Protein AF-0000000074479789 (afdb_homodimer)

Structure (mmCIF, N/CA/C/O backbone):
data_AF-0000000074479789-model_v1
#
loop_
_entity.id
_entity.type
_entity.pdbx_description
1 polymer 'Uncharacterized protein'
#
loop_
_atom_site.group_PDB
_atom_site.id
_atom_site.type_symbol
_atom_site.label_atom_id
_atom_site.label_alt_id
_atom_site.label_comp_id
_atom_site.label_asym_id
_atom_site.label_entity_id
_atom_site.label_seq_id
_atom_site.pdbx_PDB_ins_code
_atom_site.Cartn_x
_atom_site.Cartn_y
_atom_site.Cartn_z
_atom_site.occupancy
_atom_site.B_iso_or_equiv
_atom_site.auth_seq_id
_atom_site.auth_comp_id
_atom_site.auth_asym_id
_atom_site.auth_atom_id
_atom_site.pdbx_PDB_model_num
ATOM 1 N N . MET A 1 1 ? -31.016 9.312 -56.5 1 30.73 1 MET A N 1
ATOM 2 C CA . MET A 1 1 ? -31.203 8.328 -55.438 1 30.73 1 MET A CA 1
ATOM 3 C C . MET A 1 1 ? -30.172 8.516 -54.344 1 30.73 1 MET A C 1
ATOM 5 O O . MET A 1 1 ? -28.984 8.227 -54.531 1 30.73 1 MET A O 1
ATOM 9 N N . ARG A 1 2 ? -30.328 9.555 -53.469 1 39.19 2 ARG A N 1
ATOM 10 C CA . ARG A 1 2 ? -29.5 9.945 -52.312 1 39.19 2 ARG A CA 1
ATOM 11 C C . ARG A 1 2 ? -29.469 8.844 -51.25 1 39.19 2 ARG A C 1
ATOM 13 O O . ARG A 1 2 ? -30.516 8.445 -50.75 1 39.19 2 ARG A O 1
ATOM 20 N N . LEU A 1 3 ? -28.484 7.977 -51.344 1 41.47 3 LEU A N 1
ATOM 21 C CA . LEU A 1 3 ? -28.281 6.898 -50.375 1 41.47 3 LEU A CA 1
ATOM 22 C C . LEU A 1 3 ? -28.141 7.457 -48.969 1 41.47 3 LEU A C 1
ATOM 24 O O . LEU A 1 3 ? -27.328 8.352 -48.719 1 41.47 3 LEU A O 1
ATOM 28 N N . PRO A 1 4 ? -29.188 7.309 -48.062 1 45.62 4 PRO A N 1
ATOM 29 C CA . PRO A 1 4 ? -29.047 7.715 -46.688 1 45.62 4 PRO A CA 1
ATOM 30 C C . PRO A 1 4 ? -27.859 7.035 -46 1 45.62 4 PRO A C 1
ATOM 32 O O . PRO A 1 4 ? -27.594 5.855 -46.219 1 45.62 4 PRO A O 1
ATOM 35 N N . LEU A 1 5 ? -26.781 7.781 -45.719 1 44.66 5 LEU A N 1
ATOM 36 C CA . LEU A 1 5 ? -25.703 7.348 -44.844 1 44.66 5 LEU A CA 1
ATOM 37 C C . LEU A 1 5 ? -26.219 6.926 -43.469 1 44.66 5 LEU A C 1
ATOM 39 O O . LEU A 1 5 ? -26.734 7.758 -42.719 1 44.66 5 LEU A O 1
ATOM 43 N N . LEU A 1 6 ? -26.688 5.676 -43.344 1 40.84 6 LEU A N 1
ATOM 44 C CA . LEU A 1 6 ? -26.953 5.129 -42.031 1 40.84 6 LEU A CA 1
ATOM 45 C C . LEU A 1 6 ? -25.75 5.285 -41.094 1 40.84 6 LEU A C 1
ATOM 47 O O . LEU A 1 6 ? -24.688 4.719 -41.375 1 40.84 6 LEU A O 1
ATOM 51 N N . LEU A 1 7 ? -25.656 6.359 -40.344 1 39.75 7 LEU A N 1
ATOM 52 C CA . LEU A 1 7 ? -24.703 6.477 -39.25 1 39.75 7 LEU A CA 1
ATOM 53 C C . LEU A 1 7 ? -24.891 5.332 -38.25 1 39.75 7 LEU A C 1
ATOM 55 O O . LEU A 1 7 ? -25.922 5.234 -37.594 1 39.75 7 LEU A O 1
ATOM 59 N N . LEU A 1 8 ? -24.312 4.199 -38.5 1 35.88 8 LEU A N 1
ATOM 60 C CA . LEU A 1 8 ? -24.219 3.203 -37.438 1 35.88 8 LEU A CA 1
ATOM 61 C C . LEU A 1 8 ? -23.641 3.822 -36.156 1 35.88 8 LEU A C 1
ATOM 63 O O . LEU A 1 8 ? -22.469 4.195 -36.094 1 35.88 8 LEU A O 1
ATOM 67 N N . ALA A 1 9 ? -24.438 4.43 -35.375 1 38.09 9 ALA A N 1
ATOM 68 C CA . ALA A 1 9 ? -24.016 4.75 -34 1 38.09 9 ALA A CA 1
ATOM 69 C C . ALA A 1 9 ? -23.328 3.561 -33.344 1 38.09 9 ALA A C 1
ATOM 71 O O . ALA A 1 9 ? -23.906 2.482 -33.219 1 38.09 9 ALA A O 1
ATOM 72 N N . GLY A 1 10 ? -22.047 3.443 -33.438 1 37.66 10 GLY A N 1
ATOM 73 C CA . GLY A 1 10 ? -21.297 2.451 -32.688 1 37.66 10 GLY A CA 1
ATOM 74 C C . GLY A 1 10 ? -21.797 2.281 -31.266 1 37.66 10 GLY A C 1
ATOM 75 O O . GLY A 1 10 ? -21.984 3.264 -30.547 1 37.66 10 GLY A O 1
ATOM 76 N N . LEU A 1 11 ? -22.5 1.261 -30.938 1 41.25 11 LEU A N 1
ATOM 77 C CA . LEU A 1 11 ? -22.828 0.854 -29.578 1 41.25 11 LEU A CA 1
ATOM 78 C C . LEU A 1 11 ? -21.594 0.96 -28.672 1 41.25 11 LEU A C 1
ATOM 80 O O . LEU A 1 11 ? -20.625 0.222 -28.844 1 41.25 11 LEU A O 1
ATOM 84 N N . VAL A 1 12 ? -21.266 2.098 -28.219 1 43.66 12 VAL A N 1
ATOM 85 C CA . VAL A 1 12 ? -20.312 2.145 -27.125 1 43.66 12 VAL A CA 1
ATOM 86 C C . VAL A 1 12 ? -20.703 1.156 -26.047 1 43.66 12 VAL A C 1
ATOM 88 O O . VAL A 1 12 ? -21.812 1.247 -25.484 1 43.66 12 VAL A O 1
ATOM 91 N N . PRO A 1 13 ? -20.156 -0.052 -25.984 1 49.16 13 PRO A N 1
ATOM 92 C CA . PRO A 1 13 ? -20.516 -0.917 -24.859 1 49.16 13 PRO A CA 1
ATOM 93 C C . PRO A 1 13 ? -20.578 -0.165 -23.531 1 49.16 13 PRO A C 1
ATOM 95 O O . PRO A 1 13 ? -19.703 0.645 -23.234 1 49.16 13 PRO A O 1
ATOM 98 N N . LEU A 1 14 ? -21.688 0.279 -23.109 1 50.56 14 LEU A N 1
ATOM 99 C CA . LEU A 1 14 ? -21.906 0.799 -21.766 1 50.56 14 LEU A CA 1
ATOM 100 C C . LEU A 1 14 ? -21.141 -0.008 -20.719 1 50.56 14 LEU A C 1
ATOM 102 O O . LEU A 1 14 ? -21.359 -1.214 -20.578 1 50.56 14 LEU A O 1
ATOM 106 N N . SER A 1 15 ? -19.859 0.316 -20.594 1 59.94 15 SER A N 1
ATOM 107 C CA . SER A 1 15 ? -19.156 -0.306 -19.469 1 59.94 15 SER A CA 1
ATOM 108 C C . SER A 1 15 ? -20 -0.285 -18.203 1 59.94 15 SER A C 1
ATOM 110 O O . SER A 1 15 ? -20.391 0.783 -17.734 1 59.94 15 SER A O 1
ATOM 112 N N . LEU A 1 16 ? -20.734 -1.349 -17.922 1 81.81 16 LEU A N 1
ATOM 113 C CA . LEU A 1 16 ? -21.547 -1.557 -16.734 1 81.81 16 LEU A CA 1
ATOM 114 C C . LEU A 1 16 ? -20.688 -1.572 -15.469 1 81.81 16 LEU A C 1
ATOM 116 O O . LEU A 1 16 ? -19.688 -2.277 -15.406 1 81.81 16 LEU A O 1
ATOM 120 N N . CYS A 1 17 ? -20.75 -0.565 -14.664 1 88.88 17 CYS A N 1
ATOM 121 C CA . CYS A 1 17 ? -20.109 -0.482 -13.352 1 88.88 17 CYS A CA 1
ATOM 122 C C . CYS A 1 17 ? -20.922 -1.237 -12.305 1 88.88 17 CYS A C 1
ATOM 124 O O . CYS A 1 17 ? -22.156 -1.269 -12.375 1 88.88 17 CYS A O 1
ATOM 126 N N . GLU A 1 18 ? -20.234 -1.938 -11.523 1 93.62 18 GLU A N 1
ATOM 127 C CA . GLU A 1 18 ? -20.828 -2.666 -10.414 1 93.62 18 GLU A CA 1
ATOM 128 C C . GLU A 1 18 ? -20.203 -2.268 -9.078 1 93.62 18 GLU A C 1
ATOM 130 O O . GLU A 1 18 ? -19 -2.023 -9.008 1 93.62 18 GLU A O 1
ATOM 135 N N . VAL A 1 19 ? -21 -2.291 -8.078 1 94.94 19 VAL A N 1
ATOM 136 C CA . VAL A 1 19 ? -20.516 -1.941 -6.75 1 94.94 19 VAL A CA 1
ATOM 137 C C . VAL A 1 19 ? -19.5 -2.984 -6.281 1 94.94 19 VAL A C 1
ATOM 139 O O . VAL A 1 19 ? -19.625 -4.168 -6.602 1 94.94 19 VAL A O 1
ATOM 142 N N . PHE A 1 20 ? -18.531 -2.588 -5.5 1 96.62 20 PHE A N 1
ATOM 143 C CA . PHE A 1 20 ? -17.531 -3.467 -4.898 1 96.62 20 PHE A CA 1
ATOM 144 C C . PHE A 1 20 ? -17.344 -3.139 -3.424 1 96.62 20 PHE A C 1
ATOM 146 O O . PHE A 1 20 ? -17.281 -1.968 -3.045 1 96.62 20 PHE A O 1
ATOM 153 N N . PRO A 1 21 ? -17.188 -4.113 -2.57 1 97 21 PRO A N 1
ATOM 154 C CA . PRO A 1 21 ? -17.266 -5.547 -2.857 1 97 21 PRO A CA 1
ATOM 155 C C . PRO A 1 21 ? -18.703 -6.055 -2.936 1 97 21 PRO A C 1
ATOM 157 O O . PRO A 1 21 ? -19.641 -5.324 -2.605 1 97 21 PRO A O 1
ATOM 160 N N . LEU A 1 22 ? -18.812 -7.262 -3.424 1 95.69 22 LEU A N 1
ATOM 161 C C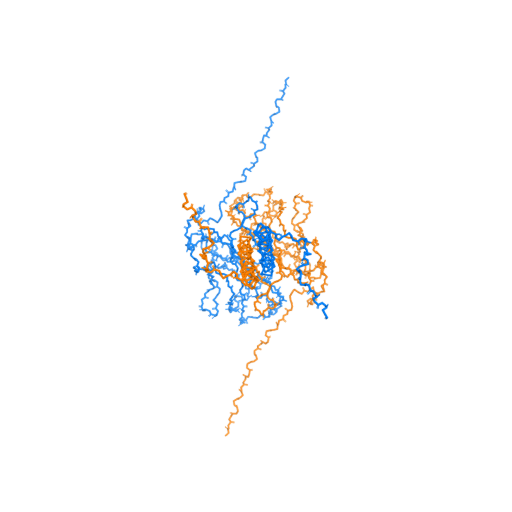A . LEU A 1 22 ? -20.078 -7.992 -3.377 1 95.69 22 LEU A CA 1
ATOM 162 C C . LEU A 1 22 ? -20.031 -9.078 -2.312 1 95.69 22 LEU A C 1
ATOM 164 O O . LEU A 1 22 ? -18.953 -9.555 -1.939 1 95.69 22 LEU A O 1
ATOM 168 N N . ASN A 1 23 ? -21.234 -9.414 -1.814 1 93.38 23 ASN A N 1
ATOM 169 C CA . ASN A 1 23 ? -21.297 -10.516 -0.858 1 93.38 23 ASN A CA 1
ATOM 170 C C . ASN A 1 23 ? -21.328 -11.875 -1.562 1 93.38 23 ASN A C 1
ATOM 172 O O . ASN A 1 23 ? -21.172 -11.945 -2.783 1 93.38 23 ASN A O 1
ATOM 176 N N . LYS A 1 24 ? -21.531 -12.961 -0.805 1 87.25 24 LYS A N 1
ATOM 177 C CA . LYS A 1 24 ? -21.484 -14.312 -1.349 1 87.25 24 LYS A CA 1
ATOM 178 C C . LYS A 1 24 ? -22.609 -14.547 -2.359 1 87.25 24 LYS A C 1
ATOM 180 O O . LYS A 1 24 ? -22.469 -15.383 -3.25 1 87.25 24 LYS A O 1
ATOM 185 N N . GLN A 1 25 ? -23.688 -13.797 -2.242 1 89.5 25 GLN A N 1
ATOM 186 C CA . GLN A 1 25 ? -24.812 -13.906 -3.162 1 89.5 25 GLN A CA 1
ATOM 187 C C . GLN A 1 25 ? -24.641 -12.969 -4.352 1 89.5 25 GLN A C 1
ATOM 189 O O . GLN A 1 25 ? -25.578 -12.773 -5.133 1 89.5 25 GLN A O 1
ATOM 194 N N . LEU A 1 26 ? -23.469 -12.344 -4.422 1 89.06 26 LEU A N 1
ATOM 195 C CA . LEU A 1 26 ? -23.156 -11.422 -5.508 1 89.06 26 LEU A CA 1
ATOM 196 C C . LEU A 1 26 ? -24.078 -10.211 -5.484 1 89.06 26 LEU A C 1
ATOM 198 O O . LEU A 1 26 ? -24.516 -9.742 -6.539 1 89.06 26 LEU A O 1
ATOM 202 N N . LYS A 1 27 ? -24.469 -9.805 -4.316 1 93.56 27 LYS A N 1
ATOM 203 C CA . LYS A 1 27 ? -25.266 -8.609 -4.066 1 93.56 27 LYS A CA 1
ATOM 204 C C . LYS A 1 27 ? -24.484 -7.598 -3.223 1 93.56 27 LYS A C 1
ATOM 206 O O . LYS A 1 27 ? -23.516 -7.957 -2.557 1 93.56 27 LYS A O 1
ATOM 211 N N . PRO A 1 28 ? -24.875 -6.332 -3.402 1 94.69 28 PRO A N 1
ATOM 212 C CA . PRO A 1 28 ? -24.266 -5.371 -2.486 1 94.69 28 PRO A CA 1
ATOM 213 C C . PRO A 1 28 ? -24.406 -5.77 -1.021 1 94.69 28 PRO A C 1
ATOM 215 O O . PRO A 1 28 ? -25.469 -6.277 -0.621 1 94.69 28 PRO A O 1
ATOM 218 N N . PRO A 1 29 ? -23.375 -5.543 -0.259 1 95.44 29 PRO A N 1
ATOM 219 C CA . PRO A 1 29 ? -23.422 -5.977 1.14 1 95.44 29 PRO A CA 1
ATOM 220 C C . PRO A 1 29 ? -24.359 -5.117 1.994 1 95.44 29 PRO A C 1
ATOM 222 O O . PRO A 1 29 ? -24.609 -3.955 1.661 1 95.44 29 PRO A O 1
ATOM 225 N N . THR A 1 30 ? -24.844 -5.781 3.051 1 94.56 30 THR A N 1
ATOM 226 C CA . THR A 1 30 ? -25.547 -5.035 4.098 1 94.56 30 THR A CA 1
ATOM 227 C C . THR A 1 30 ? -24.547 -4.449 5.09 1 94.56 30 THR A C 1
ATOM 229 O O . THR A 1 30 ? -23.797 -5.188 5.738 1 94.56 30 THR A O 1
ATOM 232 N N . ILE A 1 31 ? -24.641 -3.154 5.289 1 95.25 31 ILE A N 1
ATOM 233 C CA . ILE A 1 31 ? -23.594 -2.482 6.062 1 95.25 31 ILE A CA 1
ATOM 234 C C . ILE A 1 31 ? -23.922 -2.559 7.551 1 95.25 31 ILE A C 1
ATOM 236 O O . ILE A 1 31 ? -25 -2.135 7.977 1 95.25 31 ILE A O 1
ATOM 240 N N . ALA A 1 32 ? -23.094 -3.137 8.281 1 96.62 32 ALA A N 1
ATOM 241 C CA . ALA A 1 32 ? -22.984 -3.041 9.734 1 96.62 32 ALA A CA 1
ATOM 242 C C . ALA A 1 32 ? -21.75 -2.256 10.148 1 96.62 32 ALA A C 1
ATOM 244 O O . ALA A 1 32 ? -20.656 -2.816 10.25 1 96.62 32 ALA A O 1
ATOM 245 N N . PRO A 1 33 ? -21.891 -1.031 10.438 1 97.38 33 PRO A N 1
ATOM 246 C CA . PRO A 1 33 ? -20.734 -0.15 10.594 1 97.38 33 PRO A CA 1
ATOM 247 C C . PRO A 1 33 ? -19.812 -0.582 11.734 1 97.38 33 PRO A C 1
ATOM 249 O O . PRO A 1 33 ? -20.297 -1.051 12.773 1 97.38 33 PRO A O 1
ATOM 252 N N . TYR A 1 34 ? -18.5 -0.458 11.539 1 97.94 34 TYR A N 1
ATOM 253 C CA . TYR A 1 34 ? -17.531 -0.599 12.617 1 97.94 34 TYR A CA 1
ATOM 254 C C . TYR A 1 34 ? -17.625 0.57 13.594 1 97.94 34 TYR A C 1
ATOM 256 O O . TYR A 1 34 ? -17.891 1.703 13.188 1 97.94 34 TYR A O 1
ATOM 264 N N . SER A 1 35 ? -17.406 0.264 14.836 1 97 35 SER A N 1
ATOM 265 C CA . SER A 1 35 ? -17.047 1.302 15.797 1 97 35 SER A CA 1
ATOM 266 C C . SER A 1 35 ? -15.531 1.416 15.953 1 97 35 SER A C 1
ATOM 268 O O . SER A 1 35 ? -14.812 0.42 15.836 1 97 35 SER A O 1
ATOM 270 N N . ILE A 1 36 ? -15.141 2.629 16.219 1 96.5 36 ILE A N 1
ATOM 271 C CA . ILE A 1 36 ? -13.711 2.828 16.438 1 96.5 36 ILE A CA 1
ATOM 272 C C . ILE A 1 36 ? -13.219 1.877 17.516 1 96.5 36 ILE A C 1
ATOM 274 O O . ILE A 1 36 ? -13.828 1.782 18.594 1 96.5 36 ILE A O 1
ATOM 278 N N . GLY A 1 37 ? -12.141 1.097 17.188 1 97.12 37 GLY A N 1
ATOM 279 C CA . GLY A 1 37 ? -11.562 0.181 18.156 1 97.12 37 GLY A CA 1
ATOM 280 C C . GLY A 1 37 ? -12.023 -1.251 17.984 1 97.12 37 GLY A C 1
ATOM 281 O O . GLY A 1 37 ? -11.461 -2.174 18.578 1 97.12 37 GLY A O 1
ATOM 282 N N . ASP A 1 38 ? -13.094 -1.448 17.172 1 97.94 38 ASP A N 1
ATOM 283 C CA . ASP A 1 38 ? -13.562 -2.805 16.922 1 97.94 38 ASP A CA 1
ATOM 284 C C . ASP A 1 38 ? -12.445 -3.674 16.344 1 97.94 38 ASP A C 1
ATOM 286 O O . ASP A 1 38 ? -11.602 -3.191 15.594 1 97.94 38 ASP A O 1
ATOM 290 N N . ASP A 1 39 ? -12.531 -4.934 16.688 1 96.94 39 ASP A N 1
ATOM 291 C CA . ASP A 1 39 ? -11.57 -5.887 16.141 1 96.94 39 ASP A CA 1
ATOM 292 C C . ASP A 1 39 ? -11.82 -6.141 14.664 1 96.94 39 ASP A C 1
ATOM 294 O O . ASP A 1 39 ? -12.969 -6.305 14.242 1 96.94 39 ASP A O 1
ATOM 298 N N . VAL A 1 40 ? -10.805 -6.113 13.914 1 97.94 40 VAL A N 1
ATOM 299 C CA . VAL A 1 40 ? -10.82 -6.488 12.5 1 97.94 40 VAL A CA 1
ATOM 300 C C . VAL A 1 40 ? -9.992 -7.754 12.297 1 97.94 40 VAL A C 1
ATOM 302 O O . VAL A 1 40 ? -8.773 -7.688 12.148 1 97.94 40 VAL A O 1
ATOM 305 N N . ALA A 1 41 ? -10.633 -8.891 12.266 1 97.19 41 ALA A N 1
ATOM 306 C CA . ALA A 1 41 ? -9.953 -10.172 12.141 1 97.19 41 ALA A CA 1
ATOM 307 C C . ALA A 1 41 ? -9.375 -10.359 10.734 1 97.19 41 ALA A C 1
ATOM 309 O O . ALA A 1 41 ? -10.008 -9.992 9.742 1 97.19 41 ALA A O 1
ATOM 310 N N . VAL A 1 42 ? -8.227 -10.969 10.672 1 98.31 42 VAL A N 1
ATOM 311 C CA . VAL A 1 42 ? -7.543 -11.188 9.398 1 98.31 42 VAL A CA 1
ATOM 312 C C . VAL A 1 42 ? -7.535 -12.68 9.062 1 98.31 42 VAL A C 1
ATOM 314 O O . VAL A 1 42 ? -7.145 -13.5 9.898 1 98.31 42 VAL A O 1
ATOM 317 N N . GLU A 1 43 ? -7.98 -12.992 7.91 1 97.88 43 GLU A N 1
ATOM 318 C CA . GLU A 1 43 ? -7.887 -14.359 7.398 1 97.88 43 GLU A CA 1
ATOM 319 C C . GLU A 1 43 ? -7.129 -14.398 6.074 1 97.88 43 GLU A C 1
ATOM 321 O O . GLU A 1 43 ? -7.23 -13.477 5.266 1 97.88 43 GLU A O 1
ATOM 326 N N . CYS A 1 44 ? -6.434 -15.516 5.871 1 98.38 44 CYS A N 1
ATOM 327 C CA . CYS A 1 44 ? -5.562 -15.555 4.703 1 98.38 44 CYS A CA 1
ATOM 328 C C . CYS A 1 44 ? -5.84 -16.797 3.859 1 98.38 44 CYS A C 1
ATOM 330 O O . CYS A 1 44 ? -6.266 -17.828 4.383 1 98.38 44 CYS A O 1
ATOM 332 N N . ILE A 1 45 ? -5.57 -16.656 2.598 1 98.44 45 ILE A N 1
ATOM 333 C CA . ILE A 1 45 ? -5.727 -17.766 1.666 1 98.44 45 ILE A CA 1
ATOM 334 C C . ILE A 1 45 ? -4.766 -18.891 2.039 1 98.44 45 ILE A C 1
ATOM 336 O O . ILE A 1 45 ? -3.572 -18.656 2.252 1 98.44 45 ILE A O 1
ATOM 340 N N . GLN A 1 46 ? -5.328 -20.125 2.1 1 98.38 46 GLN A N 1
ATOM 341 C CA . GLN A 1 46 ? -4.488 -21.297 2.283 1 98.38 46 GLN A CA 1
ATOM 342 C C . GLN A 1 46 ? -3.963 -21.812 0.946 1 98.38 46 GLN A C 1
ATOM 344 O O . GLN A 1 46 ? -4.727 -21.953 -0.014 1 98.38 46 GLN A O 1
ATOM 349 N N . ARG A 1 47 ? -2.676 -22.062 0.973 1 98.19 47 ARG A N 1
ATOM 350 C CA . ARG A 1 47 ? -2.033 -22.453 -0.28 1 98.19 47 ARG A CA 1
ATOM 351 C C . ARG A 1 47 ? -1.282 -23.766 -0.127 1 98.19 47 ARG A C 1
ATOM 353 O O . ARG A 1 47 ? -0.853 -24.125 0.974 1 98.19 47 ARG A O 1
ATOM 360 N N . GLN A 1 48 ? -1.129 -24.438 -1.282 1 97.19 48 GLN A N 1
ATOM 361 C CA . GLN A 1 48 ? -0.199 -25.562 -1.351 1 97.19 48 GLN A CA 1
ATOM 362 C C . GLN A 1 48 ? 1.247 -25.078 -1.242 1 97.19 48 GLN A C 1
ATOM 364 O O . GLN A 1 48 ? 1.659 -24.156 -1.957 1 97.19 48 GLN A O 1
ATOM 369 N N . ILE A 1 49 ? 2.055 -25.703 -0.433 1 96.06 49 ILE A N 1
ATOM 370 C CA . ILE A 1 49 ? 3.373 -25.172 -0.099 1 96.06 49 ILE A CA 1
ATOM 371 C C . ILE A 1 49 ? 4.34 -25.438 -1.252 1 96.06 49 ILE A C 1
ATOM 373 O O . ILE A 1 49 ? 5.344 -24.734 -1.4 1 96.06 49 ILE A O 1
ATOM 377 N N . ASP A 1 50 ? 4.086 -26.406 -2.102 1 93.88 50 ASP A N 1
ATOM 378 C CA . ASP A 1 50 ? 5.008 -26.781 -3.172 1 93.88 50 ASP A CA 1
ATOM 379 C C . ASP A 1 50 ? 4.766 -25.922 -4.418 1 93.88 50 ASP A C 1
ATOM 381 O O . ASP A 1 50 ? 5.711 -25.547 -5.109 1 93.88 50 ASP A O 1
ATOM 385 N N . THR A 1 51 ? 3.463 -25.531 -4.621 1 93.56 51 THR A N 1
ATOM 386 C CA . THR A 1 51 ? 3.148 -24.859 -5.883 1 93.56 51 THR A CA 1
ATOM 387 C C . THR A 1 51 ? 2.68 -23.438 -5.641 1 93.56 51 THR A C 1
ATOM 389 O O . THR A 1 51 ? 2.701 -22.609 -6.551 1 93.56 51 THR A O 1
ATOM 392 N N . GLY A 1 52 ? 2.197 -23.203 -4.461 1 96.25 52 GLY A N 1
ATOM 393 C CA . GLY A 1 52 ? 1.619 -21.891 -4.18 1 96.25 52 GLY A CA 1
ATOM 394 C C . GLY A 1 52 ? 0.165 -21.781 -4.598 1 96.25 52 GLY A C 1
ATOM 395 O O . GLY A 1 52 ? -0.459 -20.734 -4.422 1 96.25 52 GLY A O 1
ATOM 396 N N . GLU A 1 53 ? -0.449 -22.875 -5.121 1 96.44 53 GLU A N 1
ATOM 397 C CA . GLU A 1 53 ? -1.84 -22.859 -5.566 1 96.44 53 GLU A CA 1
ATOM 398 C C . GLU A 1 53 ? -2.797 -22.781 -4.383 1 96.44 53 GLU A C 1
ATOM 400 O O . GLU A 1 53 ? -2.484 -23.25 -3.287 1 96.44 53 GLU A O 1
ATOM 405 N N . HIS A 1 54 ? -3.918 -22.219 -4.676 1 97.44 54 HIS A N 1
ATOM 406 C CA . HIS A 1 54 ? -4.953 -22.156 -3.648 1 97.44 54 HIS A CA 1
ATOM 407 C C . HIS A 1 54 ? -5.383 -23.547 -3.215 1 97.44 54 HIS A C 1
ATOM 409 O O . HIS A 1 54 ? -5.43 -24.469 -4.035 1 97.44 54 HIS A O 1
ATOM 415 N N . LYS A 1 55 ? -5.664 -23.688 -1.972 1 98 55 LYS A N 1
ATOM 416 C CA . LYS A 1 55 ? -6.473 -24.812 -1.536 1 98 55 LYS A CA 1
ATOM 417 C C . LYS A 1 55 ? -7.961 -24.531 -1.718 1 98 55 LYS A C 1
ATOM 419 O O . LYS A 1 55 ? -8.422 -23.422 -1.459 1 98 55 LYS A O 1
ATOM 424 N N . PHE A 1 56 ? -8.656 -25.547 -2.164 1 97.06 56 PHE A N 1
ATOM 425 C CA . PHE A 1 56 ? -10.086 -25.391 -2.438 1 97.06 56 PHE A CA 1
ATOM 426 C C . PHE A 1 56 ? -10.906 -26.359 -1.607 1 97.06 56 PHE A C 1
ATOM 428 O O . PHE A 1 56 ? -10.453 -27.484 -1.332 1 97.06 56 PHE A O 1
ATOM 435 N N . ASP A 1 57 ? -12.078 -25.891 -1.251 1 96.31 57 ASP A N 1
ATOM 436 C CA . ASP A 1 57 ? -13 -26.812 -0.59 1 96.31 57 ASP A CA 1
ATOM 437 C C . ASP A 1 57 ? -13.773 -27.656 -1.612 1 96.31 57 ASP A C 1
ATOM 439 O O . ASP A 1 57 ? -13.492 -27.578 -2.812 1 96.31 57 ASP A O 1
ATOM 443 N N . ALA A 1 58 ? -14.734 -28.438 -1.106 1 96.25 58 ALA A N 1
ATOM 444 C CA . ALA A 1 58 ? -15.469 -29.375 -1.952 1 96.25 58 ALA A CA 1
ATOM 445 C C . ALA A 1 58 ? -16.312 -28.625 -2.982 1 96.25 58 ALA A C 1
ATOM 447 O O . ALA A 1 58 ? -16.578 -29.141 -4.07 1 96.25 58 ALA A O 1
ATOM 448 N N . ASP A 1 59 ? -16.719 -27.406 -2.645 1 93.31 59 ASP A N 1
ATOM 449 C CA . ASP A 1 59 ? -17.578 -26.625 -3.533 1 93.31 59 ASP A CA 1
ATOM 450 C C . ASP A 1 59 ? -16.734 -25.781 -4.488 1 93.31 59 ASP A C 1
ATOM 452 O O . ASP A 1 59 ? -17.281 -24.984 -5.258 1 93.31 59 ASP A O 1
ATOM 456 N N . GLY A 1 60 ? -15.398 -25.844 -4.398 1 91.94 60 GLY A N 1
ATOM 457 C CA . GLY A 1 60 ? -14.523 -25.109 -5.301 1 91.94 60 GLY A CA 1
ATOM 458 C C . GLY A 1 60 ? -14.188 -23.719 -4.805 1 91.94 60 GLY A C 1
ATOM 459 O O . GLY A 1 60 ? -13.688 -22.891 -5.562 1 91.94 60 GLY A O 1
ATOM 460 N N . ASN A 1 61 ? -14.523 -23.469 -3.564 1 92.75 61 ASN A N 1
ATOM 461 C CA . ASN A 1 61 ? -14.195 -22.172 -3 1 92.75 61 ASN A CA 1
ATOM 462 C C . ASN A 1 61 ? -12.797 -22.156 -2.385 1 92.75 61 ASN A C 1
ATOM 464 O O . ASN A 1 61 ? -12.359 -23.156 -1.814 1 92.75 61 ASN A O 1
ATOM 468 N N . ILE A 1 62 ? -12.227 -21 -2.512 1 95.94 62 ILE A N 1
ATOM 469 C CA . ILE A 1 62 ? -10.922 -20.828 -1.885 1 95.94 62 ILE A CA 1
ATOM 470 C C . ILE A 1 62 ? -11.055 -20.953 -0.369 1 95.94 62 ILE A C 1
ATOM 472 O O . ILE A 1 62 ? -11.992 -20.422 0.231 1 95.94 62 ILE A O 1
ATOM 476 N N . ILE A 1 63 ? -10.125 -21.734 0.23 1 98.06 63 ILE A N 1
ATOM 477 C CA . ILE A 1 63 ? -10.125 -21.922 1.678 1 98.06 63 ILE A CA 1
ATOM 478 C C . ILE A 1 63 ? -9.305 -20.812 2.336 1 98.06 63 ILE A C 1
ATOM 480 O O . ILE A 1 63 ? -8.172 -20.547 1.938 1 98.06 63 ILE A O 1
ATOM 484 N N . TYR A 1 64 ? -9.922 -20.156 3.295 1 97.06 64 TYR A N 1
ATOM 485 C CA . TYR A 1 64 ? -9.242 -19.156 4.113 1 97.06 64 TYR A CA 1
ATOM 486 C C . TYR A 1 64 ? -8.992 -19.688 5.52 1 97.06 64 TYR A C 1
ATOM 488 O O . TYR A 1 64 ? -9.797 -20.438 6.062 1 97.06 64 TYR A O 1
ATOM 496 N N . GLY A 1 65 ? -7.902 -19.328 6.074 1 97.19 65 GLY A N 1
ATOM 497 C CA . GLY A 1 65 ? -7.57 -19.594 7.465 1 97.19 65 GLY A CA 1
ATOM 498 C C . GLY A 1 65 ? -7.133 -18.344 8.219 1 97.19 65 GLY A C 1
ATOM 499 O O . GLY A 1 65 ? -6.844 -17.312 7.605 1 97.19 65 GLY A O 1
ATOM 500 N N . GLN A 1 66 ? -7.059 -18.547 9.523 1 96.75 66 GLN A N 1
ATOM 501 C CA . GLN A 1 66 ? -6.625 -17.406 10.336 1 96.75 66 GLN A CA 1
ATOM 502 C C . GLN A 1 66 ? -5.164 -17.062 10.062 1 96.75 66 GLN A C 1
ATOM 504 O O . GLN A 1 66 ? -4.359 -17.938 9.742 1 96.75 66 GLN A O 1
ATOM 509 N N . PHE A 1 67 ? -4.871 -15.797 10.172 1 97.81 67 PHE A N 1
ATOM 510 C CA . PHE A 1 67 ? -3.473 -15.391 10.164 1 97.81 67 PHE A CA 1
ATOM 511 C C . PHE A 1 67 ? -2.684 -16.156 11.219 1 97.81 67 PHE A C 1
ATOM 513 O O . PHE A 1 67 ? -3.219 -16.5 12.273 1 97.81 67 PHE A O 1
ATOM 520 N N . PRO A 1 68 ? -1.429 -16.422 11.008 1 96.44 68 PRO A N 1
ATOM 521 C CA . PRO A 1 68 ? -0.631 -17.109 12.031 1 96.44 68 PRO A CA 1
ATOM 522 C C . PRO A 1 68 ? -0.692 -16.422 13.391 1 96.44 68 PRO A C 1
ATOM 524 O O . PRO A 1 68 ? -0.819 -15.188 13.461 1 96.44 68 PRO A O 1
ATOM 527 N N . VAL A 1 69 ? -0.53 -17.219 14.414 1 97.75 69 VAL A N 1
ATOM 528 C CA . VAL A 1 69 ? -0.667 -16.719 15.781 1 97.75 69 VAL A CA 1
ATOM 529 C C . VAL A 1 69 ? 0.522 -15.828 16.125 1 97.75 69 VAL A C 1
ATOM 531 O O . VAL A 1 69 ? 1.674 -16.188 15.883 1 97.75 69 VAL A O 1
ATOM 534 N N . CYS A 1 70 ? 0.204 -14.695 16.656 1 98.25 70 CYS A N 1
ATOM 535 C CA . CYS A 1 70 ? 1.231 -13.789 17.172 1 98.25 70 CYS A CA 1
ATOM 536 C C . CYS A 1 70 ? 1.682 -14.195 18.562 1 98.25 70 CYS A C 1
ATOM 538 O O . CYS A 1 70 ? 0.86 -14.328 19.469 1 98.25 70 CYS A O 1
ATOM 540 N N . ALA A 1 71 ? 2.902 -14.281 18.734 1 98.44 71 ALA A N 1
ATOM 541 C CA . ALA A 1 71 ? 3.441 -14.711 20.031 1 98.44 71 ALA A CA 1
ATOM 542 C C . ALA A 1 71 ? 3.113 -13.695 21.125 1 98.44 71 ALA A C 1
ATOM 544 O O . ALA A 1 71 ? 2.895 -14.062 22.281 1 98.44 71 ALA A O 1
ATOM 545 N N . GLU A 1 72 ? 3.096 -12.43 20.797 1 98.06 72 GLU A N 1
ATOM 546 C CA . GLU A 1 72 ? 2.881 -11.359 21.766 1 98.06 72 GLU A CA 1
ATOM 547 C C . GLU A 1 72 ? 1.512 -11.477 22.422 1 98.06 72 GLU A C 1
ATOM 549 O O . GLU A 1 72 ? 1.36 -11.164 23.609 1 98.06 72 GLU A O 1
ATOM 554 N N . THR A 1 73 ? 0.484 -11.93 21.641 1 97.19 73 THR A N 1
ATOM 555 C CA . THR A 1 73 ? -0.885 -11.922 22.141 1 97.19 73 THR A CA 1
ATOM 556 C C . THR A 1 73 ? -1.398 -13.344 22.328 1 97.19 73 THR A C 1
ATOM 558 O O . THR A 1 73 ? -2.402 -13.562 23.016 1 97.19 73 THR A O 1
ATOM 561 N N . GLY A 1 74 ? -0.756 -14.305 21.656 1 97.94 74 GLY A N 1
ATOM 562 C CA . GLY A 1 74 ? -1.232 -15.68 21.672 1 97.94 74 GLY A CA 1
ATOM 563 C C . GLY A 1 74 ? -2.459 -15.898 20.812 1 97.94 74 GLY A C 1
ATOM 564 O O . GLY A 1 74 ? -3.143 -16.906 20.938 1 97.94 74 GLY A O 1
ATOM 565 N N . LYS A 1 75 ? -2.83 -14.977 20.031 1 98.12 75 LYS A N 1
ATOM 566 C CA . LYS A 1 75 ? -3.979 -15.023 19.125 1 98.12 75 LYS A CA 1
ATOM 567 C C . LYS A 1 75 ? -3.574 -14.648 17.703 1 98.12 75 LYS A C 1
ATOM 569 O O . LYS A 1 75 ? -2.529 -14.031 17.484 1 98.12 75 LYS A O 1
ATOM 574 N N . PRO A 1 76 ? -4.391 -15.109 16.75 1 97.94 76 PRO A N 1
ATOM 575 C CA . PRO A 1 76 ? -4.117 -14.648 15.383 1 97.94 76 PRO A CA 1
ATOM 576 C C . PRO A 1 76 ? -4.168 -13.125 15.258 1 97.94 76 PRO A C 1
ATOM 578 O O . PRO A 1 76 ? -4.828 -12.461 16.062 1 97.94 76 PRO A O 1
ATOM 581 N N . LEU A 1 77 ? -3.496 -12.617 14.273 1 97.88 77 LEU A N 1
ATOM 582 C CA . LEU A 1 77 ? -3.428 -11.18 14.047 1 97.88 77 LEU A CA 1
ATOM 583 C C . LEU A 1 77 ? -4.824 -10.578 13.914 1 97.88 77 LEU A C 1
ATOM 585 O O . LEU A 1 77 ? -5.668 -11.117 13.195 1 97.88 77 LEU A O 1
ATOM 589 N N . SER A 1 78 ? -5.047 -9.555 14.578 1 97.25 78 SER A N 1
ATOM 590 C CA . SER A 1 78 ? -6.238 -8.719 14.461 1 97.25 78 SER A CA 1
ATOM 591 C C . SER A 1 78 ? -5.887 -7.238 14.555 1 97.25 78 SER A C 1
ATOM 593 O O . SER A 1 78 ? -5.035 -6.848 15.359 1 97.25 78 SER A O 1
ATOM 595 N N . LEU A 1 79 ? -6.488 -6.48 13.711 1 97.94 79 LEU A N 1
ATOM 596 C CA . LEU A 1 79 ? -6.312 -5.031 13.766 1 97.94 79 LEU A CA 1
ATOM 597 C C . LEU A 1 79 ? -7.465 -4.371 14.516 1 97.94 79 LEU A C 1
ATOM 599 O O . LEU A 1 79 ? -8.445 -5.035 14.867 1 97.94 79 LEU A O 1
ATOM 603 N N . ARG A 1 80 ? -7.316 -3.115 14.859 1 97.81 80 ARG A N 1
ATOM 604 C CA . ARG A 1 80 ? -8.367 -2.314 15.477 1 97.81 80 ARG A CA 1
ATOM 605 C C . ARG A 1 80 ? -8.859 -1.225 14.531 1 97.81 80 ARG A C 1
ATOM 607 O O . ARG A 1 80 ? -8.07 -0.393 14.078 1 97.81 80 ARG A O 1
ATOM 614 N N . TYR A 1 81 ? -10.164 -1.265 14.312 1 97.94 81 TYR A N 1
ATOM 615 C CA . TYR A 1 81 ? -10.75 -0.335 13.344 1 97.94 81 TYR A CA 1
ATOM 616 C C . TYR A 1 81 ? -10.5 1.109 13.766 1 97.94 81 TYR A C 1
ATOM 618 O O . TYR A 1 81 ? -10.852 1.507 14.883 1 97.94 81 TYR A O 1
ATOM 626 N N . GLY A 1 82 ? -9.844 1.826 12.859 1 95.31 82 GLY A N 1
ATOM 627 C CA . GLY A 1 82 ? -9.703 3.264 13.031 1 95.31 82 GLY A CA 1
ATOM 628 C C . GLY A 1 82 ? -8.578 3.643 13.969 1 95.31 82 GLY A C 1
ATOM 629 O O . GLY A 1 82 ? -8.383 4.824 14.273 1 95.31 82 GLY A O 1
ATOM 630 N N . ILE A 1 83 ? -7.891 2.742 14.469 1 95.25 83 ILE A N 1
ATOM 631 C CA . ILE A 1 83 ? -6.809 3.037 15.398 1 95.25 83 ILE A CA 1
ATOM 632 C C . ILE A 1 83 ? -5.465 2.762 14.727 1 95.25 83 ILE A C 1
ATOM 634 O O . ILE A 1 83 ? -5.078 1.604 14.547 1 95.25 83 ILE A O 1
ATOM 638 N N . SER A 1 84 ? -4.785 3.863 14.367 1 92.75 84 SER A N 1
ATOM 639 C CA . SER A 1 84 ? -3.43 3.744 13.836 1 92.75 84 SER A CA 1
ATOM 640 C C . SER A 1 84 ? -2.43 3.455 14.953 1 92.75 84 SER A C 1
ATOM 642 O O . SER A 1 84 ? -2.422 4.137 15.977 1 92.75 84 SER A O 1
ATOM 644 N N . ASP A 1 85 ? -1.63 2.43 14.766 1 92.31 85 ASP A N 1
ATOM 645 C CA . ASP A 1 85 ? -0.724 2.043 15.844 1 92.31 85 ASP A CA 1
ATOM 646 C C . ASP A 1 85 ? 0.44 1.211 15.312 1 92.31 85 ASP A C 1
ATOM 648 O O . ASP A 1 85 ? 0.404 0.745 14.172 1 92.31 85 ASP A O 1
ATOM 652 N N . ASP A 1 86 ? 1.486 1.151 16.141 1 94.31 86 ASP A N 1
ATOM 653 C CA . ASP A 1 86 ? 2.654 0.315 15.875 1 94.31 86 ASP A CA 1
ATOM 654 C C . ASP A 1 86 ? 2.701 -0.875 16.828 1 94.31 86 ASP A C 1
ATOM 656 O O . ASP A 1 86 ? 2.584 -0.705 18.047 1 94.31 86 ASP A O 1
ATOM 660 N N . PHE A 1 87 ? 2.871 -2.041 16.266 1 96.25 87 PHE A N 1
ATOM 661 C CA . PHE A 1 87 ? 2.994 -3.217 17.125 1 96.25 87 PHE A CA 1
ATOM 662 C C . PHE A 1 87 ? 3.746 -4.332 16.406 1 96.25 87 PHE A C 1
ATOM 664 O O . PHE A 1 87 ? 4.008 -4.238 15.203 1 96.25 87 PHE A O 1
ATOM 671 N N . ASN A 1 88 ? 4.148 -5.316 17.156 1 97.62 88 ASN A N 1
ATOM 672 C CA . ASN A 1 88 ? 4.844 -6.473 16.609 1 97.62 88 ASN A CA 1
ATOM 673 C C . ASN A 1 88 ? 3.963 -7.719 16.625 1 97.62 88 ASN A C 1
ATOM 675 O O . ASN A 1 88 ? 3.154 -7.902 17.531 1 97.62 88 ASN A O 1
ATOM 679 N N . CYS A 1 89 ? 4.094 -8.492 15.648 1 98.44 89 CYS A N 1
ATOM 680 C CA . CYS A 1 89 ? 3.551 -9.844 15.602 1 98.44 89 CYS A CA 1
ATOM 681 C C . CYS A 1 89 ? 4.633 -10.852 15.242 1 98.44 89 CYS A C 1
ATOM 683 O O . CYS A 1 89 ? 5.055 -10.938 14.094 1 98.44 89 CYS A O 1
ATOM 685 N N . THR A 1 90 ? 5.035 -11.625 16.203 1 98.62 90 THR A N 1
ATOM 686 C CA . THR A 1 90 ? 6.059 -12.648 15.992 1 98.62 90 THR A CA 1
ATOM 687 C C . THR A 1 90 ? 5.426 -13.984 15.617 1 98.62 90 THR A C 1
ATOM 689 O O . THR A 1 90 ? 4.586 -14.508 16.344 1 98.62 90 THR A O 1
ATOM 692 N N . VAL A 1 91 ? 5.852 -14.492 14.531 1 98.12 91 VAL A N 1
ATOM 693 C CA . VAL A 1 91 ? 5.281 -15.734 14.023 1 98.12 91 VAL A CA 1
ATOM 694 C C . VAL A 1 91 ? 6.367 -16.812 13.953 1 98.12 91 VAL A C 1
ATOM 696 O O . VAL A 1 91 ? 7.5 -16.531 13.555 1 9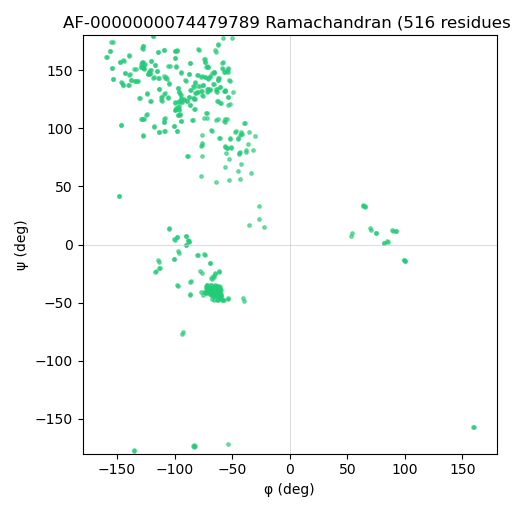8.12 91 VAL A O 1
ATOM 699 N N . ALA A 1 92 ? 5.961 -18.031 14.266 1 97.5 92 ALA A N 1
ATOM 700 C CA . ALA A 1 92 ? 6.898 -19.156 14.148 1 97.5 92 ALA A CA 1
ATOM 701 C C . ALA A 1 92 ? 7.023 -19.609 12.703 1 97.5 92 ALA A C 1
ATOM 703 O O . ALA A 1 92 ? 6.016 -19.844 12.023 1 97.5 92 ALA A O 1
ATOM 704 N N . LEU A 1 93 ? 8.234 -19.766 12.25 1 97.25 93 LEU A N 1
ATOM 705 C CA . LEU A 1 93 ? 8.469 -20.281 10.906 1 97.25 93 LEU A CA 1
ATOM 706 C C . LEU A 1 93 ? 8.547 -21.797 10.906 1 97.25 93 LEU A C 1
ATOM 708 O O . LEU A 1 93 ? 9.625 -22.375 10.727 1 97.25 93 LEU A O 1
ATOM 712 N N . THR A 1 94 ? 7.414 -22.359 11.008 1 97.19 94 THR A N 1
ATOM 713 C CA . THR A 1 94 ? 7.34 -23.812 10.805 1 97.19 94 THR A CA 1
ATOM 714 C C . THR A 1 94 ? 7.77 -24.172 9.391 1 97.19 94 THR A C 1
ATOM 716 O O . THR A 1 94 ? 8.008 -23.297 8.555 1 97.19 94 THR A O 1
ATOM 719 N N . ASP A 1 95 ? 7.895 -25.453 9.156 1 96.94 95 ASP A N 1
ATOM 720 C CA . ASP A 1 95 ? 8.227 -25.922 7.812 1 96.94 95 ASP A CA 1
ATOM 721 C C . ASP A 1 95 ? 7.254 -25.359 6.777 1 96.94 95 ASP A C 1
ATOM 723 O O . ASP A 1 95 ? 7.672 -24.844 5.742 1 96.94 95 ASP A O 1
ATOM 727 N N . GLU A 1 96 ? 6.004 -25.438 7.07 1 96.56 96 GLU A N 1
ATOM 728 C CA . GLU A 1 96 ? 4.965 -24.938 6.168 1 96.56 96 GLU A CA 1
ATOM 729 C C . GLU A 1 96 ? 5.094 -23.438 5.941 1 96.56 96 GLU A C 1
ATOM 731 O O . GLU A 1 96 ? 5.086 -22.969 4.801 1 96.56 96 GLU A O 1
ATOM 736 N N . GLN A 1 97 ? 5.242 -22.734 7.023 1 96.75 97 GLN A N 1
ATOM 737 C CA . GLN A 1 97 ? 5.332 -21.281 6.918 1 96.75 97 GLN A CA 1
ATOM 738 C C . GLN A 1 97 ? 6.59 -20.875 6.164 1 96.75 97 GLN A C 1
ATOM 740 O O . GLN A 1 97 ? 6.562 -19.906 5.383 1 96.75 97 GLN A O 1
ATOM 745 N N . PHE A 1 98 ? 7.625 -21.562 6.418 1 97.5 98 PHE A N 1
ATOM 746 C CA . PHE A 1 98 ? 8.883 -21.281 5.734 1 97.5 98 PHE A CA 1
ATOM 747 C C . PHE A 1 98 ? 8.719 -21.406 4.223 1 97.5 98 PHE A C 1
ATOM 749 O O . PHE A 1 98 ? 9.109 -20.516 3.473 1 97.5 98 PHE A O 1
ATOM 756 N N . HIS A 1 99 ? 8.117 -22.453 3.805 1 97.25 99 HIS A N 1
ATOM 757 C CA . HIS A 1 99 ? 7.926 -22.672 2.375 1 97.25 99 HIS A CA 1
ATOM 758 C C . HIS A 1 99 ? 6.949 -21.656 1.785 1 97.25 99 HIS A C 1
ATOM 760 O O . HIS A 1 99 ? 7.109 -21.234 0.642 1 97.25 99 HIS A O 1
ATOM 766 N N . LEU A 1 100 ? 5.988 -21.281 2.525 1 97.75 100 LEU A N 1
ATOM 767 C CA . LEU A 1 100 ? 5.07 -20.25 2.059 1 97.75 100 LEU A CA 1
ATOM 768 C C . LEU A 1 100 ? 5.801 -18.922 1.877 1 97.75 100 LEU A C 1
ATOM 770 O O . LEU A 1 100 ? 5.613 -18.234 0.867 1 97.75 100 LEU A O 1
ATOM 774 N N . PHE A 1 101 ? 6.656 -18.609 2.812 1 98.12 101 PHE A N 1
ATOM 775 C CA . PHE A 1 101 ? 7.387 -17.344 2.705 1 98.12 101 PHE A CA 1
ATOM 776 C C . PHE A 1 101 ? 8.367 -17.391 1.538 1 98.12 101 PHE A C 1
ATOM 778 O O . PHE A 1 101 ? 8.656 -16.359 0.931 1 98.12 101 PHE A O 1
ATOM 785 N N . GLN A 1 102 ? 8.844 -18.594 1.22 1 97.88 102 GLN A N 1
ATOM 786 C CA . GLN A 1 102 ? 9.656 -18.703 0.011 1 97.88 102 GLN A CA 1
ATOM 787 C C . GLN A 1 102 ? 8.867 -18.281 -1.223 1 97.88 102 GLN A C 1
ATOM 789 O O . GLN A 1 102 ? 9.383 -17.547 -2.074 1 97.88 102 GLN A O 1
ATOM 794 N N . LEU A 1 103 ? 7.633 -18.719 -1.266 1 97.81 103 LEU A N 1
ATOM 795 C CA . LEU A 1 103 ? 6.77 -18.391 -2.393 1 97.81 103 LEU A CA 1
ATOM 796 C C . LEU A 1 103 ? 6.473 -16.891 -2.426 1 97.81 103 LEU A C 1
ATOM 798 O O . LEU A 1 103 ? 6.441 -16.281 -3.498 1 97.81 103 LEU A O 1
ATOM 802 N N . TYR A 1 104 ? 6.25 -16.266 -1.257 1 98.31 104 TYR A N 1
ATOM 803 C CA . TYR A 1 104 ? 5.902 -14.852 -1.173 1 98.31 104 TYR A CA 1
ATOM 804 C C . TYR A 1 104 ? 7.086 -13.977 -1.56 1 98.31 104 TYR A C 1
ATOM 806 O O . TYR A 1 104 ? 6.934 -13.023 -2.326 1 98.31 104 TYR A O 1
ATOM 814 N N . ILE A 1 105 ? 8.289 -14.352 -1.062 1 97.88 105 ILE A N 1
ATOM 815 C CA . ILE A 1 105 ? 9.484 -13.555 -1.29 1 97.88 105 ILE A CA 1
ATOM 816 C C . ILE A 1 105 ? 9.914 -13.68 -2.748 1 97.88 105 ILE A C 1
ATOM 818 O O . ILE A 1 105 ? 10.359 -12.695 -3.357 1 97.88 105 ILE A O 1
ATOM 822 N N . HIS A 1 106 ? 9.727 -14.836 -3.316 1 96.75 106 HIS A N 1
ATOM 823 C CA . HIS A 1 106 ? 10.078 -15.07 -4.711 1 96.75 106 HIS A CA 1
ATOM 824 C C . HIS A 1 106 ? 9.016 -14.523 -5.652 1 96.75 106 HIS A C 1
ATOM 826 O O . HIS A 1 106 ? 9.211 -14.508 -6.871 1 96.75 106 HIS A O 1
ATOM 832 N N . GLU A 1 107 ? 7.863 -14.086 -5.133 1 97.56 107 GLU A N 1
ATOM 833 C CA . GLU A 1 107 ? 6.738 -13.516 -5.867 1 97.56 107 GLU A CA 1
ATOM 834 C C . GLU A 1 107 ? 6.094 -14.547 -6.789 1 97.56 107 GLU A C 1
ATOM 836 O O . GLU A 1 107 ? 5.672 -14.219 -7.898 1 97.56 107 GLU A O 1
ATOM 841 N N . ASP A 1 108 ? 6.109 -15.82 -6.328 1 97.62 108 ASP A N 1
ATOM 842 C CA . ASP A 1 108 ? 5.344 -16.859 -7 1 97.62 108 ASP A CA 1
ATOM 843 C C . ASP A 1 108 ? 3.852 -16.719 -6.715 1 97.62 108 ASP A C 1
ATOM 845 O O . ASP A 1 108 ? 3.021 -16.953 -7.598 1 97.62 108 ASP A O 1
ATOM 849 N N . SER A 1 109 ? 3.559 -16.422 -5.516 1 98.19 109 SER A N 1
ATOM 850 C CA . SER A 1 109 ? 2.201 -16.188 -5.023 1 98.19 109 SER A CA 1
ATOM 851 C C . SER A 1 109 ? 2.146 -15.008 -4.07 1 98.19 109 SER A C 1
ATOM 853 O O . SER A 1 109 ? 3.123 -14.719 -3.375 1 98.19 109 SER A O 1
ATOM 855 N N . PRO A 1 110 ? 1.024 -14.328 -4.129 1 98.5 110 PRO A N 1
ATOM 856 C CA . PRO A 1 110 ? 0.879 -13.258 -3.141 1 98.5 110 PRO A CA 1
ATOM 857 C C . PRO A 1 110 ? 0.436 -13.773 -1.774 1 98.5 110 PRO A C 1
ATOM 859 O O . PRO A 1 110 ? -0.261 -14.789 -1.689 1 98.5 110 PRO A O 1
ATOM 862 N N . PHE A 1 111 ? 0.919 -13.125 -0.698 1 98.69 111 PHE A N 1
ATOM 863 C CA . PHE A 1 111 ? 0.361 -13.359 0.629 1 98.69 111 PHE A CA 1
ATOM 864 C C . PHE A 1 111 ? -0.971 -12.633 0.791 1 98.69 111 PHE A C 1
ATOM 866 O O . PHE A 1 111 ? -1.028 -11.547 1.373 1 98.69 111 PHE A O 1
ATOM 873 N N . SER A 1 112 ? -2.016 -13.328 0.331 1 98.56 112 SER A N 1
ATOM 874 C CA . SER A 1 112 ? -3.338 -12.719 0.225 1 98.56 112 SER A CA 1
ATOM 875 C C . SER A 1 112 ? -4.195 -13.047 1.44 1 98.56 112 SER A C 1
ATOM 877 O O . SER A 1 112 ? -4.449 -14.219 1.727 1 98.56 112 SER A O 1
ATOM 879 N N . CYS A 1 113 ? -4.559 -12.016 2.094 1 98.62 113 CYS A N 1
ATOM 880 C CA . CYS A 1 113 ? -5.516 -12.109 3.188 1 98.62 113 CYS A CA 1
ATOM 881 C C . CYS A 1 113 ? -6.762 -11.281 2.898 1 98.62 113 CYS A C 1
ATOM 883 O O . CYS A 1 113 ? -6.926 -10.766 1.788 1 98.62 113 CYS A O 1
ATOM 885 N N . ARG A 1 114 ? -7.715 -11.289 3.799 1 98.06 114 ARG A N 1
ATOM 886 C CA . ARG A 1 114 ? -8.906 -10.453 3.707 1 98.06 114 ARG A CA 1
ATOM 887 C C . ARG A 1 114 ? -9.398 -10.039 5.09 1 98.06 114 ARG A C 1
ATOM 889 O O . ARG A 1 114 ? -9.016 -10.641 6.098 1 98.06 114 ARG A O 1
ATOM 896 N N . VAL A 1 115 ? -10.102 -9 5.117 1 98.44 115 VAL A N 1
ATOM 897 C CA . VAL A 1 115 ? -10.773 -8.523 6.32 1 98.44 115 VAL A CA 1
ATOM 898 C C . VAL A 1 115 ? -12.25 -8.25 6.02 1 98.44 115 VAL A C 1
ATOM 900 O O . VAL A 1 115 ? -12.617 -7.988 4.871 1 98.44 115 VAL A O 1
ATOM 903 N N . PRO A 1 116 ? -13.07 -8.359 7.039 1 97.94 116 PRO A N 1
ATOM 904 C CA . PRO A 1 116 ? -14.477 -8.047 6.797 1 97.94 116 PRO A CA 1
ATOM 905 C C . PRO A 1 116 ? -14.688 -6.605 6.34 1 97.94 116 PRO A C 1
ATOM 907 O O . PRO A 1 116 ? -14.078 -5.684 6.895 1 97.94 116 PRO A O 1
ATOM 910 N N . TYR A 1 117 ? -15.523 -6.473 5.336 1 97.75 117 TYR A N 1
ATOM 911 C CA . TYR A 1 117 ? -15.875 -5.164 4.793 1 97.75 117 TYR A CA 1
ATOM 912 C C . TYR A 1 117 ? -16.562 -4.305 5.844 1 97.75 117 TYR A C 1
ATOM 914 O O . TYR A 1 117 ? -16.344 -3.092 5.906 1 97.75 117 TYR A O 1
ATOM 922 N N . SER A 1 118 ? -17.344 -4.906 6.57 1 96.88 118 SER A N 1
ATOM 923 C CA . SER A 1 118 ? -18.047 -4.297 7.699 1 96.88 118 SER A CA 1
ATOM 924 C C . SER A 1 118 ? -18 -5.203 8.922 1 96.88 118 SER A C 1
ATOM 926 O O . SER A 1 118 ? -17.312 -6.223 8.93 1 96.88 118 SER A O 1
ATOM 928 N N . SER A 1 119 ? -18.656 -4.781 10.008 1 93.69 119 SER A N 1
ATOM 929 C CA . SER A 1 119 ? -18.5 -5.477 11.273 1 93.69 119 SER A CA 1
ATOM 930 C C . SER A 1 119 ? -19.141 -6.859 11.234 1 93.69 119 SER A C 1
ATOM 932 O O . SER A 1 119 ? -18.828 -7.715 12.07 1 93.69 119 SER A O 1
ATOM 934 N N . ASN A 1 120 ? -19.969 -7.117 10.289 1 90.44 120 ASN A N 1
ATOM 935 C CA . ASN A 1 120 ? -20.484 -8.469 10.062 1 90.44 120 ASN A CA 1
ATOM 936 C C . ASN A 1 120 ? -19.516 -9.297 9.211 1 90.44 120 ASN A C 1
ATOM 938 O O . ASN A 1 120 ? -19.484 -9.141 7.988 1 90.44 120 ASN A O 1
ATOM 942 N N . PRO A 1 121 ? -18.844 -10.227 9.773 1 86.19 121 PRO A N 1
ATOM 943 C CA . PRO A 1 121 ? -17.797 -10.945 9.047 1 86.19 121 PRO A CA 1
ATOM 944 C C . PRO A 1 121 ? -18.359 -11.938 8.031 1 86.19 121 PRO A C 1
ATOM 946 O O . PRO A 1 121 ? -17.625 -12.438 7.176 1 86.19 121 PRO A O 1
ATOM 949 N N . GLN A 1 122 ? -19.625 -12.203 7.988 1 87.94 122 GLN A N 1
ATOM 950 C CA . GLN A 1 122 ? -20.188 -13.258 7.148 1 87.94 122 GLN A CA 1
ATOM 951 C C . GLN A 1 122 ? -20.719 -12.68 5.84 1 87.94 122 GLN A C 1
ATOM 953 O O . GLN A 1 122 ? -21.094 -13.43 4.938 1 87.94 122 GLN A O 1
ATOM 958 N N . ASP A 1 123 ? -20.703 -11.422 5.73 1 92.69 123 ASP A N 1
ATOM 959 C CA . ASP A 1 123 ? -21.344 -10.82 4.555 1 92.69 123 ASP A CA 1
ATOM 960 C C . ASP A 1 123 ? -20.312 -10.594 3.441 1 92.69 123 ASP A C 1
ATOM 962 O O . ASP A 1 123 ? -20.141 -11.453 2.576 1 92.69 123 ASP A O 1
ATOM 966 N N . ALA A 1 124 ? -19.5 -9.594 3.527 1 96.19 124 ALA A N 1
ATOM 967 C CA . ALA A 1 124 ? -18.516 -9.32 2.484 1 96.19 124 ALA A CA 1
ATOM 968 C C . ALA A 1 124 ? -17.141 -9.047 3.088 1 96.19 124 ALA A C 1
ATOM 970 O O . ALA A 1 124 ? -17.031 -8.602 4.234 1 96.19 124 ALA A O 1
ATOM 971 N N . ALA A 1 125 ? -16.172 -9.367 2.332 1 97 125 ALA A N 1
ATOM 972 C CA . ALA A 1 125 ? -14.797 -9.109 2.73 1 97 125 ALA A CA 1
ATOM 973 C C . ALA A 1 125 ? -14.039 -8.375 1.628 1 97 125 ALA A C 1
ATOM 975 O O . ALA A 1 125 ? -14.445 -8.398 0.463 1 97 125 ALA A O 1
ATOM 976 N N . ILE A 1 126 ? -13.016 -7.664 1.999 1 97.69 126 ILE A N 1
ATOM 977 C CA . ILE A 1 126 ? -12.133 -7.027 1.03 1 97.69 126 ILE A CA 1
ATOM 978 C C . ILE A 1 126 ? -10.734 -7.641 1.126 1 97.69 126 ILE A C 1
ATOM 980 O O . ILE A 1 126 ? -10.312 -8.062 2.203 1 97.69 126 ILE A O 1
ATOM 984 N N . PRO A 1 127 ? -10.031 -7.664 0.017 1 97.94 127 PRO A N 1
ATOM 985 C CA . PRO A 1 127 ? -8.68 -8.219 0.051 1 97.94 127 PRO A CA 1
ATOM 986 C C . PRO A 1 127 ? -7.719 -7.375 0.889 1 97.94 127 PRO A C 1
ATOM 988 O O . PRO A 1 127 ? -7.836 -6.148 0.921 1 97.94 127 PRO A O 1
ATOM 991 N N . PHE A 1 128 ? -6.918 -8.039 1.651 1 98.81 128 PHE A N 1
ATOM 992 C CA . PHE A 1 128 ? -5.805 -7.492 2.418 1 98.81 128 PHE A CA 1
ATOM 993 C C . PHE A 1 128 ? -4.52 -8.258 2.125 1 98.81 128 PHE A C 1
ATOM 995 O O . PHE A 1 128 ? -4.254 -9.297 2.736 1 98.81 128 PHE A O 1
ATOM 1002 N N . THR A 1 129 ? -3.697 -7.754 1.145 1 98.88 129 THR A N 1
ATOM 1003 C CA . THR A 1 129 ? -2.475 -8.43 0.73 1 98.88 129 THR A CA 1
ATOM 1004 C C . THR A 1 129 ? -1.262 -7.848 1.449 1 98.88 129 THR A C 1
ATOM 1006 O O . THR A 1 129 ? -1.111 -6.625 1.534 1 98.88 129 THR A O 1
ATOM 1009 N N . LEU A 1 130 ? -0.451 -8.719 1.987 1 98.81 130 LEU A N 1
ATOM 1010 C CA . LEU A 1 130 ? 0.814 -8.32 2.598 1 98.81 130 LEU A CA 1
ATOM 1011 C C . LEU A 1 130 ? 1.976 -8.555 1.638 1 98.81 130 LEU A C 1
ATOM 1013 O O . LEU A 1 130 ? 2.281 -9.695 1.291 1 98.81 130 LEU A O 1
ATOM 1017 N N . ASN A 1 131 ? 2.602 -7.438 1.251 1 98.81 131 ASN A N 1
ATOM 1018 C CA . ASN A 1 131 ? 3.678 -7.508 0.269 1 98.81 131 ASN A CA 1
ATOM 1019 C C . ASN A 1 131 ? 5.047 -7.516 0.94 1 98.81 131 ASN A C 1
ATOM 1021 O O . ASN A 1 131 ? 5.594 -6.453 1.256 1 98.81 131 ASN A O 1
ATOM 1025 N N . PHE A 1 132 ? 5.559 -8.703 1.071 1 98.62 132 PHE A N 1
ATOM 1026 C CA . PHE A 1 132 ? 6.891 -8.891 1.634 1 98.62 132 PHE A CA 1
ATOM 1027 C C . PHE A 1 132 ? 7.957 -8.789 0.548 1 98.62 132 PHE A C 1
ATOM 1029 O O . PHE A 1 132 ? 7.672 -9.016 -0.63 1 98.62 132 PHE A O 1
ATOM 1036 N N . ARG A 1 133 ? 9.086 -8.469 0.97 1 98 133 ARG A N 1
ATOM 1037 C CA . ARG A 1 133 ? 10.219 -8.461 0.054 1 98 133 ARG A CA 1
ATOM 1038 C C . ARG A 1 133 ? 11.469 -9.016 0.726 1 98 133 ARG A C 1
ATOM 1040 O O . ARG A 1 133 ? 11.5 -9.18 1.947 1 98 133 ARG A O 1
ATOM 1047 N N . GLY A 1 134 ? 12.469 -9.398 -0.08 1 97.25 134 GLY A N 1
ATOM 1048 C CA . GLY A 1 134 ? 13.703 -10 0.398 1 97.25 134 GLY A CA 1
ATOM 1049 C C . GLY A 1 134 ? 14.445 -10.773 -0.673 1 97.25 134 GLY A C 1
ATOM 1050 O O . GLY A 1 134 ? 14.344 -10.461 -1.86 1 97.25 134 GLY A O 1
ATOM 1051 N N . HIS A 1 135 ? 15.281 -11.711 -0.145 1 94.62 135 HIS A N 1
ATOM 1052 C CA . HIS A 1 135 ? 16.062 -12.562 -1.039 1 94.62 135 HIS A CA 1
ATOM 1053 C C . HIS A 1 135 ? 15.953 -14.031 -0.634 1 94.62 135 HIS A C 1
ATOM 1055 O O . HIS A 1 135 ? 15.969 -14.352 0.556 1 94.62 135 HIS A O 1
ATOM 1061 N N . LEU A 1 136 ? 15.867 -14.766 -1.698 1 93.56 136 LEU A N 1
ATOM 1062 C CA . LEU A 1 136 ? 15.906 -16.203 -1.48 1 93.56 136 LEU A CA 1
ATOM 1063 C C . LEU A 1 136 ? 17.328 -16.734 -1.63 1 93.56 136 LEU A C 1
ATOM 1065 O O . LEU A 1 136 ? 17.969 -16.531 -2.662 1 93.56 136 LEU A O 1
ATOM 1069 N N . GLU A 1 137 ? 17.75 -17.344 -0.581 1 90.5 137 GLU A N 1
ATOM 1070 C CA . GLU A 1 137 ? 19.031 -18.047 -0.64 1 90.5 137 GLU A CA 1
ATOM 1071 C C . GLU A 1 137 ? 18.828 -19.547 -0.603 1 90.5 137 GLU A C 1
ATOM 1073 O O . GLU A 1 137 ? 17.734 -20.031 -0.321 1 90.5 137 GLU A O 1
ATOM 1078 N N . THR A 1 138 ? 19.797 -20.266 -0.882 1 88.19 138 THR A N 1
ATOM 1079 C CA . THR A 1 138 ? 19.703 -21.719 -0.963 1 88.19 138 THR A CA 1
ATOM 1080 C C . THR A 1 138 ? 19.344 -22.312 0.394 1 88.19 138 THR A C 1
ATOM 1082 O O . THR A 1 138 ? 18.547 -23.25 0.473 1 88.19 138 THR A O 1
ATOM 1085 N N . SER A 1 139 ? 19.844 -21.734 1.437 1 91.31 139 SER A N 1
ATOM 1086 C CA . SER A 1 139 ? 19.703 -22.375 2.742 1 91.31 139 SER A CA 1
ATOM 1087 C C . SER A 1 139 ? 18.828 -21.547 3.668 1 91.31 139 SER A C 1
ATOM 1089 O O . SER A 1 139 ? 18.422 -22.016 4.734 1 91.31 139 SER A O 1
ATOM 1091 N N . HIS A 1 140 ? 18.578 -20.344 3.311 1 95.94 140 HIS A N 1
ATOM 1092 C CA . HIS A 1 140 ? 17.812 -19.484 4.199 1 95.94 140 HIS A CA 1
ATOM 1093 C C . HIS A 1 140 ? 17.109 -18.375 3.418 1 95.94 140 HIS A C 1
ATOM 1095 O O . HIS A 1 140 ? 17.266 -18.281 2.199 1 95.94 140 HIS A O 1
ATOM 1101 N N . LEU A 1 141 ? 16.297 -17.625 4.109 1 97.31 141 LEU A N 1
ATOM 1102 C CA . LEU A 1 141 ? 15.609 -16.453 3.576 1 97.31 141 LEU A CA 1
ATOM 1103 C C . LEU A 1 141 ? 16.109 -15.18 4.23 1 97.31 141 LEU A C 1
ATOM 1105 O O . LEU A 1 141 ? 16.359 -15.148 5.441 1 97.31 141 LEU A O 1
ATOM 1109 N N . ASP A 1 142 ? 16.359 -14.227 3.436 1 97.38 142 ASP A N 1
ATOM 1110 C CA . ASP A 1 142 ? 16.5 -12.859 3.939 1 97.38 142 ASP A CA 1
ATOM 1111 C C . ASP A 1 142 ? 15.211 -12.07 3.752 1 97.38 142 ASP A C 1
ATOM 1113 O O . ASP A 1 142 ? 14.789 -11.82 2.621 1 97.38 142 ASP A O 1
ATOM 1117 N N . ILE A 1 143 ? 14.648 -11.664 4.902 1 98.31 143 ILE A N 1
ATOM 1118 C CA . ILE A 1 143 ? 13.305 -11.094 4.812 1 98.31 143 ILE A CA 1
ATOM 1119 C C . ILE A 1 143 ? 13.305 -9.688 5.418 1 98.31 143 ILE A C 1
ATOM 1121 O O . ILE A 1 143 ? 13.867 -9.469 6.492 1 98.31 143 ILE A O 1
ATOM 1125 N N . ASP A 1 144 ? 12.75 -8.703 4.637 1 98.31 144 ASP A N 1
ATOM 1126 C CA . ASP A 1 144 ? 12.336 -7.438 5.227 1 98.31 144 ASP A CA 1
ATOM 1127 C C . ASP A 1 144 ? 11.078 -7.605 6.078 1 98.31 144 ASP A C 1
ATOM 1129 O O . ASP A 1 144 ? 9.984 -7.809 5.551 1 98.31 144 ASP A O 1
ATOM 1133 N N . THR A 1 145 ? 11.164 -7.43 7.402 1 97.5 145 THR A N 1
ATOM 1134 C CA . THR A 1 145 ? 10.07 -7.773 8.305 1 97.5 145 THR A CA 1
ATOM 1135 C C . THR A 1 145 ? 9.281 -6.527 8.695 1 97.5 145 THR A C 1
ATOM 1137 O O . THR A 1 145 ? 8.414 -6.582 9.57 1 97.5 145 THR A O 1
ATOM 1140 N N . THR A 1 146 ? 9.633 -5.379 8.117 1 97.81 146 THR A N 1
ATOM 1141 C CA . THR A 1 146 ? 8.82 -4.184 8.328 1 97.81 146 THR A CA 1
ATOM 1142 C C . THR A 1 146 ? 7.551 -4.238 7.488 1 97.81 146 THR A C 1
ATOM 1144 O O . THR A 1 146 ? 7.562 -4.75 6.367 1 97.81 146 THR A O 1
ATOM 1147 N N . MET A 1 147 ? 6.477 -3.703 8.07 1 98.25 147 MET A N 1
ATOM 1148 C CA . MET A 1 147 ? 5.211 -3.811 7.355 1 98.25 147 MET A CA 1
ATOM 1149 C C . MET A 1 147 ? 4.336 -2.588 7.609 1 98.25 147 MET A C 1
ATOM 1151 O O . MET A 1 147 ? 3.705 -2.48 8.664 1 98.25 147 MET A O 1
ATOM 1155 N N . ASN A 1 148 ? 4.293 -1.688 6.617 1 97.5 148 ASN A N 1
ATOM 1156 C CA . ASN A 1 148 ? 3.266 -0.652 6.633 1 97.5 148 ASN A CA 1
ATOM 1157 C C . ASN A 1 148 ? 1.899 -1.21 6.246 1 97.5 148 ASN A C 1
ATOM 1159 O O . ASN A 1 148 ? 1.796 -2.025 5.328 1 97.5 148 ASN A O 1
ATOM 1163 N N . VAL A 1 149 ? 0.927 -0.772 6.973 1 98.06 149 VAL A N 1
ATOM 1164 C CA . VAL A 1 149 ? -0.445 -1.092 6.59 1 98.06 149 VAL A CA 1
ATOM 1165 C C . VAL A 1 149 ? -1.23 0.197 6.359 1 98.06 149 VAL A C 1
ATOM 1167 O O . VAL A 1 149 ? -1.276 1.068 7.23 1 98.06 149 VAL A O 1
ATOM 1170 N N . MET A 1 150 ? -1.779 0.3 5.172 1 96.88 150 MET A N 1
ATOM 1171 C CA . MET A 1 150 ? -2.689 1.394 4.84 1 96.88 150 MET A CA 1
ATOM 1172 C C . MET A 1 150 ? -4.133 0.904 4.793 1 96.88 150 MET A C 1
ATOM 1174 O O . MET A 1 150 ? -4.441 -0.066 4.098 1 96.88 150 MET A O 1
ATOM 1178 N N . ALA A 1 151 ? -4.961 1.577 5.531 1 97.06 151 ALA A N 1
ATOM 1179 C CA . ALA A 1 151 ? -6.379 1.232 5.559 1 97.06 151 ALA A CA 1
ATOM 1180 C C . ALA A 1 151 ? -7.25 2.467 5.348 1 97.06 151 ALA A C 1
ATOM 1182 O O . ALA A 1 151 ? -7.086 3.477 6.039 1 97.06 151 ALA A O 1
ATOM 1183 N N . HIS A 1 152 ? -8.117 2.363 4.379 1 96.31 152 HIS A N 1
ATOM 1184 C CA . HIS A 1 152 ? -9.031 3.467 4.102 1 96.31 152 HIS A CA 1
ATOM 1185 C C . HIS A 1 152 ? -10.375 3.25 4.773 1 96.31 152 HIS A C 1
ATOM 1187 O O . HIS A 1 152 ? -11.07 2.27 4.484 1 96.31 152 HIS A O 1
ATOM 1193 N N . LYS A 1 153 ? -10.719 4.195 5.559 1 93.62 153 LYS A N 1
ATOM 1194 C CA . LYS A 1 153 ? -12.039 4.18 6.176 1 93.62 153 LYS A CA 1
ATOM 1195 C C . LYS A 1 153 ? -13.062 4.906 5.305 1 93.62 153 LYS A C 1
ATOM 1197 O O . LYS A 1 153 ? -12.75 5.934 4.699 1 93.62 153 LYS A O 1
ATOM 1202 N N . HIS A 1 154 ? -14.188 4.363 5.273 1 94.19 154 HIS A N 1
ATOM 1203 C CA . HIS A 1 154 ? -15.328 5.039 4.66 1 94.19 154 HIS A CA 1
ATOM 1204 C C . HIS A 1 154 ? -16.203 5.707 5.711 1 94.19 154 HIS A C 1
ATOM 1206 O O . HIS A 1 154 ? -16.281 5.234 6.848 1 94.19 154 HIS A O 1
ATOM 1212 N N . LYS A 1 155 ? -16.891 6.738 5.344 1 91.81 155 LYS A N 1
ATOM 1213 C CA . LYS A 1 155 ? -17.734 7.508 6.262 1 91.81 155 LYS A CA 1
ATOM 1214 C C . LYS A 1 155 ? -18.844 6.645 6.848 1 91.81 155 LYS A C 1
ATOM 1216 O O . LYS A 1 155 ? -19.312 6.906 7.957 1 91.81 155 LYS A O 1
ATOM 1221 N N . ASP A 1 156 ? -19.172 5.633 6.203 1 94.31 156 ASP A N 1
ATOM 1222 C CA . ASP A 1 156 ? -20.281 4.805 6.652 1 94.31 156 ASP A CA 1
ATOM 1223 C C . ASP A 1 156 ? -19.812 3.729 7.625 1 94.31 156 ASP A C 1
ATOM 1225 O O . ASP A 1 156 ? -20.594 2.852 8.016 1 94.31 156 ASP A O 1
ATOM 1229 N N . GLY A 1 157 ? -18.578 3.74 7.957 1 96.38 157 GLY A N 1
ATOM 1230 C CA . GLY A 1 157 ? -18.047 2.828 8.961 1 96.38 157 GLY A CA 1
ATOM 1231 C C . GLY A 1 157 ? -17.5 1.546 8.367 1 96.38 157 GLY A C 1
ATOM 1232 O O . GLY A 1 157 ? -17.219 0.59 9.094 1 96.38 157 GLY A O 1
ATOM 1233 N N . THR A 1 158 ? -17.328 1.461 7.062 1 97.25 158 THR A N 1
ATOM 1234 C CA . THR A 1 158 ? -16.766 0.288 6.406 1 97.25 158 THR A CA 1
ATOM 1235 C C . THR A 1 158 ? -15.289 0.508 6.082 1 97.25 158 THR A C 1
ATOM 1237 O O . THR A 1 158 ? -14.773 1.611 6.258 1 97.25 158 THR A O 1
ATOM 1240 N N . ILE A 1 159 ? -14.648 -0.58 5.754 1 97.81 159 ILE A N 1
ATOM 1241 C CA . ILE A 1 159 ? -13.273 -0.534 5.258 1 97.81 159 ILE A CA 1
ATOM 1242 C C . ILE A 1 159 ? -13.273 -0.649 3.734 1 97.81 159 ILE A C 1
ATOM 1244 O O . ILE A 1 159 ? -13.727 -1.653 3.18 1 97.81 159 ILE A O 1
ATOM 1248 N N . MET A 1 160 ? -12.719 0.333 3.092 1 97 160 MET A N 1
ATOM 1249 C CA . MET A 1 160 ? -12.766 0.329 1.632 1 97 160 MET A CA 1
ATOM 1250 C C . MET A 1 160 ? -11.602 -0.461 1.05 1 97 160 MET A C 1
ATOM 1252 O O . MET A 1 160 ? -11.758 -1.162 0.049 1 97 160 MET A O 1
ATOM 1256 N N . THR A 1 161 ? -10.477 -0.254 1.613 1 97.94 161 THR A N 1
ATOM 1257 C CA . THR A 1 161 ? -9.297 -0.962 1.132 1 97.94 161 THR A CA 1
ATOM 1258 C C . THR A 1 161 ? -8.25 -1.089 2.238 1 97.94 161 THR A C 1
ATOM 1260 O O . THR A 1 161 ? -8.273 -0.329 3.209 1 97.94 161 THR A O 1
ATOM 1263 N N . MET A 1 162 ? -7.508 -2.104 2.105 1 98.44 162 MET A N 1
ATOM 1264 C CA . MET A 1 162 ? -6.387 -2.346 3.012 1 98.44 162 MET A CA 1
ATOM 1265 C C . MET A 1 162 ? -5.223 -2.994 2.273 1 98.44 162 MET A C 1
ATOM 1267 O O . MET A 1 162 ? -5.422 -3.893 1.454 1 98.44 162 MET A O 1
ATOM 1271 N N . ILE A 1 163 ? -3.959 -2.549 2.539 1 98.81 163 ILE A N 1
ATOM 1272 C CA . ILE A 1 163 ? -2.771 -3.096 1.892 1 98.81 163 ILE A CA 1
ATOM 1273 C C . ILE A 1 163 ? -1.594 -3.062 2.863 1 98.81 163 ILE A C 1
ATOM 1275 O O . ILE A 1 163 ? -1.479 -2.145 3.678 1 98.81 163 ILE A O 1
ATOM 1279 N N . GLY A 1 164 ? -0.825 -4.07 2.855 1 98.81 164 GLY A N 1
ATOM 1280 C CA . GLY A 1 164 ? 0.434 -4.098 3.582 1 98.81 164 GLY A CA 1
ATOM 1281 C C . GLY A 1 164 ? 1.646 -4.172 2.672 1 98.81 164 GLY A C 1
ATOM 1282 O O . GLY A 1 164 ? 1.622 -4.871 1.656 1 98.81 164 GLY A O 1
ATOM 1283 N N . TYR A 1 165 ? 2.723 -3.496 3.051 1 98.75 165 TYR A N 1
ATOM 1284 C CA . TYR A 1 165 ? 3.936 -3.568 2.244 1 98.75 165 TYR A CA 1
ATOM 1285 C C . TYR A 1 165 ? 5.172 -3.316 3.1 1 98.75 165 TYR A C 1
ATOM 1287 O O . TYR A 1 165 ? 5.145 -2.496 4.02 1 98.75 165 TYR A O 1
ATOM 1295 N N . ALA A 1 166 ? 6.172 -4.031 2.781 1 98.56 166 ALA A N 1
ATOM 1296 C CA . ALA A 1 166 ? 7.449 -3.891 3.48 1 98.56 166 ALA A CA 1
ATOM 1297 C C . ALA A 1 166 ? 8.156 -2.598 3.08 1 98.56 166 ALA A C 1
ATOM 1299 O O . ALA A 1 166 ? 8.062 -2.164 1.928 1 98.56 166 ALA A O 1
ATOM 1300 N N . SER A 1 167 ? 8.836 -1.989 4.051 1 97.5 167 SER A N 1
ATOM 1301 C CA . SER A 1 167 ? 9.484 -0.708 3.789 1 97.5 167 SER A CA 1
ATOM 1302 C C . SER A 1 167 ? 10.75 -0.55 4.625 1 97.5 167 SER A C 1
ATOM 1304 O O . SER A 1 167 ? 11.016 0.526 5.164 1 97.5 167 SER A O 1
ATOM 1306 N N . GLY A 1 168 ? 11.477 -1.572 4.723 1 96.81 168 GLY A N 1
ATOM 1307 C CA . GLY A 1 168 ? 12.711 -1.533 5.484 1 96.81 168 GLY A CA 1
ATOM 1308 C C . GLY A 1 168 ? 13.945 -1.371 4.609 1 96.81 168 GLY A C 1
ATOM 1309 O O . GLY A 1 168 ? 13.906 -1.669 3.416 1 96.81 168 GLY A O 1
ATOM 1310 N N . SER A 1 169 ? 15.039 -0.927 5.25 1 96.44 169 SER A N 1
ATOM 1311 C CA . SER A 1 169 ? 16.312 -0.808 4.543 1 96.44 169 SER A CA 1
ATOM 1312 C C . SER A 1 169 ? 17.203 -2.018 4.801 1 96.44 169 SER A C 1
ATOM 1314 O O . SER A 1 169 ? 18.359 -2.039 4.387 1 96.44 169 SER A O 1
ATOM 1316 N N . GLN A 1 170 ? 16.641 -2.986 5.477 1 96.81 170 GLN A N 1
ATOM 1317 C CA . GLN A 1 170 ? 17.422 -4.168 5.82 1 96.81 170 GLN A CA 1
ATOM 1318 C C . GLN A 1 170 ? 16.562 -5.43 5.781 1 96.81 170 GLN A C 1
ATOM 1320 O O . GLN A 1 170 ? 15.328 -5.352 5.844 1 96.81 170 GLN A O 1
ATOM 1325 N N . THR A 1 171 ? 17.234 -6.52 5.637 1 97.56 171 THR A N 1
ATOM 1326 C CA . THR A 1 171 ? 16.625 -7.832 5.777 1 97.56 171 THR A CA 1
ATOM 1327 C C . THR A 1 171 ? 17.297 -8.633 6.879 1 97.56 171 THR A C 1
ATOM 1329 O O . THR A 1 171 ? 18.422 -8.328 7.273 1 97.56 171 THR A O 1
ATOM 1332 N N . LYS A 1 172 ? 16.625 -9.555 7.367 1 97.12 172 LYS A N 1
ATOM 1333 C CA . LYS A 1 172 ? 17.156 -10.477 8.375 1 97.12 172 LYS A CA 1
ATOM 1334 C C . LYS A 1 172 ? 17.078 -11.922 7.887 1 97.12 172 LYS A C 1
ATOM 1336 O O . LYS A 1 172 ? 16.156 -12.289 7.164 1 97.12 172 LYS A O 1
ATOM 1341 N N . ARG A 1 173 ? 18.016 -12.68 8.367 1 97.31 173 ARG A N 1
ATOM 1342 C CA . ARG A 1 173 ? 18.141 -14.07 7.945 1 97.31 173 ARG A CA 1
ATOM 1343 C C . ARG A 1 173 ? 17.203 -14.969 8.75 1 97.31 173 ARG A C 1
ATOM 1345 O O . ARG A 1 173 ? 17.156 -14.891 9.977 1 97.31 173 ARG A O 1
ATOM 1352 N N . TYR A 1 174 ? 16.547 -15.883 7.996 1 97.75 174 TYR A N 1
ATOM 1353 C CA . TYR A 1 174 ? 15.633 -16.812 8.656 1 97.75 174 TYR A CA 1
ATOM 1354 C C . TYR A 1 174 ? 15.781 -18.219 8.094 1 97.75 174 TYR A C 1
ATOM 1356 O O . TYR A 1 174 ? 15.961 -18.406 6.891 1 97.75 174 TYR A O 1
ATOM 1364 N N . ILE A 1 175 ? 15.703 -19.203 8.953 1 97.62 175 ILE A N 1
ATOM 1365 C CA . ILE A 1 175 ? 15.617 -20.609 8.602 1 97.62 175 ILE A CA 1
ATOM 1366 C C . ILE A 1 175 ? 14.422 -21.25 9.305 1 97.62 175 ILE A C 1
ATOM 1368 O O . ILE A 1 175 ? 13.773 -20.609 10.1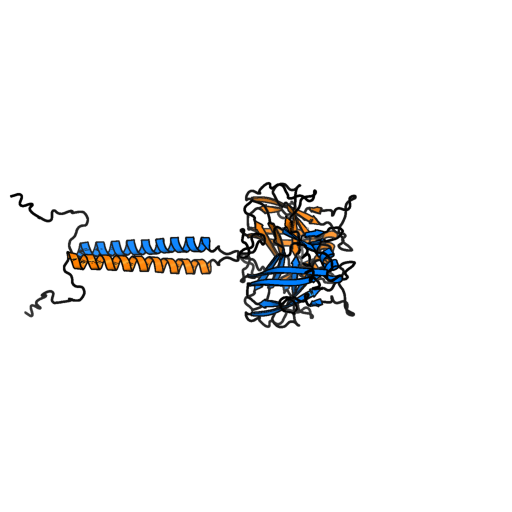41 1 97.62 175 ILE A O 1
ATOM 1372 N N . ILE A 1 176 ? 14.156 -22.5 8.883 1 97.44 176 ILE A N 1
ATOM 1373 C CA . ILE A 1 176 ? 13.062 -23.219 9.516 1 97.44 176 ILE A CA 1
ATOM 1374 C C . ILE A 1 176 ? 13.281 -23.281 11.023 1 97.44 176 ILE A C 1
ATOM 1376 O O . ILE A 1 176 ? 14.391 -23.594 11.484 1 97.44 176 ILE A O 1
ATOM 1380 N N . GLY A 1 177 ? 12.242 -22.969 11.805 1 97.31 177 GLY A N 1
ATOM 1381 C CA . GLY A 1 177 ? 12.32 -23.016 13.25 1 97.31 177 GLY A CA 1
ATOM 1382 C C . GLY A 1 177 ? 12.531 -21.656 13.883 1 97.31 177 GLY A C 1
ATOM 1383 O O . GLY A 1 177 ? 12.305 -21.484 15.086 1 97.31 177 GLY A O 1
ATOM 1384 N N . ASP A 1 178 ? 12.898 -20.656 13.078 1 97.69 178 ASP A N 1
ATOM 1385 C CA . ASP A 1 178 ? 13.117 -19.312 13.594 1 97.69 178 ASP A CA 1
ATOM 1386 C C . ASP A 1 178 ? 11.797 -18.625 13.922 1 97.69 178 ASP A C 1
ATOM 1388 O O . ASP A 1 178 ? 10.734 -19.062 13.484 1 97.69 178 ASP A O 1
ATOM 1392 N N . GLN A 1 179 ? 11.93 -17.594 14.789 1 97.94 179 GLN A N 1
ATOM 1393 C CA . GLN A 1 179 ? 10.828 -16.688 15.078 1 97.94 179 GLN A CA 1
ATOM 1394 C C . GLN A 1 179 ? 10.914 -15.414 14.227 1 97.94 179 GLN A C 1
ATOM 1396 O O . GLN A 1 179 ? 11.875 -14.648 14.352 1 97.94 179 GLN A O 1
ATOM 1401 N N . LEU A 1 180 ? 9.945 -15.25 13.391 1 97.81 180 LEU A N 1
ATOM 1402 C CA . LEU A 1 180 ? 9.891 -14.094 12.5 1 97.81 180 LEU A CA 1
ATOM 1403 C C . LEU A 1 180 ? 9.039 -12.984 13.102 1 97.81 180 LEU A C 1
ATOM 1405 O O . LEU A 1 180 ? 7.816 -13.125 13.211 1 97.81 180 LEU A O 1
ATOM 1409 N N . THR A 1 181 ? 9.641 -11.891 13.469 1 97.94 181 THR A N 1
ATOM 1410 C CA . THR A 1 181 ? 8.906 -10.773 14.047 1 97.94 181 THR A CA 1
ATOM 1411 C C . THR A 1 181 ? 8.539 -9.75 12.977 1 97.94 181 THR A C 1
ATOM 1413 O O . THR A 1 181 ? 9.383 -8.977 12.531 1 97.94 181 THR A O 1
ATOM 1416 N N . ILE A 1 182 ? 7.34 -9.727 12.641 1 98.19 182 ILE A N 1
ATOM 1417 C CA . ILE A 1 182 ? 6.832 -8.711 11.719 1 98.19 182 ILE A CA 1
ATOM 1418 C C . ILE A 1 182 ? 6.527 -7.426 12.484 1 98.19 182 ILE A C 1
ATOM 1420 O O . ILE A 1 182 ? 5.773 -7.445 13.461 1 98.19 182 ILE A O 1
ATOM 1424 N N . GLN A 1 183 ? 7.098 -6.336 12.062 1 97.5 183 GLN A N 1
ATOM 1425 C CA . GLN A 1 183 ? 6.855 -5.031 12.672 1 97.5 183 GLN A CA 1
ATOM 1426 C C . GLN A 1 183 ? 5.801 -4.25 11.891 1 97.5 183 GLN A C 1
ATOM 1428 O O . GLN A 1 183 ? 6.082 -3.725 10.812 1 97.5 183 GLN A O 1
ATOM 1433 N N . PHE A 1 184 ? 4.668 -4.086 12.531 1 97.56 184 PHE A N 1
ATOM 1434 C CA . PHE A 1 184 ? 3.562 -3.436 11.836 1 97.56 184 PHE A CA 1
ATOM 1435 C C . PHE A 1 184 ? 3.5 -1.955 12.188 1 97.56 184 PHE A C 1
ATOM 1437 O O . PHE A 1 184 ? 3.707 -1.578 13.344 1 97.56 184 PHE A O 1
ATOM 1444 N N . SER A 1 185 ? 3.334 -1.11 11.227 1 96.38 185 SER A N 1
ATOM 1445 C CA . SER A 1 185 ? 2.891 0.275 11.359 1 96.38 185 SER A CA 1
ATOM 1446 C C . SER A 1 185 ? 1.571 0.501 10.625 1 96.38 185 SER A C 1
ATOM 1448 O O . SER A 1 185 ? 1.553 0.675 9.406 1 96.38 185 SER A O 1
ATOM 1450 N N . VAL A 1 186 ? 0.495 0.535 11.391 1 96.69 186 VAL A N 1
ATOM 1451 C CA . VAL A 1 186 ? -0.843 0.592 10.812 1 96.69 186 VAL A CA 1
ATOM 1452 C C . VAL A 1 186 ? -1.307 2.045 10.727 1 96.69 186 VAL A C 1
ATOM 1454 O O . VAL A 1 186 ? -1.257 2.779 11.711 1 96.69 186 VAL A O 1
ATOM 1457 N N . ASN A 1 187 ? -1.75 2.42 9.531 1 93.88 187 ASN A N 1
ATOM 1458 C CA . ASN A 1 187 ? -2.213 3.779 9.266 1 93.88 187 ASN A CA 1
ATOM 1459 C C . ASN A 1 187 ? -3.639 3.789 8.727 1 93.88 187 ASN A C 1
ATOM 1461 O O . ASN A 1 187 ? -3.889 3.32 7.617 1 93.88 187 ASN A O 1
ATOM 1465 N N . TRP A 1 188 ? -4.551 4.312 9.547 1 93.38 188 TRP A N 1
ATOM 1466 C CA . TRP A 1 188 ? -5.914 4.531 9.078 1 93.38 188 TRP A CA 1
ATOM 1467 C C . TRP A 1 188 ? -6.062 5.914 8.453 1 93.38 188 TRP A C 1
ATOM 1469 O O . TRP A 1 188 ? -5.715 6.922 9.078 1 93.38 188 TRP A O 1
ATOM 1479 N N . VAL A 1 189 ? -6.523 5.875 7.191 1 89.31 189 VAL A N 1
ATOM 1480 C CA . VAL A 1 189 ? -6.637 7.117 6.43 1 89.31 189 VAL A CA 1
ATOM 1481 C C . VAL A 1 189 ? -8.102 7.535 6.34 1 89.31 189 VAL A C 1
ATOM 1483 O O . VAL A 1 189 ? -8.984 6.695 6.148 1 89.31 189 VAL A O 1
ATOM 1486 N N . GLU A 1 190 ? -8.25 8.828 6.508 1 83.88 190 GLU A N 1
ATOM 1487 C CA . GLU A 1 190 ? -9.602 9.367 6.363 1 83.88 190 GLU A CA 1
ATOM 1488 C C . GLU A 1 190 ? -10.031 9.391 4.898 1 83.88 190 GLU A C 1
ATOM 1490 O O . GLU A 1 190 ? -9.195 9.438 4 1 83.88 190 GLU A O 1
ATOM 1495 N N . GLU A 1 191 ? -11.305 9.391 4.793 1 84.81 191 GLU A N 1
ATOM 1496 C CA . GLU A 1 191 ? -11.859 9.344 3.443 1 84.81 191 GLU A CA 1
ATOM 1497 C C . GLU A 1 191 ? -11.461 10.578 2.643 1 84.81 191 GLU A C 1
ATOM 1499 O O . GLU A 1 191 ? -11.656 11.711 3.098 1 84.81 191 GLU A O 1
ATOM 1504 N N . SER A 1 192 ? -10.859 10.336 1.568 1 84.5 192 SER A N 1
ATOM 1505 C CA . SER A 1 192 ? -10.516 11.336 0.562 1 84.5 192 SER A CA 1
ATOM 1506 C C . SER A 1 192 ? -10.664 10.773 -0.849 1 84.5 192 SER A C 1
ATOM 1508 O O . SER A 1 192 ? -10.492 9.578 -1.065 1 84.5 192 SER A O 1
ATOM 1510 N N . HIS A 1 193 ? -11.039 11.719 -1.691 1 88.19 193 HIS A N 1
ATOM 1511 C CA . HIS A 1 193 ? -11.297 11.266 -3.053 1 88.19 193 HIS A CA 1
ATOM 1512 C C . HIS A 1 193 ? -10.492 12.078 -4.066 1 88.19 193 HIS A C 1
ATOM 1514 O O . HIS A 1 193 ? -10.062 13.195 -3.771 1 88.19 193 HIS A O 1
ATOM 1520 N N . ARG A 1 194 ? -10.266 11.344 -5.113 1 79.25 194 ARG A N 1
ATOM 1521 C CA . ARG A 1 194 ? -9.734 12.086 -6.254 1 79.25 194 ARG A CA 1
ATOM 1522 C C . ARG A 1 194 ? -10.688 13.203 -6.672 1 79.25 194 ARG A C 1
ATOM 1524 O O . ARG A 1 194 ? -11.898 13.094 -6.488 1 79.25 194 ARG A O 1
ATOM 1531 N N . HIS A 1 195 ? -10.133 14.227 -7.23 1 76.06 195 HIS A N 1
ATOM 1532 C CA . HIS A 1 195 ? -10.961 15.367 -7.605 1 76.06 195 HIS A CA 1
ATOM 1533 C C . HIS A 1 195 ? -12.141 14.93 -8.477 1 76.06 195 HIS A C 1
ATOM 1535 O O . HIS A 1 195 ? -11.945 14.281 -9.508 1 76.06 195 HIS A O 1
ATOM 1541 N N . ASN A 1 196 ? -13.289 15.18 -8.023 1 74 196 ASN A N 1
ATOM 1542 C CA . ASN A 1 196 ? -14.562 14.992 -8.711 1 74 196 ASN A CA 1
ATOM 1543 C C . ASN A 1 196 ? -14.898 13.516 -8.883 1 74 196 ASN A C 1
ATOM 1545 O O . ASN A 1 196 ? -15.594 13.141 -9.828 1 74 196 ASN A O 1
ATOM 1549 N N . ASP A 1 197 ? -14.297 12.641 -8.258 1 88.62 197 ASP A N 1
ATOM 1550 C CA . ASP A 1 197 ? -14.609 11.211 -8.328 1 88.62 197 ASP A CA 1
ATOM 1551 C C . ASP A 1 197 ? -14.773 10.617 -6.934 1 88.62 197 ASP A C 1
ATOM 1553 O O . ASP A 1 197 ? -13.789 10.328 -6.25 1 88.62 197 ASP A O 1
ATOM 1557 N N . ASP A 1 198 ? -15.977 10.32 -6.586 1 90.25 198 ASP A N 1
ATOM 1558 C CA . ASP A 1 198 ? -16.266 9.82 -5.242 1 90.25 198 ASP A CA 1
ATOM 1559 C C . ASP A 1 198 ? -16.109 8.305 -5.172 1 90.25 198 ASP A C 1
ATOM 1561 O O . ASP A 1 198 ? -16.281 7.707 -4.105 1 90.25 198 ASP A O 1
ATOM 1565 N N . THR A 1 199 ? -15.711 7.727 -6.254 1 93.56 199 THR A N 1
ATOM 1566 C CA . THR A 1 199 ? -15.594 6.273 -6.277 1 93.56 199 THR A CA 1
ATOM 1567 C C . THR A 1 199 ? -14.141 5.844 -6.09 1 93.56 199 THR A C 1
ATOM 1569 O O . THR A 1 199 ? -13.859 4.66 -5.895 1 93.56 199 THR A O 1
ATOM 1572 N N . PHE A 1 200 ? -13.266 6.785 -6.203 1 96.62 200 PHE A N 1
ATOM 1573 C CA . PHE A 1 200 ? -11.836 6.516 -6.039 1 96.62 200 PHE A CA 1
ATOM 1574 C C . PHE A 1 200 ? -11.32 7.098 -4.73 1 96.62 200 PHE A C 1
ATOM 1576 O O . PHE A 1 200 ? -11.18 8.32 -4.602 1 96.62 200 PHE A O 1
ATOM 1583 N N . PHE A 1 201 ? -11.008 6.195 -3.76 1 95.06 201 PHE A N 1
ATOM 1584 C CA . PHE A 1 201 ? -10.477 6.59 -2.461 1 95.06 201 PHE A CA 1
ATOM 1585 C C . PHE A 1 201 ? -8.969 6.801 -2.537 1 95.06 201 PHE A C 1
ATOM 1587 O O . PHE A 1 201 ? -8.219 5.863 -2.805 1 95.06 201 PHE A O 1
ATOM 1594 N N . THR A 1 202 ? -8.547 8.008 -2.295 1 93.44 202 THR A N 1
ATOM 1595 C CA . THR A 1 202 ? -7.137 8.352 -2.424 1 93.44 202 THR A CA 1
ATOM 1596 C C . THR A 1 202 ? -6.539 8.711 -1.065 1 93.44 202 THR A C 1
ATOM 1598 O O . THR A 1 202 ? -7.266 8.82 -0.073 1 93.44 202 THR A O 1
ATOM 1601 N N . VAL A 1 203 ? -5.207 8.734 -1.06 1 89.06 203 VAL A N 1
ATOM 1602 C CA . VAL A 1 203 ? -4.488 9.109 0.154 1 89.06 203 VAL A CA 1
ATOM 1603 C C . VAL A 1 203 ? -4.168 10.602 0.12 1 89.06 203 VAL A C 1
ATOM 1605 O O . VAL A 1 203 ? -3.688 11.117 -0.892 1 89.06 203 VAL A O 1
ATOM 1608 N N . ARG A 1 204 ? -4.566 11.258 1.12 1 77.5 204 ARG A N 1
ATOM 1609 C CA . ARG A 1 204 ? -4.117 12.633 1.279 1 77.5 204 ARG A CA 1
ATOM 1610 C C . ARG A 1 204 ? -2.982 12.727 2.291 1 77.5 204 ARG A C 1
ATOM 1612 O O . ARG A 1 204 ? -3.176 12.453 3.479 1 77.5 204 ARG A O 1
ATOM 1619 N N . ILE A 1 205 ? -1.826 12.852 1.719 1 73.75 205 ILE A N 1
ATOM 1620 C CA . ILE A 1 205 ? -0.678 13 2.609 1 73.75 205 ILE A CA 1
ATOM 1621 C C . ILE A 1 205 ? -0.64 14.414 3.18 1 73.75 205 ILE A C 1
ATOM 1623 O O . ILE A 1 205 ? -0.696 15.391 2.432 1 73.75 205 ILE A O 1
ATOM 1627 N N . GLY A 1 206 ? -1.191 14.609 4.336 1 68.62 206 GLY A N 1
ATOM 1628 C CA . GLY A 1 206 ? -1.302 15.898 4.996 1 68.62 206 GLY A CA 1
ATOM 1629 C C . GLY A 1 206 ? 0.041 16.562 5.23 1 68.62 206 GLY A C 1
ATOM 1630 O O . GLY A 1 206 ? 1.053 16.156 4.66 1 68.62 206 GLY A O 1
ATOM 1631 N N . PHE A 1 207 ? -0.141 17.766 5.793 1 69.69 207 PHE A N 1
ATOM 1632 C CA . PHE A 1 207 ? 1.016 18.578 6.121 1 69.69 207 PHE A CA 1
ATOM 1633 C C . PHE A 1 207 ? 1.708 18.078 7.379 1 69.69 207 PHE A C 1
ATOM 1635 O O . PHE A 1 207 ? 1.049 17.609 8.312 1 69.69 207 PHE A O 1
ATOM 1642 N N . GLY A 1 208 ? 2.982 17.953 7.281 1 68.31 208 GLY A N 1
ATOM 1643 C CA . GLY A 1 208 ? 3.764 17.516 8.43 1 68.31 208 GLY A CA 1
ATOM 1644 C C . GLY A 1 208 ? 3.723 18.5 9.586 1 68.31 208 GLY A C 1
ATOM 1645 O O . GLY A 1 208 ? 3.242 19.625 9.438 1 68.31 208 GLY A O 1
ATOM 1646 N N . VAL A 1 209 ? 4.152 18.062 10.742 1 70.38 209 VAL A N 1
ATOM 1647 C CA . VAL A 1 209 ? 4.148 18.828 11.984 1 70.38 209 VAL A CA 1
ATOM 1648 C C . VAL A 1 209 ? 5.008 20.078 11.82 1 70.38 209 VAL A C 1
ATOM 1650 O O . VAL A 1 209 ? 4.664 21.156 12.32 1 70.38 209 VAL A O 1
ATOM 1653 N N . LYS A 1 210 ? 6.066 19.938 11.141 1 75 210 LYS A N 1
ATOM 1654 C CA . LYS A 1 210 ? 6.938 21.078 10.93 1 75 210 LYS A CA 1
ATOM 1655 C C . LYS A 1 210 ? 6.207 22.203 10.188 1 75 210 LYS A C 1
ATOM 1657 O O . LYS A 1 210 ? 6.312 23.375 10.555 1 75 210 LYS A O 1
ATOM 1662 N N . PHE A 1 211 ? 5.543 21.797 9.25 1 80.31 211 PHE A N 1
ATOM 1663 C CA . PHE A 1 211 ? 4.781 22.766 8.469 1 80.31 211 PHE A CA 1
ATOM 1664 C C . PHE A 1 211 ? 3.67 23.375 9.32 1 80.31 211 PHE A C 1
ATOM 1666 O O . PHE A 1 211 ? 3.4 24.578 9.227 1 80.31 211 PHE A O 1
ATOM 1673 N N . LEU A 1 212 ? 3.156 22.547 10.07 1 81.88 212 LEU A N 1
ATOM 1674 C CA . LEU A 1 212 ? 2.117 23.031 10.977 1 81.88 212 LEU A CA 1
ATOM 1675 C C . LEU A 1 212 ? 2.662 24.109 11.898 1 81.88 212 LEU A C 1
ATOM 1677 O O . LEU A 1 212 ? 2.004 25.141 12.125 1 81.88 212 LEU A O 1
ATOM 1681 N N . TRP A 1 213 ? 3.799 23.938 12.328 1 87.12 213 TRP A N 1
ATOM 1682 C CA . TRP A 1 213 ? 4.406 24.922 13.211 1 87.12 213 TRP A CA 1
ATOM 1683 C C . TRP A 1 213 ? 4.711 26.219 12.461 1 87.12 213 TRP A C 1
ATOM 1685 O O . TRP A 1 213 ? 4.531 27.312 13 1 87.12 213 TRP A O 1
ATOM 1695 N N . ILE A 1 214 ? 5.133 26.078 11.273 1 90.38 214 ILE A N 1
ATOM 1696 C CA . ILE A 1 214 ? 5.438 27.266 10.469 1 90.38 214 ILE A CA 1
ATOM 1697 C C . ILE A 1 214 ? 4.164 28.078 10.242 1 90.38 214 ILE A C 1
ATOM 1699 O O . ILE A 1 214 ? 4.164 29.297 10.414 1 90.38 214 ILE A O 1
ATOM 1703 N N . VAL A 1 215 ? 3.172 27.328 9.984 1 91.44 215 VAL A N 1
ATOM 1704 C CA . VAL A 1 215 ? 1.896 28 9.734 1 91.44 215 VAL A CA 1
ATOM 1705 C C . VAL A 1 215 ? 1.385 28.641 11.023 1 91.44 215 VAL A C 1
ATOM 1707 O O . VAL A 1 215 ? 0.875 29.766 11 1 91.44 215 VAL A O 1
ATOM 1710 N N . ALA A 1 216 ? 1.547 27.938 12.039 1 93.5 216 ALA A N 1
ATOM 1711 C CA . ALA A 1 216 ? 1.1 28.453 13.328 1 93.5 216 ALA A CA 1
ATOM 1712 C C . ALA A 1 216 ? 1.856 29.734 13.688 1 93.5 216 ALA A C 1
ATOM 1714 O O . ALA A 1 216 ? 1.249 30.734 14.086 1 93.5 216 ALA A O 1
ATOM 1715 N N . LEU A 1 217 ? 3.104 29.766 13.547 1 94.69 217 LEU A N 1
ATOM 1716 C CA . LEU A 1 217 ? 3.938 30.906 13.891 1 94.69 217 LEU A CA 1
ATOM 1717 C C . LEU A 1 217 ? 3.66 32.094 12.961 1 94.69 217 LEU A C 1
ATOM 1719 O O . LEU A 1 217 ? 3.561 33.219 13.406 1 94.69 217 LEU A O 1
ATOM 1723 N N . ALA A 1 218 ? 3.568 31.766 11.75 1 95.62 218 ALA A N 1
ATOM 1724 C CA . ALA A 1 218 ? 3.264 32.812 10.773 1 95.62 218 ALA A CA 1
ATOM 1725 C C . ALA A 1 218 ? 1.9 33.438 11.047 1 95.62 218 ALA A C 1
ATOM 1727 O O . ALA A 1 218 ? 1.755 34.656 11.008 1 95.62 218 ALA A O 1
ATOM 1728 N N . SER A 1 219 ? 0.998 32.562 11.352 1 95.81 219 SER A N 1
ATOM 1729 C CA . SER A 1 219 ? -0.353 33.062 11.609 1 95.81 219 SER A CA 1
ATOM 1730 C C . SER A 1 219 ? -0.413 33.844 12.898 1 95.81 219 SER A C 1
ATOM 1732 O O . SER A 1 219 ? -1.103 34.875 12.969 1 95.81 219 SER A O 1
ATOM 1734 N N . ALA A 1 220 ? 0.232 33.406 13.828 1 95.88 220 ALA A N 1
ATOM 1735 C CA . ALA A 1 220 ? 0.306 34.156 15.078 1 95.88 220 ALA A CA 1
ATOM 1736 C C . ALA A 1 220 ? 0.919 35.531 14.859 1 95.88 220 ALA A C 1
ATOM 1738 O O . ALA A 1 220 ? 0.435 36.531 15.406 1 95.88 220 ALA A O 1
ATOM 1739 N N . THR A 1 221 ? 1.956 35.594 14.117 1 95.75 221 THR A N 1
ATOM 1740 C CA . THR A 1 221 ? 2.633 36.844 13.805 1 95.75 221 THR A CA 1
ATOM 1741 C C . THR A 1 221 ? 1.714 37.75 13.016 1 95.75 221 THR A C 1
ATOM 1743 O O . THR A 1 221 ? 1.618 38.969 13.32 1 95.75 221 THR A O 1
ATOM 1746 N N . ILE A 1 222 ? 1.019 37.219 12.094 1 96 222 ILE A N 1
ATOM 1747 C CA . ILE A 1 222 ? 0.103 38 11.273 1 96 222 ILE A CA 1
ATOM 1748 C C . ILE A 1 222 ? -1.05 38.531 12.133 1 96 222 ILE A C 1
ATOM 1750 O O . ILE A 1 222 ? -1.416 39.688 12.055 1 96 222 ILE A O 1
ATOM 1754 N N . GLY A 1 223 ? -1.571 37.594 1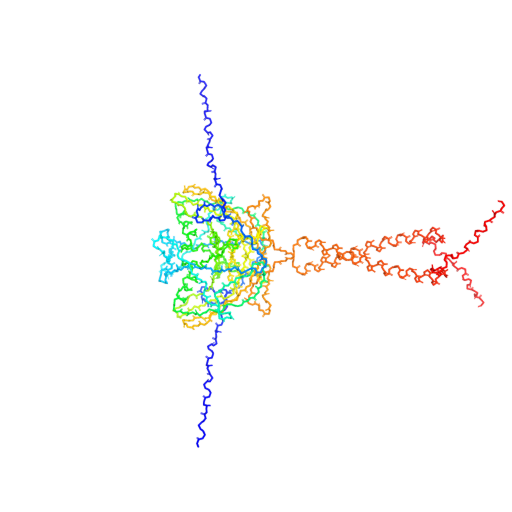2.891 1 94.38 223 GLY A N 1
ATOM 1755 C CA . GLY A 1 223 ? -2.607 38 13.82 1 94.38 223 GLY A CA 1
ATOM 1756 C C . GLY A 1 223 ? -2.143 39.094 14.773 1 94.38 223 GLY A C 1
ATOM 1757 O O . GLY A 1 223 ? -2.85 40.094 14.992 1 94.38 223 GLY A O 1
ATOM 1758 N N . GLY A 1 224 ? -1.022 38.969 15.367 1 93.94 224 GLY A N 1
ATOM 1759 C CA . GLY A 1 224 ? -0.434 39.969 16.234 1 93.94 224 GLY A CA 1
ATOM 1760 C C . GLY A 1 224 ? -0.187 41.281 15.539 1 93.94 224 GLY A C 1
ATOM 1761 O O . GLY A 1 224 ? -0.496 42.344 16.078 1 93.94 224 GLY A O 1
ATOM 1762 N N . LEU A 1 225 ? 0.329 41.25 14.359 1 94.56 225 LEU A N 1
ATOM 1763 C CA . LEU A 1 225 ? 0.608 42.469 13.586 1 94.56 225 LEU A CA 1
ATOM 1764 C C . LEU A 1 225 ? -0.683 43.188 13.242 1 94.56 225 LEU A C 1
ATOM 1766 O O . LEU A 1 225 ? -0.73 44.438 13.289 1 94.56 225 LEU A O 1
ATOM 1770 N N . LEU A 1 226 ? -1.679 42.469 12.961 1 94.62 226 LEU A N 1
ATOM 1771 C CA . LEU A 1 226 ? -2.965 43.062 12.633 1 94.62 226 LEU A CA 1
ATOM 1772 C C . LEU A 1 226 ? -3.549 43.781 13.844 1 94.62 226 LEU A C 1
ATOM 1774 O O . LEU A 1 226 ? -4.031 44.906 13.727 1 94.62 226 LEU A O 1
ATOM 1778 N N . VAL A 1 227 ? -3.486 43.188 14.969 1 92.88 227 VAL A N 1
ATOM 1779 C CA . VAL A 1 227 ? -3.99 43.812 16.188 1 92.88 227 VAL A CA 1
ATOM 1780 C C . VAL A 1 227 ? -3.117 45 16.562 1 92.88 227 VAL A C 1
ATOM 1782 O O . VAL A 1 227 ? -3.627 46.031 16.984 1 92.88 227 VAL A O 1
ATOM 1785 N N . PHE A 1 228 ? -1.85 44.906 16.375 1 91.38 228 PHE A N 1
ATOM 1786 C CA . PHE A 1 228 ? -0.92 46 16.672 1 91.38 228 PHE A CA 1
ATOM 1787 C C . PHE A 1 228 ? -1.233 47.219 15.828 1 91.38 228 PHE A C 1
ATOM 1789 O O . PHE A 1 228 ? -1.336 48.312 16.344 1 91.38 228 PHE A O 1
ATOM 1796 N N . VAL A 1 229 ? -1.485 47 14.594 1 91.75 229 VAL A N 1
ATOM 1797 C CA . VAL A 1 229 ? -1.746 48.125 13.672 1 91.75 229 VAL A CA 1
ATOM 1798 C C . VAL A 1 229 ? -3.096 48.75 13.992 1 91.75 229 VAL A C 1
ATOM 1800 O O . VAL A 1 229 ? -3.225 49.969 14 1 91.75 229 VAL A O 1
ATOM 1803 N N . THR A 1 230 ? -4.035 47.938 14.344 1 90.38 230 THR A N 1
ATOM 1804 C CA . THR A 1 230 ? -5.367 48.469 14.648 1 90.38 230 THR A CA 1
ATOM 1805 C C . THR A 1 230 ? -5.359 49.25 15.945 1 90.38 230 THR A C 1
ATOM 1807 O O . THR A 1 230 ? -5.934 50.344 16 1 90.38 230 THR A O 1
ATOM 1810 N N . LEU A 1 231 ? -4.668 48.781 16.969 1 86.12 231 LEU A N 1
ATOM 1811 C CA . LEU A 1 231 ? -4.621 49.469 18.25 1 86.12 231 LEU A CA 1
ATOM 1812 C C . LEU A 1 231 ? -3.775 50.75 18.156 1 86.12 231 LEU A C 1
ATOM 1814 O O . LEU A 1 231 ? -4.125 51.781 18.75 1 86.12 231 LEU A O 1
ATOM 1818 N N . TYR A 1 232 ? -2.77 50.625 17.438 1 83.19 232 TYR A N 1
ATOM 1819 C CA . TYR A 1 232 ? -1.906 51.781 17.266 1 83.19 232 TYR A CA 1
ATOM 1820 C C . TYR A 1 232 ? -2.637 52.906 16.531 1 83.19 232 TYR A C 1
ATOM 1822 O O . TYR A 1 232 ? -2.543 54.062 16.906 1 83.19 232 TYR A O 1
ATOM 1830 N N . THR A 1 233 ? -3.436 52.562 15.57 1 83 233 THR A N 1
ATOM 1831 C CA . THR A 1 233 ? -4.199 53.562 14.812 1 83 233 THR A CA 1
ATOM 1832 C C . THR A 1 233 ? -5.332 54.125 15.664 1 83 233 THR A C 1
ATOM 1834 O O . THR A 1 233 ? -5.578 55.344 15.641 1 83 233 THR A O 1
ATOM 1837 N N . ARG A 1 234 ? -5.906 53.312 16.469 1 80.19 234 ARG A N 1
ATOM 1838 C CA . ARG A 1 234 ? -7.008 53.75 17.312 1 80.19 234 ARG A CA 1
ATOM 1839 C C . ARG A 1 234 ? -6.5 54.656 18.438 1 80.19 234 ARG A C 1
ATOM 1841 O O . ARG A 1 234 ? -7.117 55.688 18.75 1 80.19 234 ARG A O 1
ATOM 1848 N N . PHE A 1 235 ? -5.391 54.25 19 1 76.5 235 PHE A N 1
ATOM 1849 C CA . PHE A 1 235 ? -4.805 55.031 20.078 1 76.5 235 PHE A CA 1
ATOM 1850 C C . PHE A 1 235 ? -4.301 56.375 19.547 1 76.5 235 PHE A C 1
ATOM 1852 O O . PHE A 1 235 ? -4.492 57.406 20.188 1 76.5 235 PHE A O 1
ATOM 1859 N N . ASN A 1 236 ? -3.713 56.344 18.406 1 72.06 236 ASN A N 1
ATOM 1860 C CA . ASN A 1 236 ? -3.238 57.594 17.812 1 72.06 236 ASN A CA 1
ATOM 1861 C C . ASN A 1 236 ? -4.395 58.531 17.484 1 72.06 236 ASN A C 1
ATOM 1863 O O . ASN A 1 236 ? -4.309 59.75 17.719 1 72.06 236 ASN A O 1
ATOM 1867 N N . LYS A 1 237 ? -5.387 58.031 17.109 1 73.25 237 LYS A N 1
ATOM 1868 C CA . LYS A 1 237 ? -6.562 58.844 16.781 1 73.25 237 LYS A CA 1
ATOM 1869 C C . LYS A 1 237 ? -7.191 59.406 18.047 1 73.25 237 LYS A C 1
ATOM 1871 O O . LYS A 1 237 ? -7.605 60.594 18.078 1 73.25 237 LYS A O 1
ATOM 1876 N N . LYS A 1 238 ? -7.203 58.625 19.094 1 68.5 238 LYS A N 1
ATOM 1877 C CA . LYS A 1 238 ? -7.77 59.094 20.359 1 68.5 238 LYS A CA 1
ATOM 1878 C C . LYS A 1 238 ? -6.879 60.156 21.016 1 68.5 238 LYS A C 1
ATOM 1880 O O . LYS A 1 238 ? -7.375 61.125 21.578 1 68.5 238 LYS A O 1
ATOM 1885 N N . LEU A 1 239 ? -5.586 59.969 20.938 1 65.12 239 LEU A N 1
ATOM 1886 C CA . LEU A 1 239 ? -4.637 60.938 21.484 1 65.12 239 LEU A CA 1
ATOM 1887 C C . LEU A 1 239 ? -4.711 62.25 20.719 1 65.12 239 LEU A C 1
ATOM 1889 O O . LEU A 1 239 ? -4.676 63.312 21.328 1 65.12 239 LEU A O 1
ATOM 1893 N N . ILE A 1 240 ? -4.875 62.219 19.438 1 63.47 240 ILE A N 1
ATOM 1894 C CA . ILE A 1 240 ? -4.977 63.438 18.625 1 63.47 240 ILE A CA 1
ATOM 1895 C C . ILE A 1 240 ? -6.297 64.125 18.906 1 63.47 240 ILE A C 1
ATOM 1897 O O . ILE A 1 240 ? -6.332 65.375 19.062 1 63.47 240 ILE A O 1
ATOM 1901 N N . LYS A 1 241 ? -7.297 63.438 19.078 1 63.28 241 LYS A N 1
ATOM 1902 C CA . LYS A 1 241 ? -8.617 64 19.281 1 63.28 241 LYS A CA 1
ATOM 1903 C C . LYS A 1 241 ? -8.75 64.562 20.688 1 63.28 241 LYS A C 1
ATOM 1905 O O . LYS A 1 241 ? -9.266 65.688 20.875 1 63.28 241 LYS A O 1
ATOM 1910 N N . GLU A 1 242 ? -8.297 63.906 21.672 1 58.56 242 GLU A N 1
ATOM 1911 C CA . GLU A 1 242 ? -8.586 64.312 23.047 1 58.56 242 GLU A CA 1
ATOM 1912 C C . GLU A 1 242 ? -7.441 65.125 23.625 1 58.56 242 GLU A C 1
ATOM 1914 O O . GLU A 1 242 ? -7.672 66.062 24.438 1 58.56 242 GLU A O 1
ATOM 1919 N N . LEU A 1 243 ? -6.234 64.812 23.281 1 56.03 243 LEU A N 1
ATOM 1920 C CA . LEU A 1 243 ? -5.145 65.562 23.922 1 56.03 243 LEU A CA 1
ATOM 1921 C C . LEU A 1 243 ? -4.551 66.562 22.969 1 56.03 243 LEU A C 1
ATOM 1923 O O . LEU A 1 243 ? -3.725 67.375 23.375 1 56.03 243 LEU A O 1
ATOM 1927 N N . GLY A 1 244 ? -5.16 66.875 21.875 1 52.84 244 GLY A N 1
ATOM 1928 C CA . GLY A 1 244 ? -4.664 67.812 20.891 1 52.84 244 GLY A CA 1
ATOM 1929 C C . GLY A 1 244 ? -3.264 67.5 20.406 1 52.84 244 GLY A C 1
ATOM 1930 O O . GLY A 1 244 ? -2.525 68.438 20 1 52.84 244 GLY A O 1
ATOM 1931 N N . TYR A 1 245 ? -2.721 66.375 20.734 1 50.5 245 TYR A N 1
ATOM 1932 C CA . TYR A 1 245 ? -1.367 65.938 20.375 1 50.5 245 TYR A CA 1
ATOM 1933 C C . TYR A 1 245 ? -1.255 65.688 18.875 1 50.5 245 TYR A C 1
ATOM 1935 O O . TYR A 1 245 ? -2.078 64.938 18.297 1 50.5 245 TYR A O 1
ATOM 1943 N N . THR A 1 246 ? -0.731 66.688 18.141 1 48.97 246 THR A N 1
ATOM 1944 C CA . THR A 1 246 ? -0.373 66.438 16.75 1 48.97 246 THR A CA 1
ATOM 1945 C C . THR A 1 246 ? 0.879 65.625 16.641 1 48.97 246 THR A C 1
ATOM 1947 O O . THR A 1 246 ? 1.922 65.938 17.203 1 48.97 246 THR A O 1
ATOM 1950 N N . PRO A 1 247 ? 0.938 64.375 16.25 1 47.91 247 PRO A N 1
ATOM 1951 C CA . PRO A 1 247 ? 2.088 63.469 16.266 1 47.91 247 PRO A CA 1
ATOM 1952 C C . PRO A 1 247 ? 3.385 64.188 15.836 1 47.91 247 PRO A C 1
ATOM 1954 O O . PRO A 1 247 ? 4.465 63.781 16.281 1 47.91 247 PRO A O 1
ATOM 1957 N N . GLY A 1 248 ? 3.607 65 14.836 1 42.75 248 GLY A N 1
ATOM 1958 C CA . GLY A 1 248 ? 4.742 65.75 14.297 1 42.75 248 GLY A CA 1
ATOM 1959 C C . GLY A 1 248 ? 5.27 66.812 15.25 1 42.75 248 GLY A C 1
ATOM 1960 O O . GLY A 1 248 ? 6.324 67.375 15.008 1 42.75 248 GLY A O 1
ATOM 1961 N N . PHE A 1 249 ? 4.41 67.562 15.891 1 34.59 249 PHE A N 1
ATOM 1962 C CA . PHE A 1 249 ? 4.945 68.75 16.609 1 34.59 249 PHE A CA 1
ATOM 1963 C C . PHE A 1 249 ? 5.621 68.312 17.906 1 34.59 249 PHE A C 1
ATOM 1965 O O . PHE A 1 249 ? 4.957 67.812 18.828 1 34.59 249 PHE A O 1
ATOM 1972 N N . THR A 1 250 ? 6.812 67.75 17.922 1 36 250 THR A N 1
ATOM 1973 C CA . THR A 1 250 ? 7.785 67.938 19 1 36 250 THR A CA 1
ATOM 1974 C C . THR A 1 250 ? 7.609 69.25 19.703 1 36 250 THR A C 1
ATOM 1976 O O . THR A 1 250 ? 8.156 70.25 19.25 1 36 250 THR A O 1
ATOM 1979 N N . THR A 1 251 ? 6.496 69.812 19.875 1 32.22 251 THR A N 1
ATOM 1980 C CA . THR A 1 251 ? 6.559 71.062 20.625 1 32.22 251 THR A CA 1
ATOM 1981 C C . THR A 1 251 ? 7.379 70.875 21.906 1 32.22 251 THR A C 1
ATOM 1983 O O . THR A 1 251 ? 7.348 69.812 22.531 1 32.22 251 THR A O 1
ATOM 1986 N N . GLU A 1 252 ? 8.43 71.875 22.172 1 32.25 252 GLU A N 1
ATOM 1987 C CA . GLU A 1 252 ? 9.195 72.438 23.266 1 32.25 252 GLU A CA 1
ATOM 1988 C C . GLU A 1 252 ? 8.352 72.5 24.547 1 32.25 252 GLU A C 1
ATOM 1990 O O . GLU A 1 252 ? 7.402 73.312 24.625 1 32.25 252 GLU A O 1
ATOM 1995 N N . LEU A 1 253 ? 7.859 71.5 25.125 1 30.73 253 LEU A N 1
ATOM 1996 C CA . LEU A 1 253 ? 7.59 71.688 26.547 1 30.73 253 LEU A CA 1
ATOM 1997 C C . LEU A 1 253 ? 8.578 72.688 27.172 1 30.73 253 LEU A C 1
ATOM 1999 O O . LEU A 1 253 ? 9.789 72.562 26.953 1 30.73 253 LEU A O 1
ATOM 2003 N N . GLY A 1 254 ? 8.219 73.938 27.234 1 31.83 254 GLY A N 1
ATOM 2004 C CA . GLY A 1 254 ? 8.742 75.125 27.922 1 31.83 254 GLY A CA 1
ATOM 2005 C C . GLY A 1 254 ? 9.602 74.75 29.125 1 31.83 254 GLY A C 1
ATOM 2006 O O . GLY A 1 254 ? 9.297 75.188 30.25 1 31.83 254 GLY A O 1
ATOM 2007 N N . ILE A 1 255 ? 10.023 73.562 29.266 1 31.81 255 ILE A N 1
ATOM 2008 C CA . ILE A 1 255 ? 11.062 73.562 30.297 1 31.81 255 ILE A CA 1
ATOM 2009 C C . ILE A 1 255 ? 12.172 74.562 29.922 1 31.81 255 ILE A C 1
ATOM 2011 O O . ILE A 1 255 ? 12.867 74.375 28.922 1 31.81 255 ILE A O 1
ATOM 2015 N N . ALA A 1 256 ? 11.891 75.812 30.156 1 34.47 256 ALA A N 1
ATOM 2016 C CA . ALA A 1 256 ? 12.867 76.875 30.375 1 34.47 256 ALA A CA 1
ATOM 2017 C C . ALA A 1 256 ? 14.117 76.312 31.062 1 34.47 256 ALA A C 1
ATOM 2019 O O . ALA A 1 256 ? 14.031 75.75 32.156 1 34.47 256 ALA A O 1
ATOM 2020 N N . SER A 1 257 ? 14.938 75.75 30.312 1 32.41 257 SER A N 1
ATOM 2021 C CA . SER A 1 257 ? 16.266 75.688 30.906 1 32.41 257 SER A CA 1
ATOM 2022 C C . SER A 1 257 ? 16.609 77.062 31.562 1 32.41 257 SER A C 1
ATOM 2024 O O . SER A 1 257 ? 16.703 78.062 30.875 1 32.41 257 SER A O 1
ATOM 2026 N N . LYS A 1 258 ? 16.031 77.312 32.781 1 34.28 258 LYS A N 1
ATOM 2027 C CA . LYS A 1 258 ? 16.672 78.312 33.625 1 34.28 258 LYS A CA 1
ATOM 2028 C C . LYS A 1 258 ? 18.188 78.188 33.656 1 34.28 258 LYS A C 1
ATOM 2030 O O . LYS A 1 258 ? 18.703 77.25 34.25 1 34.28 258 LYS A O 1
ATOM 2035 N N . LYS A 1 259 ? 18.719 78.25 32.438 1 32.97 259 LYS A N 1
ATOM 2036 C CA . LYS A 1 259 ? 20.125 78.562 32.594 1 32.97 259 LYS A CA 1
ATOM 2037 C C . LYS A 1 259 ? 20.297 79.875 33.406 1 32.97 259 LYS A C 1
ATOM 2039 O O . LYS A 1 259 ? 20 80.938 32.906 1 32.97 259 LYS A O 1
ATOM 2044 N N . ASP A 1 260 ? 19.906 79.812 34.719 1 23.89 260 ASP A N 1
ATOM 2045 C CA . ASP A 1 260 ? 20.906 80.562 35.531 1 23.89 260 ASP A CA 1
ATOM 2046 C C . ASP A 1 260 ? 22.203 79.75 35.625 1 23.89 260 ASP A C 1
ATOM 2048 O O . ASP A 1 260 ? 22.188 78.562 35.656 1 23.89 260 ASP A O 1
ATOM 2052 N N . MET B 1 1 ? 33.719 -32.125 45.75 1 30.47 1 MET B N 1
ATOM 2053 C CA . MET B 1 1 ? 33.938 -31.953 44.312 1 30.47 1 MET B CA 1
ATOM 2054 C C . MET B 1 1 ? 32.812 -31.156 43.688 1 30.47 1 MET B C 1
ATOM 2056 O O . MET B 1 1 ? 31.672 -31.641 43.562 1 30.47 1 MET B O 1
ATOM 2060 N N . ARG B 1 2 ? 32.781 -29.781 43.844 1 40.22 2 ARG B N 1
ATOM 2061 C CA . ARG B 1 2 ? 31.859 -28.781 43.344 1 40.22 2 ARG B CA 1
ATOM 2062 C C . ARG B 1 2 ? 31.828 -28.766 41.812 1 40.22 2 ARG B C 1
ATOM 2064 O O . ARG B 1 2 ? 32.844 -28.562 41.188 1 40.22 2 ARG B O 1
ATOM 2071 N N . LEU B 1 3 ? 30.922 -29.531 41.219 1 41.59 3 LEU B N 1
ATOM 2072 C CA . LEU B 1 3 ? 30.734 -29.578 39.781 1 41.59 3 LEU B CA 1
ATOM 2073 C C . LEU B 1 3 ? 30.453 -28.188 39.219 1 41.59 3 LEU B C 1
ATOM 2075 O O . LEU B 1 3 ? 29.547 -27.5 39.688 1 41.59 3 LEU B O 1
ATOM 2079 N N . PRO B 1 4 ? 31.438 -27.531 38.531 1 45.94 4 PRO B N 1
ATOM 2080 C CA . PRO B 1 4 ? 31.172 -26.234 37.875 1 45.94 4 PRO B CA 1
ATOM 2081 C C . PRO B 1 4 ? 29.984 -26.297 36.906 1 45.94 4 PRO B C 1
ATOM 2083 O O . PRO B 1 4 ? 29.828 -27.297 36.188 1 45.94 4 PRO B O 1
ATOM 2086 N N . LEU B 1 5 ? 28.844 -25.688 37.25 1 45.88 5 LEU B N 1
ATOM 2087 C CA . LEU B 1 5 ? 27.734 -25.453 36.344 1 45.88 5 LEU B CA 1
ATOM 2088 C C . LEU B 1 5 ? 28.188 -24.703 35.094 1 45.88 5 LEU B C 1
ATOM 2090 O O . LEU B 1 5 ? 28.594 -23.531 35.188 1 45.88 5 LEU B O 1
ATOM 2094 N N . LEU B 1 6 ? 28.719 -25.406 34.094 1 41.28 6 LEU B N 1
ATOM 2095 C CA . LEU B 1 6 ? 28.938 -24.781 32.781 1 41.28 6 LEU B CA 1
ATOM 2096 C C . LEU B 1 6 ? 27.672 -24.125 32.281 1 41.28 6 LEU B C 1
ATOM 2098 O O . LEU B 1 6 ? 26.656 -24.797 32.031 1 41.28 6 LEU B O 1
ATOM 2102 N N . LEU B 1 7 ? 27.469 -22.844 32.562 1 40.56 7 LEU B N 1
ATOM 2103 C CA . LEU B 1 7 ? 26.438 -22.047 31.875 1 40.56 7 LEU B CA 1
ATOM 2104 C C . LEU B 1 7 ? 26.625 -22.078 30.375 1 40.56 7 LEU B C 1
ATOM 2106 O O . LEU B 1 7 ? 27.625 -21.562 29.844 1 40.56 7 LEU B O 1
ATOM 2110 N N . LEU B 1 8 ? 26.125 -23.062 29.688 1 36.81 8 LEU B N 1
ATOM 2111 C CA . LEU B 1 8 ? 26.016 -22.953 28.234 1 36.81 8 LEU B CA 1
ATOM 2112 C C . LEU B 1 8 ? 25.328 -21.656 27.828 1 36.81 8 LEU B C 1
ATOM 2114 O O . LEU B 1 8 ? 24.141 -21.484 28.047 1 36.81 8 LEU B O 1
ATOM 2118 N N . ALA B 1 9 ? 26.031 -20.594 27.766 1 38.78 9 ALA B N 1
ATOM 2119 C CA . ALA B 1 9 ? 25.516 -19.406 27.078 1 38.78 9 ALA B CA 1
ATOM 2120 C C . ALA B 1 9 ? 24.891 -19.797 25.734 1 38.78 9 ALA B C 1
ATOM 2122 O O . ALA B 1 9 ? 25.562 -20.359 24.859 1 38.78 9 ALA B O 1
ATOM 2123 N N . GLY B 1 10 ? 23.625 -20.078 25.688 1 37.84 10 GLY B N 1
ATOM 2124 C CA . GLY B 1 10 ? 22.922 -20.25 24.422 1 37.84 10 GLY B CA 1
ATOM 2125 C C . GLY B 1 10 ? 23.359 -19.266 23.359 1 37.84 10 GLY B C 1
ATOM 2126 O O . GLY B 1 10 ? 23.422 -18.062 23.609 1 37.84 10 GLY B O 1
ATOM 2127 N N . LEU B 1 11 ? 24.125 -19.625 22.391 1 41.44 11 LEU B N 1
ATOM 2128 C CA . LEU B 1 11 ? 24.406 -18.844 21.188 1 41.44 11 LEU B CA 1
ATOM 2129 C C . LEU B 1 11 ? 23.125 -18.234 20.625 1 41.44 11 LEU B C 1
ATOM 2131 O O . LEU B 1 11 ? 22.25 -18.969 20.156 1 41.44 11 LEU B O 1
ATOM 2135 N N . VAL B 1 12 ? 22.656 -17.203 21.156 1 44.25 12 VAL B N 1
ATOM 2136 C CA . VAL B 1 12 ? 21.641 -16.453 20.422 1 44.25 12 VAL B CA 1
ATOM 2137 C C . VAL B 1 12 ? 22.094 -16.266 18.969 1 44.25 12 VAL B C 1
ATOM 2139 O O . VAL B 1 12 ? 23.156 -15.688 18.719 1 44.25 12 VAL B O 1
ATOM 2142 N N . PRO B 1 13 ? 21.641 -17.094 18.031 1 49.16 13 PRO B N 1
ATOM 2143 C CA . PRO B 1 13 ? 22.047 -16.797 16.656 1 49.16 13 PRO B CA 1
ATOM 2144 C C . PRO B 1 13 ? 21.969 -15.305 16.328 1 49.16 13 PRO B C 1
ATOM 2146 O O . PRO B 1 13 ? 21 -14.633 16.688 1 49.16 13 PRO B O 1
ATOM 2149 N N . LEU B 1 14 ? 23 -14.57 16.391 1 50.62 14 LEU B N 1
ATOM 2150 C CA . LEU B 1 14 ? 23.125 -13.211 15.883 1 50.62 14 LEU B CA 1
ATOM 2151 C C . LEU B 1 14 ? 22.375 -13.055 14.562 1 50.62 14 LEU B C 1
ATOM 2153 O O . LEU B 1 14 ? 22.688 -13.727 13.578 1 50.62 14 LEU B O 1
ATOM 2157 N N . SER B 1 15 ? 21.047 -12.891 14.672 1 60 15 SER B N 1
ATOM 2158 C CA . SER B 1 15 ? 20.344 -12.539 13.438 1 60 15 SER B CA 1
ATOM 2159 C C . SER B 1 15 ? 21.125 -11.5 12.641 1 60 15 SER B C 1
ATOM 2161 O O . SER B 1 15 ? 21.406 -10.406 13.133 1 60 15 SER B O 1
ATOM 2163 N N . LEU B 1 16 ? 21.938 -11.906 11.664 1 82.12 16 LEU B N 1
ATOM 2164 C CA . LEU B 1 16 ? 22.719 -11.086 10.75 1 82.12 16 LEU B CA 1
ATOM 2165 C C . LEU B 1 16 ? 21.812 -10.242 9.859 1 82.12 16 LEU B C 1
ATOM 2167 O O . LEU B 1 16 ? 20.875 -10.773 9.242 1 82.12 16 LEU B O 1
ATOM 2171 N N . CYS B 1 17 ? 21.719 -8.984 10.062 1 89 17 CYS B N 1
ATOM 2172 C CA . CYS B 1 17 ? 21.031 -8.016 9.219 1 89 17 CYS B CA 1
ATOM 2173 C C . CYS B 1 17 ? 21.859 -7.668 7.992 1 89 17 CYS B C 1
ATOM 2175 O O . CYS B 1 17 ? 23.094 -7.629 8.062 1 89 17 CYS B O 1
ATOM 2177 N N . GLU B 1 18 ? 21.203 -7.625 6.922 1 93.62 18 GLU B N 1
ATOM 2178 C CA . GLU B 1 18 ? 21.828 -7.234 5.66 1 93.62 18 GLU B CA 1
ATOM 2179 C C . GLU B 1 18 ? 21.109 -6.051 5.027 1 93.62 18 GLU B C 1
ATOM 2181 O O . GLU B 1 18 ? 19.875 -5.957 5.109 1 93.62 18 GLU B O 1
ATOM 2186 N N . VAL B 1 19 ? 21.859 -5.246 4.371 1 95 19 VAL B N 1
ATOM 2187 C CA . VAL B 1 19 ? 21.281 -4.082 3.707 1 95 19 VAL B CA 1
ATOM 2188 C C . VAL B 1 19 ? 20.359 -4.535 2.578 1 95 19 VAL B C 1
ATOM 2190 O O . VAL B 1 19 ? 20.625 -5.551 1.925 1 95 19 VAL B O 1
ATOM 2193 N N . PHE B 1 20 ? 19.328 -3.787 2.305 1 96.62 20 PHE B N 1
ATOM 2194 C CA . PHE B 1 20 ? 18.391 -4.031 1.21 1 96.62 20 PHE B CA 1
ATOM 2195 C C . PHE B 1 20 ? 18.109 -2.744 0.446 1 96.62 20 PHE B C 1
ATOM 2197 O O . PHE B 1 20 ? 17.906 -1.689 1.052 1 96.62 20 PHE B O 1
ATOM 2204 N N . PRO B 1 21 ? 18 -2.775 -0.866 1 97 21 PRO B N 1
ATOM 2205 C CA . PRO B 1 21 ? 18.25 -3.936 -1.728 1 97 21 PRO B CA 1
ATOM 2206 C C . PRO B 1 21 ? 19.719 -4.184 -1.987 1 97 21 PRO B C 1
ATOM 2208 O O . PRO B 1 21 ? 20.562 -3.35 -1.64 1 97 21 PRO B O 1
ATOM 2211 N N . LEU B 1 22 ? 19.984 -5.344 -2.527 1 95.69 22 LEU B N 1
ATOM 2212 C CA . LEU B 1 22 ?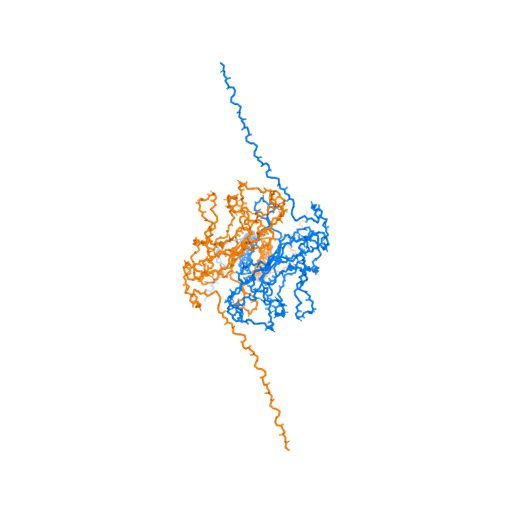 21.312 -5.668 -3.037 1 95.69 22 LEU B CA 1
ATOM 2213 C C . LEU B 1 22 ? 21.344 -5.609 -4.562 1 95.69 22 LEU B C 1
ATOM 2215 O O . LEU B 1 22 ? 20.297 -5.75 -5.211 1 95.69 22 LEU B O 1
ATOM 2219 N N . ASN B 1 23 ? 22.547 -5.348 -5.082 1 93.31 23 ASN B N 1
ATOM 2220 C CA . ASN B 1 23 ? 22.672 -5.371 -6.539 1 93.31 23 ASN B CA 1
ATOM 2221 C C . ASN B 1 23 ? 22.875 -6.789 -7.059 1 93.31 23 ASN B C 1
ATOM 2223 O O . ASN B 1 23 ? 22.781 -7.754 -6.301 1 93.31 23 ASN B O 1
ATOM 2227 N N . LYS B 1 24 ? 23.156 -6.938 -8.367 1 87.25 24 LYS B N 1
ATOM 2228 C CA . LYS B 1 24 ? 23.266 -8.25 -9 1 87.25 24 LYS B CA 1
ATOM 2229 C C . LYS B 1 24 ? 24.438 -9.031 -8.438 1 87.25 24 LYS B C 1
ATOM 2231 O O . LYS B 1 24 ? 24.438 -10.266 -8.461 1 87.25 24 LYS B O 1
ATOM 2236 N N . GLN B 1 25 ? 25.438 -8.344 -7.918 1 89.5 25 GLN B N 1
ATOM 2237 C CA . GLN B 1 25 ? 26.609 -8.984 -7.328 1 89.5 25 GLN B CA 1
ATOM 2238 C C . GLN B 1 25 ? 26.406 -9.242 -5.84 1 89.5 25 GLN B C 1
ATOM 2240 O O . GLN B 1 25 ? 27.344 -9.594 -5.125 1 89.5 25 GLN B O 1
ATOM 2245 N N . LEU B 1 26 ? 25.188 -9 -5.383 1 89.06 26 LEU B N 1
ATOM 2246 C CA . LEU B 1 26 ? 24.812 -9.219 -3.988 1 89.06 26 LEU B CA 1
ATOM 2247 C C . LEU B 1 26 ? 25.609 -8.297 -3.068 1 89.06 26 LEU B C 1
ATOM 2249 O O . LEU B 1 26 ? 26.047 -8.703 -1.99 1 89.06 26 LEU B O 1
ATOM 2253 N N . LYS B 1 27 ? 25.906 -7.129 -3.541 1 93.5 27 LYS B N 1
ATOM 2254 C CA . LYS B 1 27 ? 26.562 -6.062 -2.791 1 93.5 27 LYS B CA 1
ATOM 2255 C C . LYS B 1 27 ? 25.656 -4.844 -2.656 1 93.5 27 LYS B C 1
ATOM 2257 O O . LYS B 1 27 ? 24.688 -4.695 -3.414 1 93.5 27 LYS B O 1
ATOM 2262 N N . PRO B 1 28 ? 25.922 -4.086 -1.579 1 94.62 28 PRO B N 1
ATOM 2263 C CA . PRO B 1 28 ? 25.172 -2.832 -1.52 1 94.62 28 PRO B CA 1
ATOM 2264 C C . PRO B 1 28 ? 25.297 -2.008 -2.799 1 94.62 28 PRO B C 1
ATOM 2266 O O . PRO B 1 28 ? 26.375 -1.943 -3.393 1 94.62 28 PRO B O 1
ATOM 2269 N N . PRO B 1 29 ? 24.219 -1.394 -3.191 1 95.44 29 PRO B N 1
ATOM 2270 C CA . PRO B 1 29 ? 24.234 -0.648 -4.453 1 95.44 29 PRO B CA 1
ATOM 2271 C C . PRO B 1 29 ? 25.031 0.649 -4.355 1 95.44 29 PRO B C 1
ATOM 2273 O O . PRO B 1 29 ? 25.188 1.206 -3.264 1 95.44 29 PRO B O 1
ATOM 2276 N N . THR B 1 30 ? 25.547 1.025 -5.535 1 94.56 30 THR B N 1
ATOM 2277 C CA . THR B 1 30 ? 26.109 2.363 -5.66 1 94.56 30 THR B CA 1
ATOM 2278 C C . THR B 1 30 ? 25.016 3.389 -5.941 1 94.56 30 THR B C 1
ATOM 2280 O O . THR B 1 30 ? 24.328 3.305 -6.961 1 94.56 30 THR B O 1
ATOM 2283 N N . ILE B 1 31 ? 24.969 4.406 -5.121 1 95.06 31 ILE B N 1
ATOM 2284 C CA . ILE B 1 31 ? 23.828 5.32 -5.188 1 95.06 31 ILE B CA 1
ATOM 2285 C C . ILE B 1 31 ? 24.109 6.402 -6.23 1 95.06 31 ILE B C 1
ATOM 2287 O O . ILE B 1 31 ? 25.109 7.113 -6.152 1 95.06 31 ILE B O 1
ATOM 2291 N N . ALA B 1 32 ? 23.297 6.473 -7.195 1 96.56 32 ALA B N 1
ATOM 2292 C CA . ALA B 1 32 ? 23.125 7.598 -8.109 1 96.56 32 ALA B CA 1
ATOM 2293 C C . ALA B 1 32 ? 21.797 8.305 -7.863 1 96.56 32 ALA B C 1
ATOM 2295 O O . ALA B 1 32 ? 20.766 7.898 -8.398 1 96.56 32 ALA B O 1
ATOM 2296 N N . PRO B 1 33 ? 21.797 9.344 -7.145 1 97.38 33 PRO B N 1
ATOM 2297 C CA . PRO B 1 33 ? 20.547 9.938 -6.656 1 97.38 33 PRO B CA 1
ATOM 2298 C C . PRO B 1 33 ? 19.641 10.406 -7.789 1 97.38 33 PRO B C 1
ATOM 2300 O O . PRO B 1 33 ? 20.109 10.906 -8.805 1 97.38 33 PRO B O 1
ATOM 2303 N N . TYR B 1 34 ? 18.328 10.211 -7.621 1 97.88 34 TYR B N 1
ATOM 2304 C CA . TYR B 1 34 ? 17.328 10.812 -8.5 1 97.88 34 TYR B CA 1
ATOM 2305 C C . TYR B 1 34 ? 17.266 12.32 -8.289 1 97.88 34 TYR B C 1
ATOM 2307 O O . TYR B 1 34 ? 17.438 12.805 -7.172 1 97.88 34 TYR B O 1
ATOM 2315 N N . SER B 1 35 ? 17.031 13 -9.375 1 97 35 SER B N 1
ATOM 2316 C CA . SER B 1 35 ? 16.531 14.367 -9.273 1 97 35 SER B CA 1
ATOM 2317 C C . SER B 1 35 ? 15.008 14.406 -9.359 1 97 35 SER B C 1
ATOM 2319 O O . SER B 1 35 ? 14.398 13.594 -10.047 1 97 35 SER B O 1
ATOM 2321 N N . ILE B 1 36 ? 14.484 15.375 -8.648 1 96.44 36 ILE B N 1
ATOM 2322 C CA . ILE B 1 36 ? 13.031 15.531 -8.711 1 96.44 36 ILE B CA 1
ATOM 2323 C C . ILE B 1 36 ? 12.586 15.648 -10.172 1 96.44 36 ILE B C 1
ATOM 2325 O O . ILE B 1 36 ? 13.156 16.438 -10.938 1 96.44 36 ILE B O 1
ATOM 2329 N N . GLY B 1 37 ? 11.609 14.781 -10.562 1 97.06 37 GLY B N 1
ATOM 2330 C CA . GLY B 1 37 ? 11.078 14.828 -11.922 1 97.06 37 GLY B CA 1
ATOM 2331 C C . GLY B 1 37 ? 11.695 13.781 -12.836 1 97.06 37 GLY B C 1
ATOM 2332 O O . GLY B 1 37 ? 11.195 13.539 -13.938 1 97.06 37 GLY B O 1
ATOM 2333 N N . ASP B 1 38 ? 12.805 13.148 -12.398 1 97.88 38 ASP B N 1
ATOM 2334 C CA . ASP B 1 38 ? 13.422 12.102 -13.195 1 97.88 38 ASP B CA 1
ATOM 2335 C C . ASP B 1 38 ? 12.414 10.984 -13.508 1 97.88 38 ASP B C 1
ATOM 2337 O O . ASP B 1 38 ? 11.562 10.664 -12.672 1 97.88 38 ASP B O 1
ATOM 2341 N N . ASP B 1 39 ? 12.625 10.406 -14.664 1 96.88 39 ASP B N 1
ATOM 2342 C CA . ASP B 1 39 ? 11.781 9.281 -15.039 1 96.88 39 ASP B CA 1
ATOM 2343 C C . ASP B 1 39 ? 12.125 8.039 -14.219 1 96.88 39 ASP B C 1
ATOM 2345 O O . ASP B 1 39 ? 13.297 7.73 -14.008 1 96.88 39 ASP B O 1
ATOM 2349 N N . VAL B 1 40 ? 11.133 7.402 -13.734 1 97.88 40 VAL B N 1
ATOM 2350 C CA . VAL B 1 40 ? 11.25 6.117 -13.062 1 97.88 40 VAL B CA 1
ATOM 2351 C C . VAL B 1 40 ? 10.562 5.031 -13.891 1 97.88 40 VAL B C 1
ATOM 2353 O O . VAL B 1 40 ? 9.344 4.844 -13.789 1 97.88 40 VAL B O 1
ATOM 2356 N N . ALA B 1 41 ? 11.312 4.312 -14.672 1 97.19 41 ALA B N 1
ATOM 2357 C CA . ALA B 1 41 ? 10.766 3.295 -15.57 1 97.19 41 ALA B CA 1
ATOM 2358 C C . ALA B 1 41 ? 10.266 2.084 -14.781 1 97.19 41 ALA B C 1
ATOM 2360 O O . ALA B 1 41 ? 10.914 1.654 -13.82 1 97.19 41 ALA B O 1
ATOM 2361 N N . VAL B 1 42 ? 9.18 1.519 -15.234 1 98.31 42 VAL B N 1
ATOM 2362 C CA . VAL B 1 42 ? 8.578 0.366 -14.57 1 98.31 42 VAL B CA 1
ATOM 2363 C C . VAL B 1 42 ? 8.734 -0.875 -15.445 1 98.31 42 VAL B C 1
ATOM 2365 O O . VAL B 1 42 ? 8.391 -0.854 -16.625 1 98.31 42 VAL B O 1
ATOM 2368 N N . GLU B 1 43 ? 9.273 -1.897 -14.867 1 97.81 43 GLU B N 1
ATOM 2369 C CA . GLU B 1 43 ? 9.344 -3.195 -15.539 1 97.81 43 GLU B CA 1
ATOM 2370 C C . GLU B 1 43 ? 8.648 -4.277 -14.711 1 97.81 43 GLU B C 1
ATOM 2372 O O . GLU B 1 43 ? 8.695 -4.246 -13.477 1 97.81 43 GLU B O 1
ATOM 2377 N N . CYS B 1 44 ? 8.078 -5.238 -15.43 1 98.38 44 CYS B N 1
ATOM 2378 C CA . CYS B 1 44 ? 7.266 -6.215 -14.703 1 98.38 44 CYS B CA 1
ATOM 2379 C C . CYS B 1 44 ? 7.703 -7.637 -15.039 1 98.38 44 CYS B C 1
ATOM 2381 O O . CYS B 1 44 ? 8.211 -7.898 -16.125 1 98.38 44 CYS B O 1
ATOM 2383 N N . ILE B 1 45 ? 7.469 -8.5 -14.094 1 98.44 45 ILE B N 1
ATOM 2384 C CA . ILE B 1 45 ? 7.777 -9.914 -14.273 1 98.44 45 ILE B CA 1
ATOM 2385 C C . ILE B 1 45 ? 6.914 -10.484 -15.398 1 98.44 45 ILE B C 1
ATOM 2387 O O . ILE B 1 45 ? 5.699 -10.289 -15.414 1 98.44 45 ILE B O 1
ATOM 2391 N N . GLN B 1 46 ? 7.602 -11.211 -16.312 1 98.38 46 GLN B N 1
ATOM 2392 C CA . GLN B 1 46 ? 6.875 -11.945 -17.344 1 98.38 46 GLN B CA 1
ATOM 2393 C C . GLN B 1 46 ? 6.461 -13.32 -16.844 1 98.38 46 GLN B C 1
ATOM 2395 O O . GLN B 1 46 ? 7.273 -14.047 -16.266 1 98.38 46 GLN B O 1
ATOM 2400 N N . ARG B 1 47 ? 5.199 -13.602 -17.109 1 98.12 47 ARG B N 1
ATOM 2401 C CA . ARG B 1 47 ? 4.656 -14.844 -16.562 1 98.12 47 ARG B CA 1
ATOM 2402 C C . ARG B 1 47 ? 4.035 -15.688 -17.672 1 98.12 47 ARG B C 1
ATOM 2404 O O . ARG B 1 47 ? 3.596 -15.156 -18.703 1 98.12 47 ARG B O 1
ATOM 2411 N N . GLN B 1 48 ? 4.004 -17 -17.406 1 97.12 48 GLN B N 1
ATOM 2412 C CA . GLN B 1 48 ? 3.199 -17.891 -18.234 1 97.12 48 GLN B CA 1
ATOM 2413 C C . GLN B 1 48 ? 1.708 -17.641 -18.016 1 97.12 48 GLN B C 1
ATOM 2415 O O . GLN B 1 48 ? 1.237 -17.594 -16.875 1 97.12 48 GLN B O 1
ATOM 2420 N N . ILE B 1 49 ? 0.937 -17.531 -19.047 1 95.94 49 ILE B N 1
ATOM 2421 C CA . ILE B 1 49 ? -0.443 -17.078 -18.953 1 95.94 49 ILE B CA 1
ATOM 2422 C C . ILE B 1 49 ? -1.324 -18.203 -18.406 1 95.94 49 ILE B C 1
ATOM 2424 O O . ILE B 1 49 ? -2.385 -17.953 -17.828 1 95.94 49 ILE B O 1
ATOM 2428 N N . ASP B 1 50 ? -0.945 -19.453 -18.547 1 93.81 50 ASP B N 1
ATOM 2429 C CA . ASP B 1 50 ? -1.777 -20.578 -18.125 1 93.81 50 ASP B CA 1
ATOM 2430 C C . ASP B 1 50 ? -1.566 -20.906 -16.656 1 93.81 50 ASP B C 1
ATOM 2432 O O . ASP B 1 50 ? -2.516 -21.266 -15.945 1 93.81 50 ASP B O 1
ATOM 2436 N N . THR B 1 51 ? -0.305 -20.656 -16.156 1 93.44 51 THR B N 1
ATOM 2437 C CA . THR B 1 51 ? -0.005 -21.109 -14.805 1 93.44 51 THR B CA 1
ATOM 2438 C C . THR B 1 51 ? 0.304 -19.938 -13.891 1 93.44 51 THR B C 1
ATOM 2440 O O . THR B 1 51 ? 0.229 -20.047 -12.664 1 93.44 51 THR B O 1
ATOM 2443 N N . GLY B 1 52 ? 0.713 -18.859 -14.484 1 96.19 52 GLY B N 1
ATOM 2444 C CA . GLY B 1 52 ? 1.145 -17.719 -13.695 1 96.19 52 GLY B CA 1
ATOM 2445 C C . GLY B 1 52 ? 2.596 -17.812 -13.266 1 96.19 52 GLY B C 1
ATOM 2446 O O . GLY B 1 52 ? 3.102 -16.922 -12.578 1 96.19 52 GLY B O 1
ATOM 2447 N N . GLU B 1 53 ? 3.346 -18.859 -13.68 1 96.44 53 GLU B N 1
ATOM 2448 C CA . GLU B 1 53 ? 4.746 -19.031 -13.312 1 96.44 53 GLU B CA 1
ATOM 2449 C C . GLU B 1 53 ? 5.637 -18.016 -14.008 1 96.44 53 GLU B C 1
ATOM 2451 O O . GLU B 1 53 ? 5.324 -17.547 -15.109 1 96.44 53 GLU B O 1
ATOM 2456 N N . HIS B 1 54 ? 6.711 -17.75 -13.352 1 97.38 54 HIS B N 1
ATOM 2457 C CA . HIS B 1 54 ? 7.688 -16.844 -13.953 1 97.38 54 HIS B CA 1
ATOM 2458 C C . HIS B 1 54 ? 8.234 -17.422 -15.258 1 97.38 54 HIS B C 1
ATOM 2460 O O . HIS B 1 54 ? 8.422 -18.625 -15.375 1 97.38 54 HIS B O 1
ATOM 2466 N N . LYS B 1 55 ? 8.461 -16.562 -16.188 1 98 55 LYS B N 1
ATOM 2467 C CA . LYS B 1 55 ? 9.359 -16.922 -17.281 1 98 55 LYS B CA 1
ATOM 2468 C C . LYS B 1 55 ? 10.82 -16.719 -16.875 1 98 55 LYS B C 1
ATOM 2470 O O . LYS B 1 55 ? 11.156 -15.742 -16.219 1 98 55 LYS B O 1
ATOM 2475 N N . PHE B 1 56 ? 11.648 -17.656 -17.297 1 97.06 56 PHE B N 1
ATOM 2476 C CA . PHE B 1 56 ? 13.055 -17.609 -16.938 1 97.06 56 PHE B CA 1
ATOM 2477 C C . PHE B 1 56 ? 13.93 -17.562 -18.172 1 97.06 56 PHE B C 1
ATOM 2479 O O . PHE B 1 56 ? 13.586 -18.156 -19.203 1 97.06 56 PHE B O 1
ATOM 2486 N N . ASP B 1 57 ? 15.039 -16.875 -18.016 1 96.31 57 ASP B N 1
ATOM 2487 C CA . ASP B 1 57 ? 16.016 -16.922 -19.109 1 96.31 57 ASP B CA 1
ATOM 2488 C C . ASP B 1 57 ? 16.906 -18.156 -18.984 1 96.31 57 ASP B C 1
ATOM 2490 O O . ASP B 1 57 ? 16.672 -19.016 -18.141 1 96.31 57 ASP B O 1
ATOM 2494 N N . ALA B 1 58 ? 17.922 -18.203 -19.859 1 96.25 58 ALA B N 1
ATOM 2495 C CA . ALA B 1 58 ? 18.781 -19.391 -19.953 1 96.25 58 ALA B CA 1
ATOM 2496 C C . ALA B 1 58 ? 19.594 -19.562 -18.672 1 96.25 58 ALA B C 1
ATOM 2498 O O . ALA B 1 58 ? 19.953 -20.688 -18.297 1 96.25 58 ALA B O 1
ATOM 2499 N N . ASP B 1 59 ? 19.859 -18.453 -17.969 1 93.31 59 ASP B N 1
ATOM 2500 C CA . ASP B 1 59 ? 20.672 -18.5 -16.75 1 93.31 59 ASP B CA 1
ATOM 2501 C C . ASP B 1 59 ? 19.797 -18.719 -15.523 1 93.31 59 ASP B C 1
ATOM 2503 O O . ASP B 1 59 ? 20.281 -18.703 -14.391 1 93.31 59 ASP B O 1
ATOM 2507 N N . GLY B 1 60 ? 18.469 -18.828 -15.695 1 91.94 60 GLY B N 1
ATOM 2508 C CA . GLY B 1 60 ? 17.547 -19.094 -14.586 1 91.94 60 GLY B CA 1
ATOM 2509 C C . GLY B 1 60 ? 17.062 -17.828 -13.906 1 91.94 60 GLY B C 1
ATOM 2510 O O . GLY B 1 60 ? 16.516 -17.875 -12.805 1 91.94 60 GLY B O 1
ATOM 2511 N N . ASN B 1 61 ? 17.328 -16.719 -14.555 1 92.75 61 ASN B N 1
ATOM 2512 C CA . ASN B 1 61 ? 16.844 -15.453 -13.992 1 92.75 61 ASN B CA 1
ATOM 2513 C C . ASN B 1 61 ? 15.43 -15.133 -14.461 1 92.75 61 ASN B C 1
ATOM 2515 O O . ASN B 1 61 ? 15.07 -15.422 -15.602 1 92.75 61 ASN B O 1
ATOM 2519 N N . ILE B 1 62 ? 14.758 -14.516 -13.555 1 95.94 62 ILE B N 1
ATOM 2520 C CA . ILE B 1 62 ? 13.414 -14.062 -13.898 1 95.94 62 ILE B CA 1
ATOM 2521 C C . ILE B 1 62 ? 13.492 -13.023 -15.016 1 95.94 62 ILE B C 1
ATOM 2523 O O . ILE B 1 62 ? 14.344 -12.133 -14.984 1 95.94 62 ILE B O 1
ATOM 2527 N N . ILE B 1 63 ? 12.617 -13.188 -16.047 1 98.06 63 ILE B N 1
ATOM 2528 C CA . ILE B 1 63 ? 12.57 -12.242 -17.156 1 98.06 63 ILE B CA 1
ATOM 2529 C C . ILE B 1 63 ? 11.617 -11.102 -16.812 1 98.06 63 ILE B C 1
ATOM 2531 O O . ILE B 1 63 ? 10.477 -11.336 -16.406 1 98.06 63 ILE B O 1
ATOM 2535 N N . TYR B 1 64 ? 12.117 -9.898 -16.938 1 97 64 TYR B N 1
ATOM 2536 C CA . TYR B 1 64 ? 11.32 -8.688 -16.781 1 97 64 TYR B CA 1
ATOM 2537 C C . TYR B 1 64 ? 11.055 -8.031 -18.141 1 97 64 TYR B C 1
ATOM 2539 O O . TYR B 1 64 ? 11.914 -8.055 -19.016 1 97 64 TYR B O 1
ATOM 2547 N N . GLY B 1 65 ? 9.914 -7.5 -18.312 1 97.19 65 GLY B N 1
ATOM 2548 C CA . GLY B 1 65 ? 9.547 -6.68 -19.453 1 97.19 65 GLY B CA 1
ATOM 2549 C C . GLY B 1 65 ? 8.953 -5.34 -19.062 1 97.19 65 GLY B C 1
ATOM 2550 O O . GLY B 1 65 ? 8.594 -5.129 -17.906 1 97.19 65 GLY B O 1
ATOM 2551 N N . GLN B 1 66 ? 8.844 -4.512 -20.078 1 96.75 66 GLN B N 1
ATOM 2552 C CA . GLN B 1 66 ? 8.266 -3.199 -19.828 1 96.75 66 GLN B CA 1
ATOM 2553 C C . GLN B 1 66 ? 6.793 -3.314 -19.438 1 96.75 66 GLN B C 1
ATOM 2555 O O . GLN B 1 66 ? 6.094 -4.219 -19.906 1 96.75 66 GLN B O 1
ATOM 2560 N N . PHE B 1 67 ? 6.371 -2.414 -18.609 1 97.81 67 PHE B N 1
ATOM 2561 C CA . PHE B 1 67 ? 4.938 -2.287 -18.359 1 97.81 67 PHE B CA 1
ATOM 2562 C C . PHE B 1 67 ? 4.184 -2.105 -19.672 1 97.81 67 PHE B C 1
ATOM 2564 O O . PHE B 1 67 ? 4.703 -1.503 -20.609 1 97.81 67 PHE B O 1
ATOM 2571 N N . PRO B 1 68 ? 2.967 -2.555 -19.781 1 96.44 68 PRO B N 1
ATOM 2572 C CA . PRO B 1 68 ? 2.197 -2.342 -21 1 96.44 68 PRO B CA 1
ATOM 2573 C C . PRO B 1 68 ? 2.131 -0.872 -21.406 1 96.44 68 PRO B C 1
ATOM 2575 O O . PRO B 1 68 ? 2.135 0.012 -20.547 1 96.44 68 PRO B O 1
ATOM 2578 N N . VAL B 1 69 ? 2.004 -0.669 -22.703 1 97.75 69 VAL B N 1
ATOM 2579 C CA . VAL B 1 69 ? 2.031 0.682 -23.25 1 97.75 69 VAL B CA 1
ATOM 2580 C C . VAL B 1 69 ? 0.747 1.419 -22.875 1 97.75 69 VAL B C 1
ATOM 2582 O O . VAL B 1 69 ? -0.352 0.879 -23.031 1 97.75 69 VAL B O 1
ATOM 2585 N N . CYS B 1 70 ? 0.927 2.604 -22.391 1 98.25 70 CYS B N 1
ATOM 2586 C CA . CYS B 1 70 ? -0.205 3.479 -22.109 1 98.25 70 CYS B CA 1
ATOM 2587 C C . CYS B 1 70 ? -0.676 4.191 -23.375 1 98.25 70 CYS B C 1
ATOM 2589 O O . CYS B 1 70 ? 0.114 4.852 -24.047 1 98.25 70 CYS B O 1
ATOM 2591 N N . ALA B 1 71 ? -1.887 4.145 -23.609 1 98.44 71 ALA B N 1
ATOM 2592 C CA . ALA B 1 71 ? -2.439 4.758 -24.812 1 98.44 71 ALA B CA 1
ATOM 2593 C C . ALA B 1 71 ? -2.264 6.273 -24.797 1 98.44 71 ALA B C 1
ATOM 2595 O O . ALA B 1 71 ? -2.062 6.898 -25.844 1 98.44 71 ALA B O 1
ATOM 2596 N N . GLU B 1 72 ? -2.361 6.875 -23.641 1 98.06 72 GLU B N 1
ATOM 2597 C CA . GLU B 1 72 ? -2.297 8.328 -23.484 1 98.06 72 GLU B CA 1
ATOM 2598 C C . GLU B 1 72 ? -0.955 8.867 -23.969 1 98.06 72 GLU B C 1
ATOM 2600 O O . GLU B 1 72 ? -0.89 9.961 -24.531 1 98.06 72 GLU B O 1
ATOM 2605 N N . THR B 1 73 ? 0.151 8.086 -23.734 1 97.12 73 THR B N 1
ATOM 2606 C CA . THR B 1 73 ? 1.489 8.602 -24 1 97.12 73 THR B CA 1
ATOM 2607 C C . THR B 1 73 ? 2.131 7.836 -25.156 1 97.12 73 THR B C 1
ATOM 2609 O O . THR B 1 73 ? 3.121 8.289 -25.734 1 97.12 73 THR B O 1
ATOM 2612 N N . GLY B 1 74 ? 1.619 6.637 -25.438 1 97.88 74 GLY B N 1
ATOM 2613 C CA . GLY B 1 74 ? 2.225 5.773 -26.438 1 97.88 74 GLY B CA 1
ATOM 2614 C C . GLY B 1 74 ? 3.502 5.109 -25.953 1 97.88 74 GLY B C 1
ATOM 2615 O O . GLY B 1 74 ? 4.277 4.586 -26.766 1 97.88 74 GLY B O 1
ATOM 2616 N N . LYS B 1 75 ? 3.822 5.191 -24.734 1 98.06 75 LYS B N 1
ATOM 2617 C CA . LYS B 1 75 ? 5.008 4.609 -24.109 1 98.06 75 LYS B CA 1
ATOM 2618 C C . LYS B 1 75 ? 4.629 3.77 -22.891 1 98.06 75 LYS B C 1
ATOM 2620 O O . LYS B 1 75 ? 3.535 3.918 -22.344 1 98.06 75 LYS B O 1
ATOM 2625 N N . PRO B 1 76 ? 5.527 2.842 -22.547 1 97.94 76 PRO B N 1
ATOM 2626 C CA . PRO B 1 76 ? 5.273 2.121 -21.297 1 97.94 76 PRO B CA 1
ATOM 2627 C C . PRO B 1 76 ? 5.176 3.051 -20.094 1 97.94 76 PRO B C 1
ATOM 2629 O O . PRO B 1 76 ? 5.723 4.156 -20.109 1 97.94 76 PRO B O 1
ATOM 2632 N N . LEU B 1 77 ? 4.512 2.592 -19.078 1 97.88 77 LEU B N 1
ATOM 2633 C CA . LEU B 1 77 ? 4.309 3.379 -17.875 1 97.88 77 LEU B CA 1
ATOM 2634 C C . LEU B 1 77 ? 5.645 3.824 -17.281 1 97.88 77 LEU B C 1
ATOM 2636 O O . LEU B 1 77 ? 6.57 3.02 -17.156 1 97.88 77 LEU B O 1
ATOM 2640 N N . SER B 1 78 ? 5.723 5.027 -16.969 1 97.25 78 SER B N 1
ATOM 2641 C CA . SER B 1 78 ? 6.832 5.617 -16.219 1 97.25 78 SER B CA 1
ATOM 2642 C C . SER B 1 78 ? 6.332 6.645 -15.203 1 97.25 78 SER B C 1
ATOM 2644 O O . SER B 1 78 ? 5.414 7.414 -15.492 1 97.25 78 SER B O 1
ATOM 2646 N N . LEU B 1 79 ? 6.902 6.582 -14.055 1 97.94 79 LEU B N 1
ATOM 2647 C CA . LEU B 1 79 ? 6.582 7.57 -13.031 1 97.94 79 LEU B CA 1
ATOM 2648 C C . LEU B 1 79 ? 7.633 8.68 -12.992 1 97.94 79 LEU B C 1
ATOM 2650 O O . LEU B 1 79 ? 8.656 8.586 -13.68 1 97.94 79 LEU B O 1
ATOM 2654 N N . ARG B 1 80 ? 7.336 9.766 -12.312 1 97.81 80 ARG B N 1
ATOM 2655 C CA . ARG B 1 80 ? 8.273 10.859 -12.094 1 97.81 80 ARG B CA 1
ATOM 2656 C C . ARG B 1 80 ? 8.695 10.938 -10.633 1 97.81 80 ARG B C 1
ATOM 2658 O O . ARG B 1 80 ? 7.848 11.086 -9.742 1 97.81 80 ARG B O 1
ATOM 2665 N N . TYR B 1 81 ? 10.016 10.867 -10.461 1 97.94 81 TYR B N 1
ATOM 2666 C CA . TYR B 1 81 ? 10.547 10.836 -9.102 1 97.94 81 TYR B CA 1
ATOM 2667 C C . TYR B 1 81 ? 10.141 12.086 -8.328 1 97.94 81 TYR B C 1
ATOM 2669 O O . TYR B 1 81 ? 10.398 13.211 -8.773 1 97.94 81 TYR B O 1
ATOM 2677 N N . GLY B 1 82 ? 9.453 11.844 -7.211 1 95.25 82 GLY B N 1
ATOM 2678 C CA . GLY B 1 82 ? 9.164 12.922 -6.277 1 95.25 82 GLY B CA 1
ATOM 2679 C C . GLY B 1 82 ? 7.965 13.758 -6.68 1 95.25 82 GLY B C 1
ATOM 2680 O O . GLY B 1 82 ? 7.641 14.742 -6.02 1 95.25 82 GLY B O 1
ATOM 2681 N N . ILE B 1 83 ? 7.348 13.453 -7.707 1 95.12 83 ILE B N 1
ATOM 2682 C CA . ILE B 1 83 ? 6.195 14.227 -8.164 1 95.12 83 ILE B CA 1
ATOM 2683 C C . ILE B 1 83 ? 4.918 13.414 -7.973 1 95.12 83 ILE B C 1
ATOM 2685 O O . ILE B 1 83 ? 4.66 12.469 -8.719 1 95.12 83 ILE B O 1
ATOM 2689 N N . SER B 1 84 ? 4.156 13.812 -6.941 1 92.75 84 SER B N 1
ATOM 2690 C CA . SER B 1 84 ? 2.842 13.211 -6.73 1 92.75 84 SER B CA 1
ATOM 2691 C C . SER B 1 84 ? 1.824 13.734 -7.738 1 92.75 84 SER B C 1
ATOM 2693 O O . SER B 1 84 ? 1.704 14.953 -7.926 1 92.75 84 SER B O 1
ATOM 2695 N N . ASP B 1 85 ? 1.137 12.844 -8.414 1 92.38 85 ASP B N 1
ATOM 2696 C CA . ASP B 1 85 ? 0.222 13.289 -9.461 1 92.38 85 ASP B CA 1
ATOM 2697 C C . ASP B 1 85 ? -0.828 12.227 -9.758 1 92.38 85 ASP B C 1
ATOM 2699 O O . ASP B 1 85 ? -0.693 11.078 -9.336 1 92.38 85 ASP B O 1
ATOM 2703 N N . ASP B 1 86 ? -1.913 12.68 -10.398 1 94.38 86 ASP B N 1
ATOM 2704 C CA . ASP B 1 86 ? -2.977 11.805 -10.891 1 94.38 86 ASP B CA 1
ATOM 2705 C C . ASP B 1 86 ? -2.945 11.711 -12.414 1 94.38 86 ASP B C 1
ATOM 2707 O O . ASP B 1 86 ? -2.902 12.734 -13.109 1 94.38 86 ASP B O 1
ATOM 2711 N N . PHE B 1 87 ? -2.977 10.508 -12.914 1 96.31 87 PHE B N 1
ATOM 2712 C CA . PHE B 1 87 ? -3.02 10.336 -14.367 1 96.31 87 PHE B CA 1
ATOM 2713 C C . PHE B 1 87 ? -3.623 8.992 -14.734 1 96.31 87 PHE B C 1
ATOM 2715 O O . PHE B 1 87 ? -3.84 8.141 -13.867 1 96.31 87 PHE B O 1
ATOM 2722 N N . ASN B 1 88 ? -3.955 8.844 -15.984 1 97.62 88 ASN B N 1
ATOM 2723 C CA . ASN B 1 88 ? -4.508 7.594 -16.484 1 97.62 88 ASN B CA 1
ATOM 2724 C C . ASN B 1 88 ? -3.508 6.863 -17.375 1 97.62 88 ASN B C 1
ATOM 2726 O O . ASN B 1 88 ? -2.725 7.496 -18.094 1 97.62 88 ASN B O 1
ATOM 2730 N N . CYS B 1 89 ? -3.512 5.609 -17.312 1 98.38 89 CYS B N 1
ATOM 2731 C CA . CYS B 1 89 ? -2.838 4.727 -18.25 1 98.38 89 CYS B CA 1
ATOM 2732 C C . CYS B 1 89 ? -3.803 3.684 -18.812 1 98.38 89 CYS B C 1
ATOM 2734 O O . CYS B 1 89 ? -4.164 2.736 -18.109 1 98.38 89 CYS B O 1
ATOM 2736 N N . THR B 1 90 ? -4.168 3.82 -20.031 1 98.62 90 THR B N 1
ATOM 2737 C CA . THR B 1 90 ? -5.078 2.885 -20.688 1 98.62 90 THR B CA 1
ATOM 2738 C C . THR B 1 90 ? -4.297 1.78 -21.391 1 98.62 90 THR B C 1
ATOM 2740 O O . THR B 1 90 ? -3.443 2.059 -22.234 1 98.62 90 THR B O 1
ATOM 2743 N N . VAL B 1 91 ? -4.617 0.602 -21.047 1 98.12 91 VAL B N 1
ATOM 2744 C CA . VAL B 1 91 ? -3.906 -0.544 -21.609 1 98.12 91 VAL B CA 1
ATOM 2745 C C . VAL B 1 91 ? -4.875 -1.421 -22.391 1 98.12 91 VAL B C 1
ATOM 2747 O O . VAL B 1 91 ? -6.012 -1.641 -21.969 1 98.12 91 VAL B O 1
ATOM 2750 N N . ALA B 1 92 ? -4.363 -1.982 -23.484 1 97.44 92 ALA B N 1
ATOM 2751 C CA . ALA B 1 92 ? -5.176 -2.906 -24.266 1 97.44 92 ALA B CA 1
ATOM 2752 C C . ALA B 1 92 ? -5.191 -4.297 -23.641 1 97.44 92 ALA B C 1
ATOM 2754 O O . ALA B 1 92 ? -4.137 -4.848 -23.312 1 97.44 92 ALA B O 1
ATOM 2755 N N . LEU B 1 93 ? -6.371 -4.848 -23.5 1 97.19 93 LEU B N 1
ATOM 2756 C CA . LEU B 1 93 ? -6.488 -6.207 -22.969 1 97.19 93 LEU B CA 1
ATOM 2757 C C . LEU B 1 93 ? -6.418 -7.23 -24.094 1 97.19 93 LEU B C 1
ATOM 2759 O O . LEU B 1 93 ? -7.426 -7.852 -24.453 1 97.19 93 LEU B O 1
ATOM 2763 N N . THR B 1 94 ? -5.23 -7.418 -24.531 1 97.12 94 THR B N 1
ATOM 2764 C CA . THR B 1 94 ? -5.012 -8.523 -25.469 1 97.12 94 THR B CA 1
ATOM 2765 C C . THR B 1 94 ? -5.34 -9.859 -24.797 1 97.12 94 THR B C 1
ATOM 2767 O O . THR B 1 94 ? -5.621 -9.906 -23.594 1 97.12 94 THR B O 1
ATOM 2770 N N . ASP B 1 95 ? -5.328 -10.906 -25.578 1 96.88 95 ASP B N 1
ATOM 2771 C CA . ASP B 1 95 ? -5.559 -12.242 -25.031 1 96.88 95 ASP B CA 1
ATOM 2772 C C . ASP B 1 95 ? -4.598 -12.531 -23.875 1 96.88 95 ASP B C 1
ATOM 2774 O O . ASP B 1 95 ? -5.016 -12.984 -22.812 1 96.88 95 ASP B O 1
ATOM 2778 N N . GLU B 1 96 ? -3.363 -12.234 -24.062 1 96.5 96 GLU B N 1
ATOM 2779 C CA . GLU B 1 96 ? -2.34 -12.469 -23.047 1 96.5 96 GLU B CA 1
ATOM 2780 C C . GLU B 1 96 ? -2.604 -11.641 -21.797 1 96.5 96 GLU B C 1
ATOM 2782 O O . GLU B 1 96 ? -2.592 -12.164 -20.688 1 96.5 96 GLU B O 1
ATOM 2787 N N . GLN B 1 97 ? -2.869 -10.391 -22.031 1 96.69 97 GLN B N 1
ATOM 2788 C CA . GLN B 1 97 ? -3.094 -9.508 -20.891 1 96.69 97 GLN B CA 1
ATOM 2789 C C . GLN B 1 97 ? -4.355 -9.906 -20.125 1 96.69 97 GLN B C 1
ATOM 2791 O O . GLN B 1 97 ? -4.387 -9.836 -18.891 1 96.69 97 GLN B O 1
ATOM 2796 N N . PHE B 1 98 ? -5.328 -10.289 -20.859 1 97.38 98 PHE B N 1
ATOM 2797 C CA . PHE B 1 98 ? -6.57 -10.719 -20.234 1 97.38 98 PHE B CA 1
ATOM 2798 C C . PHE B 1 98 ? -6.328 -11.898 -19.312 1 97.38 98 PHE B C 1
ATOM 2800 O O . PHE B 1 98 ? -6.773 -11.891 -18.156 1 97.38 98 PHE B O 1
ATOM 2807 N N . HIS B 1 99 ? -5.605 -12.859 -19.781 1 97.19 99 HIS B N 1
ATOM 2808 C CA . HIS B 1 99 ? -5.336 -14.039 -18.969 1 97.19 99 HIS B CA 1
ATOM 2809 C C . HIS B 1 99 ? -4.438 -13.695 -17.781 1 97.19 99 HIS B C 1
ATOM 2811 O O . HIS B 1 99 ? -4.59 -14.266 -16.688 1 97.19 99 HIS B O 1
ATOM 2817 N N . LEU B 1 100 ? -3.553 -12.805 -17.953 1 97.69 100 LEU B N 1
ATOM 2818 C CA . LEU B 1 100 ? -2.725 -12.359 -16.844 1 97.69 100 LEU B CA 1
ATOM 2819 C C . LEU B 1 100 ? -3.574 -11.68 -15.766 1 97.69 100 LEU B C 1
ATOM 2821 O O . LEU B 1 100 ? -3.412 -11.953 -14.578 1 97.69 100 LEU B O 1
ATOM 2825 N N . PHE B 1 101 ? -4.488 -10.859 -16.203 1 98.06 101 PHE B N 1
ATOM 2826 C CA . PHE B 1 101 ? -5.336 -10.172 -15.234 1 98.06 101 PHE B CA 1
ATOM 2827 C C . PHE B 1 101 ? -6.254 -11.164 -14.523 1 98.06 101 PHE B C 1
ATOM 2829 O O . PHE B 1 101 ? -6.625 -10.953 -13.367 1 98.06 101 PHE B O 1
ATOM 2836 N N . GLN B 1 102 ? -6.605 -12.25 -15.219 1 97.81 102 GLN B N 1
ATOM 2837 C CA . GLN B 1 102 ? -7.348 -13.297 -14.523 1 97.81 102 GLN B CA 1
ATOM 2838 C C . GLN B 1 102 ? -6.551 -13.844 -13.336 1 97.81 102 GLN B C 1
ATOM 2840 O O . GLN B 1 102 ? -7.098 -14.031 -12.25 1 97.81 102 GLN B O 1
ATOM 2845 N N . LEU B 1 103 ? -5.281 -14.047 -13.586 1 97.81 103 LEU B N 1
ATOM 2846 C CA . LEU B 1 103 ? -4.406 -14.57 -12.539 1 97.81 103 LEU B CA 1
ATOM 2847 C C . LEU B 1 103 ? -4.258 -13.562 -11.398 1 97.81 103 LEU B C 1
ATOM 2849 O O . LEU B 1 103 ? -4.25 -13.945 -10.227 1 97.81 103 LEU B O 1
ATOM 2853 N N . TYR B 1 104 ? -4.148 -12.258 -11.719 1 98.25 104 TYR B N 1
ATOM 2854 C CA . TYR B 1 104 ? -3.947 -11.219 -10.719 1 98.25 104 TYR B CA 1
ATOM 2855 C C . TYR B 1 104 ? -5.195 -11.039 -9.867 1 98.25 104 TYR B C 1
ATOM 2857 O O . TYR B 1 104 ? -5.109 -10.953 -8.633 1 98.25 104 TYR B O 1
ATOM 2865 N N . ILE B 1 105 ? -6.371 -11.047 -10.539 1 97.88 105 ILE B N 1
ATOM 2866 C CA . ILE B 1 105 ? -7.633 -10.797 -9.844 1 97.88 105 ILE B CA 1
ATOM 2867 C C . ILE B 1 105 ? -7.984 -12 -8.977 1 97.88 105 ILE B C 1
ATOM 2869 O O . ILE B 1 105 ? -8.5 -11.844 -7.863 1 97.88 105 ILE B O 1
ATOM 2873 N N . HIS B 1 106 ? -7.652 -13.172 -9.43 1 96.75 106 HIS B N 1
ATOM 2874 C CA . HIS B 1 106 ? -7.922 -14.398 -8.688 1 96.75 106 HIS B CA 1
ATOM 2875 C C . HIS B 1 106 ? -6.875 -14.617 -7.602 1 96.75 106 HIS B C 1
ATOM 2877 O O . HIS B 1 106 ? -7.012 -15.531 -6.777 1 96.75 106 HIS B O 1
ATOM 2883 N N . GLU B 1 107 ? -5.801 -13.82 -7.574 1 97.56 107 GLU B N 1
ATOM 2884 C CA . GLU B 1 107 ? -4.715 -13.867 -6.602 1 97.56 107 GLU B CA 1
ATOM 2885 C C . GLU B 1 107 ? -3.926 -15.164 -6.711 1 97.56 107 GLU B C 1
ATOM 2887 O O . GLU B 1 107 ? -3.492 -15.719 -5.699 1 97.56 107 GLU B O 1
ATOM 2892 N N . ASP B 1 108 ? -3.836 -15.688 -7.961 1 97.69 108 ASP B N 1
ATOM 2893 C CA . ASP B 1 108 ? -2.941 -16.797 -8.242 1 97.69 108 ASP B CA 1
ATOM 2894 C C . ASP B 1 108 ? -1.484 -16.344 -8.266 1 97.69 108 ASP B C 1
ATOM 2896 O O . ASP B 1 108 ? -0.599 -17.062 -7.793 1 97.69 108 ASP B O 1
ATOM 2900 N N . SER B 1 109 ? -1.272 -15.227 -8.836 1 98.19 109 SER B N 1
ATOM 2901 C CA . SER B 1 109 ? 0.034 -14.586 -8.945 1 98.19 109 SER B CA 1
ATOM 2902 C C . SER B 1 109 ? -0.069 -13.078 -8.719 1 98.19 109 SER B C 1
ATOM 2904 O O . SER B 1 109 ? -1.096 -12.469 -9.023 1 98.19 109 SER B O 1
ATOM 2906 N N . PRO B 1 110 ? 0.975 -12.562 -8.117 1 98.5 110 PRO B N 1
ATOM 2907 C CA . PRO B 1 110 ? 0.972 -11.102 -7.992 1 98.5 110 PRO B CA 1
ATOM 2908 C C . PRO B 1 110 ? 1.403 -10.398 -9.273 1 98.5 110 PRO B C 1
ATOM 2910 O O . PRO B 1 110 ? 2.189 -10.945 -10.055 1 98.5 110 PRO B O 1
ATOM 2913 N N . PHE B 1 111 ? 0.811 -9.219 -9.547 1 98.69 111 PHE B N 1
ATOM 2914 C CA . PHE B 1 111 ? 1.33 -8.336 -10.594 1 98.69 111 PHE B CA 1
ATOM 2915 C C . PHE B 1 111 ? 2.576 -7.605 -10.109 1 98.69 111 PHE B C 1
ATOM 2917 O O . PHE B 1 111 ? 2.498 -6.445 -9.695 1 98.69 111 PHE B O 1
ATOM 2924 N N . SER B 1 112 ? 3.715 -8.297 -10.266 1 98.56 112 SER B N 1
ATOM 2925 C CA . SER B 1 112 ? 4.973 -7.84 -9.688 1 98.56 112 SER B CA 1
ATOM 2926 C C . SER B 1 112 ? 5.809 -7.082 -10.711 1 98.56 112 SER B C 1
ATOM 2928 O O . SER B 1 112 ? 6.164 -7.629 -11.758 1 98.56 112 SER B O 1
ATOM 2930 N N . CYS B 1 113 ? 6.035 -5.867 -10.383 1 98.62 113 CYS B N 1
ATOM 2931 C CA . CYS B 1 113 ? 6.945 -5.027 -11.156 1 98.62 113 CYS B CA 1
ATOM 2932 C C . CYS B 1 113 ? 8.117 -4.562 -10.297 1 98.62 113 CYS B C 1
ATOM 2934 O O . CYS B 1 113 ? 8.273 -5.016 -9.164 1 98.62 113 CYS B O 1
ATOM 2936 N N . ARG B 1 114 ? 9.016 -3.814 -10.867 1 98 114 ARG B N 1
ATOM 2937 C CA . ARG B 1 114 ? 10.133 -3.209 -10.141 1 98 114 ARG B CA 1
ATOM 2938 C C . ARG B 1 114 ? 10.508 -1.86 -10.742 1 98 114 ARG B C 1
ATOM 2940 O O . ARG B 1 114 ? 1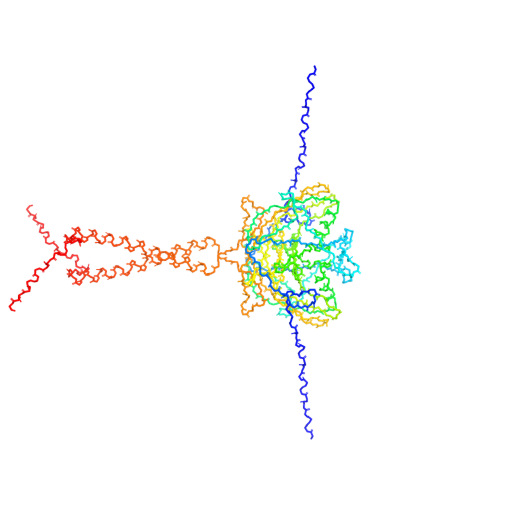0.141 -1.56 -11.883 1 98 114 ARG B O 1
ATOM 2947 N N . VAL B 1 115 ? 11.109 -1.066 -9.961 1 98.44 115 VAL B N 1
ATOM 2948 C CA . VAL B 1 115 ? 11.68 0.207 -10.398 1 98.44 115 VAL B CA 1
ATOM 2949 C C . VAL B 1 115 ? 13.133 0.312 -9.938 1 98.44 115 VAL B C 1
ATOM 2951 O O . VAL B 1 115 ? 13.523 -0.318 -8.953 1 98.44 115 VAL B O 1
ATOM 2954 N N . PRO B 1 116 ? 13.914 1.073 -10.672 1 98 116 PRO B N 1
ATOM 2955 C CA . PRO B 1 116 ? 15.297 1.248 -10.211 1 98 116 PRO B CA 1
ATOM 2956 C C . PRO B 1 116 ? 15.383 1.896 -8.828 1 98 116 PRO B C 1
ATOM 2958 O O . PRO B 1 116 ? 14.641 2.84 -8.539 1 98 116 PRO B O 1
ATOM 2961 N N . TYR B 1 117 ? 16.234 1.322 -8.023 1 97.75 117 TYR B N 1
ATOM 2962 C CA . TYR B 1 117 ? 16.484 1.829 -6.676 1 97.75 117 TYR B CA 1
ATOM 2963 C C . TYR B 1 117 ? 17.031 3.246 -6.715 1 97.75 117 TYR B C 1
ATOM 2965 O O . TYR B 1 117 ? 16.703 4.078 -5.867 1 97.75 117 TYR B O 1
ATOM 2973 N N . SER B 1 118 ? 17.844 3.479 -7.617 1 96.75 118 SER B N 1
ATOM 2974 C CA . SER B 1 118 ? 18.422 4.785 -7.902 1 96.75 118 SER B CA 1
ATOM 2975 C C . SER B 1 118 ? 18.422 5.078 -9.398 1 96.75 118 SER B C 1
ATOM 2977 O O . SER B 1 118 ? 17.828 4.324 -10.18 1 96.75 118 SER B O 1
ATOM 2979 N N . SER B 1 119 ? 18.984 6.207 -9.781 1 93.69 119 SER B N 1
ATOM 2980 C CA . SER B 1 119 ? 18.844 6.664 -11.156 1 93.69 119 SER B CA 1
ATOM 2981 C C . SER B 1 119 ? 19.625 5.773 -12.117 1 93.69 119 SER B C 1
ATOM 2983 O O . SER B 1 119 ? 19.375 5.797 -13.328 1 93.69 119 SER B O 1
ATOM 2985 N N . ASN B 1 120 ? 20.516 4.977 -11.625 1 90.25 120 ASN B N 1
ATOM 2986 C CA . ASN B 1 120 ? 21.156 3.959 -12.438 1 90.25 120 ASN B CA 1
ATOM 2987 C C . ASN B 1 120 ? 20.328 2.682 -12.516 1 90.25 120 ASN B C 1
ATOM 2989 O O . ASN B 1 120 ? 20.344 1.877 -11.578 1 90.25 120 ASN B O 1
ATOM 2993 N N . PRO B 1 121 ? 19.719 2.416 -13.609 1 85.62 121 PRO B N 1
ATOM 2994 C CA . PRO B 1 121 ? 18.781 1.293 -13.688 1 85.62 121 PRO B CA 1
ATOM 2995 C C . PRO B 1 121 ? 19.484 -0.063 -13.711 1 85.62 121 PRO B C 1
ATOM 2997 O O . PRO B 1 121 ? 18.844 -1.099 -13.531 1 85.62 121 PRO B O 1
ATOM 3000 N N . GLN B 1 122 ? 20.75 -0.144 -13.836 1 87.56 122 GLN B N 1
ATOM 3001 C CA . GLN B 1 122 ? 21.453 -1.411 -14.016 1 87.56 122 GLN B CA 1
ATOM 3002 C C . GLN B 1 122 ? 21.984 -1.941 -12.688 1 87.56 122 GLN B C 1
ATOM 3004 O O . GLN B 1 122 ? 22.469 -3.074 -12.617 1 87.56 122 GLN B O 1
ATOM 3009 N N . ASP B 1 123 ? 21.875 -1.18 -11.672 1 92.38 123 ASP B N 1
ATOM 3010 C CA . ASP B 1 123 ? 22.5 -1.581 -10.414 1 92.38 123 ASP B CA 1
ATOM 3011 C C . ASP B 1 123 ? 21.516 -2.355 -9.539 1 92.38 123 ASP B C 1
ATOM 3013 O O . ASP B 1 123 ? 21.5 -3.586 -9.562 1 92.38 123 ASP B O 1
ATOM 3017 N N . ALA B 1 124 ? 20.594 -1.701 -8.93 1 96.12 124 ALA B N 1
ATOM 3018 C CA . ALA B 1 124 ? 19.641 -2.383 -8.062 1 96.12 124 ALA B CA 1
ATOM 3019 C C . ALA B 1 124 ? 18.219 -1.895 -8.328 1 96.12 124 ALA B C 1
ATOM 3021 O O . ALA B 1 124 ? 18.016 -0.762 -8.781 1 96.12 124 ALA B O 1
ATOM 3022 N N . ALA B 1 125 ? 17.312 -2.762 -8.102 1 97 125 ALA B N 1
ATOM 3023 C CA . ALA B 1 125 ? 15.898 -2.432 -8.234 1 97 125 ALA B CA 1
ATOM 3024 C C . ALA B 1 125 ? 15.125 -2.828 -6.984 1 97 125 ALA B C 1
ATOM 3026 O O . ALA B 1 125 ? 15.578 -3.67 -6.207 1 97 125 ALA B O 1
ATOM 3027 N N . ILE B 1 126 ? 14.016 -2.186 -6.758 1 97.69 126 ILE B N 1
ATOM 3028 C CA . ILE B 1 126 ? 13.117 -2.562 -5.672 1 97.69 126 ILE B CA 1
ATOM 3029 C C . ILE B 1 126 ? 11.781 -3.039 -6.246 1 97.69 126 ILE B C 1
ATOM 3031 O O . ILE B 1 126 ? 11.359 -2.572 -7.305 1 97.69 126 ILE B O 1
ATOM 3035 N N . PRO B 1 127 ? 11.141 -3.949 -5.539 1 97.94 127 PRO B N 1
ATOM 3036 C CA . PRO B 1 127 ? 9.852 -4.43 -6.027 1 97.94 127 PRO B CA 1
ATOM 3037 C C . PRO B 1 127 ? 8.773 -3.344 -6.016 1 97.94 127 PRO B C 1
ATOM 3039 O O . PRO B 1 127 ? 8.766 -2.488 -5.125 1 97.94 127 PRO B O 1
ATOM 3042 N N . PHE B 1 128 ? 8 -3.299 -7.055 1 98.81 128 PHE B N 1
ATOM 3043 C CA . PHE B 1 128 ? 6.809 -2.48 -7.215 1 98.81 128 PHE B CA 1
ATOM 3044 C C . PHE B 1 128 ? 5.617 -3.338 -7.633 1 98.81 128 PHE B C 1
ATOM 3046 O O . PHE B 1 128 ? 5.426 -3.609 -8.82 1 98.81 128 PHE B O 1
ATOM 3053 N N . THR B 1 129 ? 4.797 -3.807 -6.633 1 98.88 129 THR B N 1
ATOM 3054 C CA . THR B 1 129 ? 3.664 -4.688 -6.902 1 98.88 129 THR B CA 1
ATOM 3055 C C . THR B 1 129 ? 2.371 -3.887 -7.016 1 98.88 129 THR B C 1
ATOM 3057 O O . THR B 1 129 ? 2.098 -3.016 -6.184 1 98.88 129 THR B O 1
ATOM 3060 N N . LEU B 1 130 ? 1.63 -4.152 -8.047 1 98.81 130 LEU B N 1
ATOM 3061 C CA . LEU B 1 130 ? 0.308 -3.564 -8.227 1 98.81 130 LEU B CA 1
ATOM 3062 C C . LEU B 1 130 ? -0.785 -4.539 -7.805 1 98.81 130 LEU B C 1
ATOM 3064 O O . LEU B 1 130 ? -0.959 -5.59 -8.422 1 98.81 130 LEU B O 1
ATOM 3068 N N . ASN B 1 131 ? -1.51 -4.145 -6.754 1 98.81 131 ASN B N 1
ATOM 3069 C CA . ASN B 1 131 ? -2.531 -5.02 -6.191 1 98.81 131 ASN B CA 1
ATOM 3070 C C . ASN B 1 131 ? -3.922 -4.668 -6.707 1 98.81 131 ASN B C 1
ATOM 3072 O O . ASN B 1 131 ? -4.586 -3.785 -6.16 1 98.81 131 ASN B O 1
ATOM 3076 N N . PHE B 1 132 ? -4.312 -5.414 -7.695 1 98.62 132 PHE B N 1
ATOM 3077 C CA . PHE B 1 132 ? -5.645 -5.258 -8.273 1 98.62 132 PHE B CA 1
ATOM 3078 C C . PHE B 1 132 ? -6.664 -6.098 -7.516 1 98.62 132 PHE B C 1
ATOM 3080 O O . PHE B 1 132 ? -6.309 -7.086 -6.871 1 98.62 132 PHE B O 1
ATOM 3087 N N . ARG B 1 133 ? -7.836 -5.684 -7.613 1 98 133 ARG B N 1
ATOM 3088 C CA . ARG B 1 133 ? -8.922 -6.465 -7.035 1 98 133 ARG B CA 1
ATOM 3089 C C . ARG B 1 133 ? -10.141 -6.469 -7.953 1 98 133 ARG B C 1
ATOM 3091 O O . ARG B 1 133 ? -10.211 -5.688 -8.898 1 98 133 ARG B O 1
ATOM 3098 N N . GLY B 1 134 ? -11.062 -7.406 -7.723 1 97.25 134 GLY B N 1
ATOM 3099 C CA . GLY B 1 134 ? -12.25 -7.578 -8.539 1 97.25 134 GLY B CA 1
ATOM 3100 C C . GLY B 1 134 ? -12.859 -8.961 -8.414 1 97.25 134 GLY B C 1
ATOM 3101 O O . GLY B 1 134 ? -12.734 -9.617 -7.379 1 97.25 134 GLY B O 1
ATOM 3102 N N . HIS B 1 135 ? -13.633 -9.297 -9.492 1 94.62 135 HIS B N 1
ATOM 3103 C CA . HIS B 1 135 ? -14.281 -10.602 -9.547 1 94.62 135 HIS B CA 1
ATOM 3104 C C . HIS B 1 135 ? -14.062 -11.273 -10.898 1 94.62 135 HIS B C 1
ATOM 3106 O O . HIS B 1 135 ? -14.102 -10.609 -11.938 1 94.62 135 HIS B O 1
ATOM 3112 N N . LEU B 1 136 ? -13.852 -12.539 -10.727 1 93.62 136 LEU B N 1
ATOM 3113 C CA . LEU B 1 136 ? -13.773 -13.344 -11.945 1 93.62 136 LEU B CA 1
ATOM 3114 C C . LEU B 1 136 ? -15.133 -13.938 -12.289 1 93.62 136 LEU B C 1
ATOM 3116 O O . LEU B 1 136 ? -15.75 -14.617 -11.461 1 93.62 136 LEU B O 1
ATOM 3120 N N . GLU B 1 137 ? -15.531 -13.602 -13.461 1 90.5 137 GLU B N 1
ATOM 3121 C CA . GLU B 1 137 ? -16.734 -14.242 -13.992 1 90.5 137 GLU B CA 1
ATOM 3122 C C . GLU B 1 137 ? -16.391 -15.211 -15.117 1 90.5 137 GLU B C 1
ATOM 3124 O O . GLU B 1 137 ? -15.266 -15.227 -15.609 1 90.5 137 GLU B O 1
ATOM 3129 N N . THR B 1 138 ? -17.281 -15.992 -15.492 1 88.12 138 THR B N 1
ATOM 3130 C CA . THR B 1 138 ? -17.047 -17.016 -16.5 1 88.12 138 THR B CA 1
ATOM 3131 C C . THR B 1 138 ? -16.672 -16.391 -17.844 1 88.12 138 THR B C 1
ATOM 3133 O O . THR B 1 138 ? -15.797 -16.891 -18.547 1 88.12 138 THR B O 1
ATOM 3136 N N . SER B 1 139 ? -17.281 -15.281 -18.141 1 91.25 139 SER B N 1
ATOM 3137 C CA . SER B 1 139 ? -17.125 -14.734 -19.484 1 91.25 139 SER B CA 1
ATOM 3138 C C . SER B 1 139 ? -16.359 -13.414 -19.469 1 91.25 139 SER B C 1
ATOM 3140 O O . SER B 1 139 ? -15.961 -12.906 -20.516 1 91.25 139 SER B O 1
ATOM 3142 N N . HIS B 1 140 ? -16.234 -12.852 -18.344 1 95.88 140 HIS B N 1
ATOM 3143 C CA . HIS B 1 140 ? -15.586 -11.547 -18.266 1 95.88 140 HIS B CA 1
ATOM 3144 C C . HIS B 1 140 ? -14.953 -11.312 -16.906 1 95.88 140 HIS B C 1
ATOM 3146 O O . HIS B 1 140 ? -15.078 -12.148 -16 1 95.88 140 HIS B O 1
ATOM 3152 N N . LEU B 1 141 ? -14.25 -10.211 -16.766 1 97.31 141 LEU B N 1
ATOM 3153 C CA . LEU B 1 141 ? -13.648 -9.758 -15.523 1 97.31 141 LEU B CA 1
ATOM 3154 C C . LEU B 1 141 ? -14.305 -8.469 -15.039 1 97.31 141 LEU B C 1
ATOM 3156 O O . LEU B 1 141 ? -14.594 -7.578 -15.844 1 97.31 141 LEU B O 1
ATOM 3160 N N . ASP B 1 142 ? -14.609 -8.438 -13.82 1 97.38 142 ASP B N 1
ATOM 3161 C CA . ASP B 1 142 ? -14.906 -7.172 -13.156 1 97.38 142 ASP B CA 1
ATOM 3162 C C . ASP B 1 142 ? -13.695 -6.656 -12.391 1 97.38 142 ASP B C 1
ATOM 3164 O O . ASP B 1 142 ? -13.25 -7.281 -11.43 1 97.38 142 ASP B O 1
ATOM 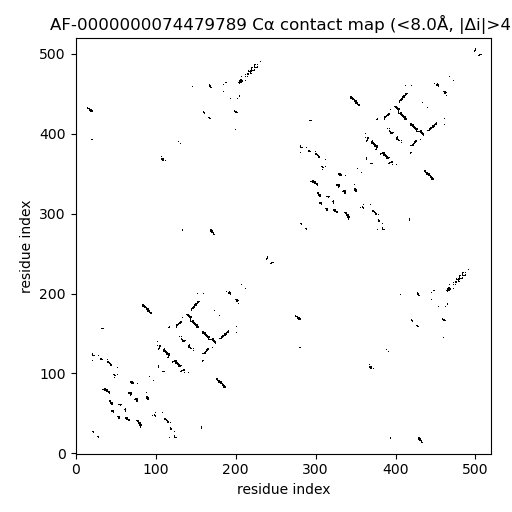3168 N N . ILE B 1 143 ? -13.227 -5.48 -12.852 1 98.31 143 ILE B N 1
ATOM 3169 C CA . ILE B 1 143 ? -11.945 -5.035 -12.305 1 98.31 143 ILE B CA 1
ATOM 3170 C C . ILE B 1 143 ? -12.102 -3.648 -11.688 1 98.31 143 ILE B C 1
ATOM 3172 O O . ILE B 1 143 ? -12.734 -2.766 -12.273 1 98.31 143 ILE B O 1
ATOM 3176 N N . ASP B 1 144 ? -11.609 -3.512 -10.414 1 98.31 144 ASP B N 1
ATOM 3177 C CA . ASP B 1 144 ? -11.352 -2.188 -9.859 1 98.31 144 ASP B CA 1
ATOM 3178 C C . ASP B 1 144 ? -10.125 -1.551 -10.5 1 98.31 144 ASP B C 1
ATOM 3180 O O . ASP B 1 144 ? -8.992 -1.968 -10.242 1 98.31 144 ASP B O 1
ATOM 3184 N N . THR B 1 145 ? -10.281 -0.463 -11.273 1 97.56 145 THR B N 1
ATOM 3185 C CA . THR B 1 145 ? -9.195 0.077 -12.078 1 97.56 145 THR B CA 1
ATOM 3186 C C . THR B 1 145 ? -8.555 1.278 -11.391 1 97.56 145 THR B C 1
ATOM 3188 O O . THR B 1 145 ? -7.73 1.976 -11.992 1 97.56 145 THR B O 1
ATOM 3191 N N . THR B 1 146 ? -8.992 1.585 -10.172 1 97.81 146 THR B N 1
ATOM 3192 C CA . THR B 1 146 ? -8.312 2.621 -9.398 1 97.81 146 THR B CA 1
ATOM 3193 C C . THR B 1 146 ? -7.004 2.094 -8.82 1 97.81 146 THR B C 1
ATOM 3195 O O . THR B 1 146 ? -6.918 0.926 -8.438 1 97.81 146 THR B O 1
ATOM 3198 N N . MET B 1 147 ? -6.02 2.994 -8.766 1 98.25 147 MET B N 1
ATOM 3199 C CA . MET B 1 147 ? -4.719 2.52 -8.305 1 98.25 147 MET B CA 1
ATOM 3200 C C . MET B 1 147 ? -3.984 3.611 -7.531 1 98.25 147 MET B C 1
ATOM 3202 O O . MET B 1 147 ? -3.42 4.527 -8.133 1 98.25 147 MET B O 1
ATOM 3206 N N . ASN B 1 148 ? -3.988 3.482 -6.199 1 97.5 148 ASN B N 1
ATOM 3207 C CA . ASN B 1 148 ? -3.072 4.289 -5.398 1 97.5 148 ASN B CA 1
ATOM 3208 C C . ASN B 1 148 ? -1.641 3.766 -5.488 1 97.5 148 ASN B C 1
ATOM 3210 O O . ASN B 1 148 ? -1.416 2.555 -5.465 1 97.5 148 ASN B O 1
ATOM 3214 N N . VAL B 1 149 ? -0.753 4.691 -5.617 1 98.06 149 VAL B N 1
ATOM 3215 C CA . VAL B 1 149 ? 0.66 4.336 -5.539 1 98.06 149 VAL B CA 1
ATOM 3216 C C . VAL B 1 149 ? 1.324 5.102 -4.398 1 98.06 149 VAL B C 1
ATOM 3218 O O . VAL B 1 149 ? 1.251 6.332 -4.344 1 98.06 149 VAL B O 1
ATOM 3221 N N . MET B 1 150 ? 1.92 4.352 -3.502 1 96.88 150 MET B N 1
ATOM 3222 C CA . MET B 1 150 ? 2.73 4.926 -2.434 1 96.88 150 MET B CA 1
ATOM 3223 C C . MET B 1 150 ? 4.215 4.707 -2.699 1 96.88 150 MET B C 1
ATOM 3225 O O . MET B 1 150 ? 4.648 3.578 -2.936 1 96.88 150 MET B O 1
ATOM 3229 N N . ALA B 1 151 ? 4.934 5.793 -2.666 1 97.06 151 ALA B N 1
ATOM 3230 C CA . ALA B 1 151 ? 6.379 5.727 -2.879 1 97.06 151 ALA B CA 1
ATOM 3231 C C . ALA B 1 151 ? 7.129 6.477 -1.781 1 97.06 151 ALA B C 1
ATOM 3233 O O . ALA B 1 151 ? 6.836 7.641 -1.505 1 97.06 151 ALA B O 1
ATOM 3234 N N . HIS B 1 152 ? 8.047 5.77 -1.171 1 96.31 152 HIS B N 1
ATOM 3235 C CA . HIS B 1 152 ? 8.859 6.387 -0.129 1 96.31 152 HIS B CA 1
ATOM 3236 C C . HIS B 1 152 ? 10.195 6.871 -0.684 1 96.31 152 HIS B C 1
ATOM 3238 O O . HIS B 1 152 ? 10.992 6.07 -1.181 1 96.31 152 HIS B O 1
ATOM 3244 N N . LYS B 1 153 ? 10.398 8.117 -0.497 1 93.62 153 LYS B N 1
ATOM 3245 C CA . LYS B 1 153 ? 11.688 8.688 -0.87 1 93.62 153 LYS B CA 1
ATOM 3246 C C . LYS B 1 153 ? 12.664 8.648 0.299 1 93.62 153 LYS B C 1
ATOM 3248 O O . LYS B 1 153 ? 12.281 8.875 1.448 1 93.62 153 LYS B O 1
ATOM 3253 N N . HIS B 1 154 ? 13.852 8.375 -0.025 1 94.06 154 HIS B N 1
ATOM 3254 C CA . HIS B 1 154 ? 14.938 8.492 0.941 1 94.06 154 HIS B CA 1
ATOM 3255 C C . HIS B 1 154 ? 15.695 9.805 0.764 1 94.06 154 HIS B C 1
ATOM 3257 O O . HIS B 1 154 ? 15.773 10.336 -0.347 1 94.06 154 HIS B O 1
ATOM 3263 N N . LYS B 1 155 ? 16.297 10.289 1.793 1 91.62 155 LYS B N 1
ATOM 3264 C CA . LYS B 1 155 ? 17.016 11.562 1.778 1 91.62 155 LYS B CA 1
ATOM 3265 C C . LYS B 1 155 ? 18.172 11.531 0.797 1 91.62 155 LYS B C 1
ATOM 3267 O O . LYS B 1 155 ? 18.578 12.562 0.263 1 91.62 155 LYS B O 1
ATOM 3272 N N . ASP B 1 156 ? 18.641 10.406 0.498 1 94.25 156 ASP B N 1
ATOM 3273 C CA . ASP B 1 156 ? 19.812 10.297 -0.367 1 94.25 156 ASP B CA 1
ATOM 3274 C C . ASP B 1 156 ? 19.406 10.25 -1.838 1 94.25 156 ASP B C 1
ATOM 3276 O O . ASP B 1 156 ? 20.234 10.016 -2.713 1 94.25 156 ASP B O 1
ATOM 3280 N N . GLY B 1 157 ? 18.141 10.383 -2.098 1 96.38 157 GLY B N 1
ATOM 3281 C CA . GLY B 1 157 ? 17.656 10.469 -3.469 1 96.38 157 GLY B CA 1
ATOM 3282 C C . GLY B 1 157 ? 17.266 9.117 -4.043 1 96.38 157 GLY B C 1
ATOM 3283 O O . GLY B 1 157 ? 17.047 8.992 -5.25 1 96.38 157 GLY B O 1
ATOM 3284 N N . THR B 1 158 ? 17.172 8.078 -3.234 1 97.19 158 THR B N 1
ATOM 3285 C CA . THR B 1 158 ? 16.766 6.754 -3.682 1 97.19 158 THR B CA 1
ATOM 3286 C C . THR B 1 158 ? 15.289 6.512 -3.365 1 97.19 158 THR B C 1
ATOM 3288 O O . THR B 1 158 ? 14.648 7.32 -2.686 1 97.19 158 THR B O 1
ATOM 3291 N N . ILE B 1 159 ? 14.773 5.473 -3.973 1 97.81 159 ILE B N 1
ATOM 3292 C CA . ILE B 1 159 ? 13.43 5 -3.664 1 97.81 159 ILE B CA 1
ATOM 3293 C C . ILE B 1 159 ? 13.508 3.801 -2.721 1 97.81 159 ILE B C 1
ATOM 3295 O O . ILE B 1 159 ? 14.086 2.768 -3.066 1 97.81 159 ILE B O 1
ATOM 3299 N N . MET B 1 160 ? 12.883 3.922 -1.6 1 97 160 MET B N 1
ATOM 3300 C CA . MET B 1 160 ? 12.992 2.85 -0.614 1 97 160 MET B CA 1
ATOM 3301 C C . MET B 1 160 ? 11.938 1.777 -0.858 1 97 160 MET B C 1
ATOM 3303 O O . MET B 1 160 ? 12.203 0.586 -0.699 1 97 160 MET B O 1
ATOM 3307 N N . THR B 1 161 ? 10.773 2.217 -1.124 1 97.94 161 THR B N 1
ATOM 3308 C CA . THR B 1 161 ? 9.688 1.271 -1.375 1 97.94 161 THR B CA 1
ATOM 3309 C C . THR B 1 161 ? 8.617 1.901 -2.256 1 97.94 161 THR B C 1
ATOM 3311 O O . THR B 1 161 ? 8.516 3.127 -2.348 1 97.94 161 THR B O 1
ATOM 3314 N N . MET B 1 162 ? 7.98 1.054 -2.963 1 98.44 162 MET B N 1
ATOM 3315 C CA . MET B 1 162 ? 6.848 1.45 -3.795 1 98.44 162 MET B CA 1
ATOM 3316 C C . MET B 1 162 ? 5.785 0.358 -3.824 1 98.44 162 MET B C 1
ATOM 3318 O O . MET B 1 162 ? 6.109 -0.827 -3.926 1 98.44 162 MET B O 1
ATOM 3322 N N . ILE B 1 163 ? 4.473 0.723 -3.717 1 98.81 163 ILE B N 1
ATOM 3323 C CA . ILE B 1 163 ? 3.375 -0.235 -3.736 1 98.81 163 ILE B CA 1
ATOM 3324 C C . ILE B 1 163 ? 2.16 0.388 -4.418 1 98.81 163 ILE B C 1
ATOM 3326 O O . ILE B 1 163 ? 1.922 1.592 -4.301 1 98.81 163 ILE B O 1
ATOM 3330 N N . GLY B 1 164 ? 1.502 -0.369 -5.199 1 98.81 164 GLY B N 1
ATOM 3331 C CA . GLY B 1 164 ? 0.221 0.027 -5.762 1 98.81 164 GLY B CA 1
ATOM 3332 C C . GLY B 1 164 ? -0.937 -0.816 -5.258 1 98.81 164 GLY B C 1
ATOM 3333 O O . GLY B 1 164 ? -0.801 -2.029 -5.094 1 98.81 164 GLY B O 1
ATOM 3334 N N . TYR B 1 165 ? -2.084 -0.191 -5.059 1 98.75 165 TYR B N 1
ATOM 3335 C CA . TYR B 1 165 ? -3.248 -0.953 -4.625 1 98.75 165 TYR B CA 1
ATOM 3336 C C . TYR B 1 165 ? -4.539 -0.278 -5.07 1 98.75 165 TYR B C 1
ATOM 3338 O O . TYR B 1 165 ? -4.629 0.952 -5.086 1 98.75 165 TYR B O 1
ATOM 3346 N N . ALA B 1 166 ? -5.457 -1.096 -5.43 1 98.56 166 ALA B N 1
ATOM 3347 C CA . ALA B 1 166 ? -6.77 -0.614 -5.852 1 98.56 166 ALA B CA 1
ATOM 3348 C C . ALA B 1 166 ? -7.582 -0.117 -4.656 1 98.56 166 ALA B C 1
ATOM 3350 O O . ALA B 1 166 ? -7.484 -0.668 -3.559 1 98.56 166 ALA B O 1
ATOM 3351 N N . SER B 1 167 ? -8.359 0.941 -4.887 1 97.5 167 SER B N 1
ATOM 3352 C CA . SER B 1 167 ? -9.125 1.538 -3.797 1 97.5 167 SER B CA 1
ATOM 3353 C C . SER B 1 167 ? -10.438 2.137 -4.301 1 97.5 167 SER B C 1
ATOM 3355 O O . SER B 1 167 ? -10.82 3.232 -3.891 1 97.5 167 SER B O 1
ATOM 3357 N N . GLY B 1 168 ? -11.055 1.456 -5.152 1 96.81 168 GLY B N 1
ATOM 3358 C CA . GLY B 1 168 ? -12.32 1.92 -5.688 1 96.81 168 GLY B CA 1
ATOM 3359 C C . GLY B 1 168 ? -13.523 1.261 -5.039 1 96.81 168 GLY B C 1
ATOM 3360 O O . GLY B 1 168 ? -13.406 0.181 -4.457 1 96.81 168 GLY B O 1
ATOM 3361 N N . SER B 1 169 ? -14.688 1.921 -5.188 1 96.44 169 SER B N 1
ATOM 3362 C CA . SER B 1 169 ? -15.93 1.351 -4.676 1 96.44 169 SER B CA 1
ATOM 3363 C C . SER B 1 169 ? -16.703 0.646 -5.785 1 96.44 169 SER B C 1
ATOM 3365 O O . SER B 1 169 ? -17.844 0.214 -5.574 1 96.44 169 SER B O 1
ATOM 3367 N N . GLN B 1 170 ? -16.078 0.554 -6.938 1 96.81 170 GLN B N 1
ATOM 3368 C CA . GLN B 1 170 ? -16.75 -0.059 -8.078 1 96.81 170 GLN B CA 1
ATOM 3369 C C . GLN B 1 170 ? -15.773 -0.848 -8.938 1 96.81 170 GLN B C 1
ATOM 3371 O O . GLN B 1 170 ? -14.562 -0.629 -8.867 1 96.81 170 GLN B O 1
ATOM 3376 N N . THR B 1 171 ? -16.328 -1.757 -9.664 1 97.62 171 THR B N 1
ATOM 3377 C CA . THR B 1 171 ? -15.594 -2.473 -10.703 1 97.62 171 THR B CA 1
ATOM 3378 C C . THR B 1 171 ? -16.234 -2.268 -12.07 1 97.62 171 THR B C 1
ATOM 3380 O O . THR B 1 171 ? -17.406 -1.883 -12.156 1 97.62 171 THR B O 1
ATOM 3383 N N . LYS B 1 172 ? -15.508 -2.447 -13.055 1 97.12 172 LYS B N 1
ATOM 3384 C CA . LYS B 1 172 ? -15.984 -2.375 -14.43 1 97.12 172 LYS B CA 1
ATOM 3385 C C . LYS B 1 172 ? -15.75 -3.691 -15.164 1 97.12 172 LYS B C 1
ATOM 3387 O O . LYS B 1 172 ? -14.758 -4.383 -14.906 1 97.12 172 LYS B O 1
ATOM 3392 N N . ARG B 1 173 ? -16.625 -3.939 -16.094 1 97.31 173 ARG B N 1
ATOM 3393 C CA . ARG B 1 173 ? -16.594 -5.191 -16.844 1 97.31 173 ARG B CA 1
ATOM 3394 C C . ARG B 1 173 ? -15.602 -5.109 -18 1 97.31 173 ARG B C 1
ATOM 3396 O O . ARG B 1 173 ? -15.617 -4.145 -18.766 1 97.31 173 ARG B O 1
ATOM 3403 N N . TYR B 1 174 ? -14.82 -6.211 -18.125 1 97.75 174 TYR B N 1
ATOM 3404 C CA . TYR B 1 174 ? -13.852 -6.254 -19.219 1 97.75 174 TYR B CA 1
ATOM 3405 C C . TYR B 1 174 ? -13.844 -7.625 -19.875 1 97.75 174 TYR B C 1
ATOM 3407 O O . TYR B 1 174 ? -13.945 -8.648 -19.203 1 97.75 174 TYR B O 1
ATOM 3415 N N . ILE B 1 175 ? -13.711 -7.648 -21.188 1 97.62 175 ILE B N 1
ATOM 3416 C CA . ILE B 1 175 ? -13.469 -8.844 -21.984 1 97.62 175 ILE B CA 1
ATOM 3417 C C . ILE B 1 175 ? -12.25 -8.633 -22.875 1 97.62 175 ILE B C 1
ATOM 3419 O O . ILE B 1 175 ? -11.703 -7.527 -22.938 1 97.62 175 ILE B O 1
ATOM 3423 N N . ILE B 1 176 ? -11.836 -9.742 -23.5 1 97.38 176 ILE B N 1
ATOM 3424 C CA . ILE B 1 176 ? -10.703 -9.656 -24.406 1 97.38 176 ILE B CA 1
ATOM 3425 C C . ILE B 1 176 ? -10.984 -8.609 -25.484 1 97.38 176 ILE B C 1
ATOM 3427 O O . ILE B 1 176 ? -12.07 -8.586 -26.062 1 97.38 176 ILE B O 1
ATOM 3431 N N . GLY B 1 177 ? -10.016 -7.719 -25.734 1 97.31 177 GLY B N 1
ATOM 3432 C CA . GLY B 1 177 ? -10.156 -6.691 -26.75 1 97.31 177 GLY B CA 1
ATOM 3433 C C . GLY B 1 177 ? -10.523 -5.336 -26.188 1 97.31 177 GLY B C 1
ATOM 3434 O O . GLY B 1 177 ? -10.367 -4.312 -26.859 1 97.31 177 GLY B O 1
ATOM 3435 N N . ASP B 1 178 ? -10.953 -5.309 -24.922 1 97.69 178 ASP B N 1
ATOM 3436 C CA . ASP B 1 178 ? -11.328 -4.043 -24.281 1 97.69 178 ASP B CA 1
ATOM 3437 C C . ASP B 1 178 ? -10.094 -3.215 -23.938 1 97.69 178 ASP B C 1
ATOM 3439 O O . ASP B 1 178 ? -8.977 -3.734 -23.938 1 97.69 178 ASP B O 1
ATOM 3443 N N . GLN B 1 179 ? -10.359 -1.896 -23.766 1 97.94 179 GLN B N 1
ATOM 3444 C CA . GLN B 1 179 ? -9.359 -0.969 -23.234 1 97.94 179 GLN B CA 1
ATOM 3445 C C . GLN B 1 179 ? -9.539 -0.756 -21.734 1 97.94 179 GLN B C 1
ATOM 3447 O O . GLN B 1 179 ? -10.578 -0.257 -21.297 1 97.94 179 GLN B O 1
ATOM 3452 N N . LEU B 1 180 ? -8.562 -1.159 -21.016 1 97.81 180 LEU B N 1
ATOM 3453 C CA . LEU B 1 180 ? -8.578 -1.033 -19.562 1 97.81 180 LEU B CA 1
ATOM 3454 C C . LEU B 1 180 ? -7.867 0.238 -19.109 1 97.81 180 LEU B C 1
ATOM 3456 O O . LEU B 1 180 ? -6.648 0.347 -19.234 1 97.81 180 LEU B O 1
ATOM 3460 N N . THR B 1 181 ? -8.586 1.178 -18.578 1 97.94 181 THR B N 1
ATOM 3461 C CA . THR B 1 181 ? -8 2.43 -18.109 1 97.94 181 THR B CA 1
ATOM 3462 C C . THR B 1 181 ? -7.684 2.357 -16.625 1 97.94 181 THR B C 1
ATOM 3464 O O . THR B 1 181 ? -8.586 2.459 -15.789 1 97.94 181 THR B O 1
ATOM 3467 N N . ILE B 1 182 ? -6.48 2.246 -16.312 1 98.25 182 ILE B N 1
ATOM 3468 C CA . ILE B 1 182 ? -6.039 2.299 -14.922 1 98.25 182 ILE B CA 1
ATOM 3469 C C . ILE B 1 182 ? -5.895 3.752 -14.484 1 98.25 182 ILE B C 1
ATOM 3471 O O . ILE B 1 182 ? -5.188 4.535 -15.125 1 98.25 182 ILE B O 1
ATOM 3475 N N . GLN B 1 183 ? -6.551 4.117 -13.43 1 97.56 183 GLN B N 1
ATOM 3476 C CA . GLN B 1 183 ? -6.465 5.461 -12.867 1 97.56 183 GLN B CA 1
ATOM 3477 C C . GLN B 1 183 ? -5.457 5.512 -11.719 1 97.56 183 GLN B C 1
ATOM 3479 O O . GLN B 1 183 ? -5.742 5.043 -10.617 1 97.56 183 GLN B O 1
ATOM 3484 N N . PHE B 1 184 ? -4.379 6.199 -11.977 1 97.62 184 PHE B N 1
ATOM 3485 C CA . PHE B 1 184 ? -3.312 6.234 -10.977 1 97.62 184 PHE B CA 1
ATOM 3486 C C . PHE B 1 184 ? -3.414 7.492 -10.125 1 97.62 184 PHE B C 1
ATOM 3488 O O . PHE B 1 184 ? -3.705 8.578 -10.633 1 97.62 184 PHE B O 1
ATOM 3495 N N . SER B 1 185 ? -3.285 7.367 -8.852 1 96.44 185 SER B N 1
ATOM 3496 C CA . SER B 1 185 ? -2.992 8.43 -7.895 1 96.44 185 SER B CA 1
ATOM 3497 C C . SER B 1 185 ? -1.671 8.18 -7.176 1 96.44 185 SER B C 1
ATOM 3499 O O . SER B 1 185 ? -1.617 7.398 -6.219 1 96.44 185 SER B O 1
ATOM 3501 N N . VAL B 1 186 ? -0.635 8.875 -7.609 1 96.69 186 VAL B N 1
ATOM 3502 C CA . VAL B 1 186 ? 0.713 8.617 -7.117 1 96.69 186 VAL B CA 1
ATOM 3503 C C . VAL B 1 186 ? 1.034 9.57 -5.965 1 96.69 186 VAL B C 1
ATOM 3505 O O . VAL B 1 186 ? 0.867 10.781 -6.094 1 96.69 186 VAL B O 1
ATOM 3508 N N . ASN B 1 187 ? 1.5 8.984 -4.875 1 93.75 187 ASN B N 1
ATOM 3509 C CA . ASN B 1 187 ? 1.837 9.742 -3.676 1 93.75 187 ASN B CA 1
ATOM 3510 C C . ASN B 1 187 ? 3.277 9.492 -3.238 1 93.75 187 ASN B C 1
ATOM 3512 O O . ASN B 1 187 ? 3.615 8.383 -2.814 1 93.75 187 ASN B O 1
ATOM 3516 N N . TRP B 1 188 ? 4.094 10.539 -3.369 1 93.38 188 TRP B N 1
ATOM 3517 C CA . TRP B 1 188 ? 5.449 10.477 -2.83 1 93.38 188 TRP B CA 1
ATOM 3518 C C . TRP B 1 188 ? 5.484 10.953 -1.384 1 93.38 188 TRP B C 1
ATOM 3520 O O . TRP B 1 188 ? 5.016 12.055 -1.076 1 93.38 188 TRP B O 1
ATOM 3530 N N . VAL B 1 189 ? 6 10.039 -0.542 1 89.12 189 VAL B N 1
ATOM 3531 C CA . VAL B 1 189 ? 6.016 10.328 0.888 1 89.12 189 VAL B CA 1
ATOM 3532 C C . VAL B 1 189 ? 7.438 10.68 1.327 1 89.12 189 VAL B C 1
ATOM 3534 O O . VAL B 1 189 ? 8.406 10.07 0.866 1 89.12 189 VAL B O 1
ATOM 3537 N N . GLU B 1 190 ? 7.441 11.68 2.182 1 83.62 190 GLU B N 1
ATOM 3538 C CA . GLU B 1 190 ? 8.734 12.062 2.736 1 83.62 190 GLU B CA 1
ATOM 3539 C C . GLU B 1 190 ? 9.227 11.039 3.754 1 83.62 190 GLU B C 1
ATOM 3541 O O . GLU B 1 190 ? 8.422 10.32 4.359 1 83.62 190 GLU B O 1
ATOM 3546 N N . GLU B 1 191 ? 10.492 11.094 3.885 1 84.75 191 GLU B N 1
ATOM 3547 C CA . GLU B 1 191 ? 11.109 10.125 4.781 1 84.75 191 GLU B CA 1
ATOM 3548 C C . GLU B 1 191 ? 10.625 10.32 6.219 1 84.75 191 GLU B C 1
ATOM 3550 O O . GLU B 1 191 ? 10.68 11.422 6.754 1 84.75 191 GLU B O 1
ATOM 3555 N N . SER B 1 192 ? 10.102 9.289 6.73 1 84.62 192 SER B N 1
ATOM 3556 C CA . SER B 1 192 ? 9.703 9.18 8.133 1 84.62 192 SER B CA 1
ATOM 3557 C C . SER B 1 192 ? 9.969 7.781 8.672 1 84.62 192 SER B C 1
ATOM 3559 O O . SER B 1 192 ? 9.945 6.805 7.926 1 84.62 192 SER B O 1
ATOM 3561 N N . HIS B 1 193 ? 10.273 7.828 9.953 1 87.94 193 HIS B N 1
ATOM 3562 C CA . HIS B 1 193 ? 10.641 6.547 10.555 1 87.94 193 HIS B CA 1
ATOM 3563 C C . HIS B 1 193 ? 9.805 6.258 11.797 1 87.94 193 HIS B C 1
ATOM 3565 O O . HIS B 1 193 ? 9.258 7.18 12.406 1 87.94 193 HIS B O 1
ATOM 3571 N N . ARG B 1 194 ? 9.688 4.973 11.953 1 79.19 194 ARG B N 1
ATOM 3572 C CA . ARG B 1 194 ? 9.133 4.57 13.242 1 79.19 194 ARG B CA 1
ATOM 3573 C C . ARG B 1 194 ? 9.992 5.098 14.391 1 79.19 194 ARG B C 1
ATOM 3575 O O . ARG B 1 194 ? 11.203 5.262 14.25 1 79.19 194 ARG B O 1
ATOM 3582 N N . HIS B 1 195 ? 9.367 5.336 15.492 1 76.06 195 HIS B N 1
ATOM 3583 C CA . HIS B 1 195 ? 10.102 5.898 16.625 1 76.06 195 HIS B CA 1
ATOM 3584 C C . HIS B 1 195 ? 11.344 5.078 16.938 1 76.06 195 HIS B C 1
ATOM 3586 O O . HIS B 1 195 ? 11.258 3.865 17.141 1 76.06 195 HIS B O 1
ATOM 3592 N N . ASN B 1 196 ? 12.438 5.68 16.875 1 73.56 196 ASN B N 1
ATOM 3593 C CA . ASN B 1 196 ? 13.75 5.176 17.266 1 73.56 196 ASN B CA 1
ATOM 3594 C C . ASN B 1 196 ? 14.25 4.102 16.297 1 73.56 196 ASN B C 1
ATOM 3596 O O . ASN B 1 196 ? 15.023 3.225 16.688 1 73.56 196 ASN B O 1
ATOM 3600 N N . ASP B 1 197 ? 13.703 3.912 15.203 1 88.44 197 ASP B N 1
ATOM 3601 C CA . ASP B 1 197 ? 14.164 2.941 14.219 1 88.44 197 ASP B CA 1
ATOM 3602 C C . ASP B 1 197 ? 14.336 3.588 12.844 1 88.44 197 ASP B C 1
ATOM 3604 O O . ASP B 1 197 ? 13.352 3.799 12.125 1 88.44 197 ASP B O 1
ATOM 3608 N N . ASP B 1 198 ? 15.547 3.766 12.445 1 90.12 198 ASP B N 1
ATOM 3609 C CA . ASP B 1 198 ? 15.828 4.453 11.188 1 90.12 198 ASP B CA 1
ATOM 3610 C C . ASP B 1 198 ? 15.82 3.477 10.016 1 90.12 198 ASP B C 1
ATOM 3612 O O . ASP B 1 198 ? 16.016 3.877 8.867 1 90.12 198 ASP B O 1
ATOM 3616 N N . THR B 1 199 ? 15.516 2.26 10.305 1 93.5 199 THR B N 1
ATOM 3617 C CA . THR B 1 199 ? 15.547 1.259 9.242 1 93.5 199 THR B CA 1
ATOM 3618 C C . THR B 1 199 ? 14.141 0.968 8.734 1 93.5 199 THR B C 1
ATOM 3620 O O . THR B 1 199 ? 13.969 0.3 7.715 1 93.5 199 THR B O 1
ATOM 3623 N N . PHE B 1 200 ? 13.18 1.431 9.461 1 96.62 200 PHE B N 1
ATOM 3624 C CA . PHE B 1 200 ? 11.789 1.227 9.086 1 96.62 200 PHE B CA 1
ATOM 3625 C C . PHE B 1 200 ? 11.156 2.531 8.617 1 96.62 200 PHE B C 1
ATOM 3627 O O . PHE B 1 200 ? 10.891 3.424 9.422 1 96.62 200 PHE B O 1
ATOM 3634 N N . PHE B 1 201 ? 10.906 2.617 7.285 1 95.12 201 PHE B N 1
ATOM 3635 C CA . PHE B 1 201 ? 10.281 3.785 6.676 1 95.12 201 PHE B CA 1
ATOM 3636 C C . PHE B 1 201 ? 8.766 3.721 6.82 1 95.12 201 PHE B C 1
ATOM 3638 O O . PHE B 1 201 ? 8.117 2.814 6.281 1 95.12 201 PHE B O 1
ATOM 3645 N N . THR B 1 202 ? 8.203 4.656 7.523 1 93.31 202 THR B N 1
ATOM 3646 C CA . THR B 1 202 ? 6.77 4.656 7.801 1 93.31 202 THR B CA 1
ATOM 3647 C C . THR B 1 202 ? 6.086 5.84 7.121 1 93.31 202 THR B C 1
ATOM 3649 O O . THR B 1 202 ? 6.754 6.715 6.566 1 93.31 202 THR B O 1
ATOM 3652 N N . VAL B 1 203 ? 4.758 5.727 7.078 1 89.12 203 VAL B N 1
ATOM 3653 C CA . VAL B 1 203 ? 3.957 6.805 6.5 1 89.12 203 VAL B CA 1
ATOM 3654 C C . VAL B 1 203 ? 3.486 7.746 7.605 1 89.12 203 VAL B C 1
ATOM 3656 O O . VAL B 1 203 ? 3.004 7.297 8.648 1 89.12 203 VAL B O 1
ATOM 3659 N N . ARG B 1 204 ? 3.768 8.953 7.43 1 77.5 204 ARG B N 1
ATOM 3660 C CA . ARG B 1 204 ? 3.17 9.953 8.312 1 77.5 204 ARG B CA 1
ATOM 3661 C C . ARG B 1 204 ? 1.989 10.641 7.637 1 77.5 204 ARG B C 1
ATOM 3663 O O . ARG B 1 204 ? 2.164 11.352 6.648 1 77.5 204 ARG B O 1
ATOM 3670 N N . ILE B 1 205 ? 0.833 10.211 8.039 1 74 205 ILE B N 1
ATOM 3671 C CA . ILE B 1 205 ? -0.358 10.844 7.477 1 74 205 ILE B CA 1
ATOM 3672 C C . ILE B 1 205 ? -0.564 12.211 8.117 1 74 205 ILE B C 1
ATOM 3674 O O . ILE B 1 205 ? -0.584 12.336 9.344 1 74 205 ILE B O 1
ATOM 3678 N N . GLY B 1 206 ? 0.031 13.211 7.594 1 68.44 206 GLY B N 1
ATOM 3679 C CA . GLY B 1 206 ? -0.007 14.578 8.102 1 68.44 206 GLY B CA 1
ATOM 3680 C C . GLY B 1 206 ? -1.415 15.07 8.375 1 68.44 206 GLY B C 1
ATOM 3681 O O . GLY B 1 206 ? -2.359 14.281 8.422 1 68.44 206 GLY B O 1
ATOM 3682 N N . PHE B 1 207 ? -1.379 16.312 8.891 1 69.31 207 PHE B N 1
ATOM 3683 C CA . PHE B 1 207 ? -2.619 17 9.234 1 69.31 207 PHE B CA 1
ATOM 3684 C C . PHE B 1 207 ? -3.309 17.531 7.98 1 69.31 207 PHE B C 1
ATOM 3686 O O . PHE B 1 207 ? -2.646 17.969 7.039 1 69.31 207 PHE B O 1
ATOM 3693 N N . GLY B 1 208 ? -4.559 17.25 7.918 1 68.31 208 GLY B N 1
ATOM 3694 C CA . GLY B 1 208 ? -5.34 17.734 6.789 1 68.31 208 GLY B CA 1
ATOM 3695 C C . GLY B 1 208 ? -5.441 19.25 6.738 1 68.31 208 GLY B C 1
ATOM 3696 O O . GLY B 1 208 ? -5.051 19.922 7.684 1 68.31 208 GLY B O 1
ATOM 3697 N N . VAL B 1 209 ? -5.898 19.781 5.625 1 70.31 209 VAL B N 1
ATOM 3698 C CA . VAL B 1 209 ? -6.02 21.203 5.363 1 70.31 209 VAL B CA 1
ATOM 3699 C C . VAL B 1 209 ? -6.98 21.844 6.371 1 70.31 209 VAL B C 1
ATOM 3701 O O . VAL B 1 209 ? -6.754 22.953 6.832 1 70.31 209 VAL B O 1
ATOM 3704 N N . LYS B 1 210 ? -7.992 21.109 6.68 1 74.88 210 LYS B N 1
ATOM 3705 C CA . LYS B 1 210 ? -8.945 21.641 7.645 1 74.88 210 LYS B CA 1
ATOM 3706 C C . LYS B 1 210 ? -8.281 21.906 8.992 1 74.88 210 LYS B C 1
ATOM 3708 O O . LYS B 1 210 ? -8.508 22.953 9.609 1 74.88 210 LYS B O 1
ATOM 3713 N N . PHE B 1 211 ? -7.539 21 9.328 1 80.19 211 PHE B N 1
ATOM 3714 C CA . PHE B 1 211 ? -6.824 21.156 10.594 1 80.19 211 PHE B CA 1
ATOM 3715 C C . PHE B 1 211 ? -5.816 22.281 10.508 1 80.19 211 PHE B C 1
ATOM 3717 O O . PHE B 1 211 ? -5.648 23.047 11.461 1 80.19 211 PHE B O 1
ATOM 3724 N N . LEU B 1 212 ? -5.277 22.359 9.414 1 82.06 212 LEU B N 1
ATOM 3725 C CA . LEU B 1 212 ? -4.332 23.453 9.188 1 82.06 212 LEU B CA 1
ATOM 3726 C C . LEU B 1 212 ? -5.02 24.797 9.359 1 82.06 212 LEU B C 1
ATOM 3728 O O . LEU B 1 212 ? -4.465 25.719 9.984 1 82.06 212 LEU B O 1
ATOM 3732 N N . TRP B 1 213 ? -6.156 24.891 8.906 1 87.31 213 TRP B N 1
ATOM 3733 C CA . TRP B 1 213 ? -6.898 26.141 9.023 1 87.31 213 TRP B CA 1
ATOM 3734 C C . TRP B 1 213 ? -7.277 26.422 10.477 1 87.31 213 TRP B C 1
ATOM 3736 O O . TRP B 1 213 ? -7.223 27.562 10.93 1 87.31 213 TRP B O 1
ATOM 3746 N N . ILE B 1 214 ? -7.621 25.422 11.148 1 90.25 214 ILE B N 1
ATOM 3747 C CA . ILE B 1 214 ? -7.992 25.578 12.547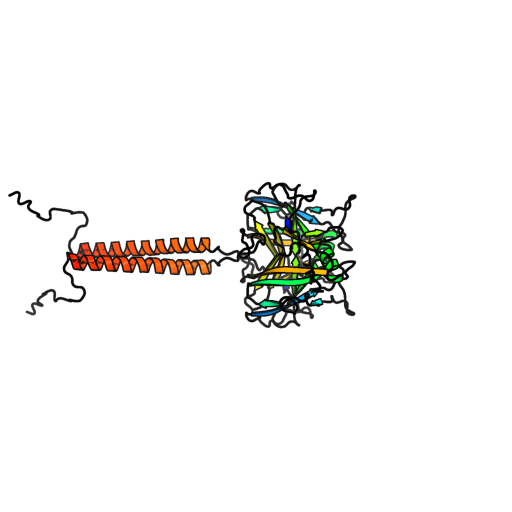 1 90.25 214 ILE B CA 1
ATOM 3748 C C . ILE B 1 214 ? -6.789 26.078 13.352 1 90.25 214 ILE B C 1
ATOM 3750 O O . ILE B 1 214 ? -6.902 27.016 14.141 1 90.25 214 ILE B O 1
ATOM 3754 N N . VAL B 1 215 ? -5.727 25.484 13.016 1 91.31 215 VAL B N 1
ATOM 3755 C CA . VAL B 1 215 ? -4.504 25.859 13.719 1 91.31 215 VAL B CA 1
ATOM 3756 C C . VAL B 1 215 ? -4.117 27.297 13.352 1 91.31 215 VAL B C 1
ATOM 3758 O O . VAL B 1 215 ? -3.715 28.078 14.219 1 91.31 215 VAL B O 1
ATOM 3761 N N . ALA B 1 216 ? -4.262 27.562 12.133 1 93.62 216 ALA B N 1
ATOM 3762 C CA . ALA B 1 216 ? -3.928 28.906 11.68 1 93.62 216 ALA B CA 1
ATOM 3763 C C . ALA B 1 216 ? -4.812 29.953 12.352 1 93.62 216 ALA B C 1
ATOM 3765 O O . ALA B 1 216 ? -4.316 30.969 12.852 1 93.62 216 ALA B O 1
ATOM 3766 N N . LEU B 1 217 ? -6.055 29.75 12.422 1 94.75 217 LEU B N 1
ATOM 3767 C CA . LEU B 1 217 ? -7.008 30.688 13.016 1 94.75 217 LEU B CA 1
ATOM 3768 C C . LEU B 1 217 ? -6.797 30.797 14.516 1 94.75 217 LEU B C 1
ATOM 3770 O O . LEU B 1 217 ? -6.82 31.906 15.07 1 94.75 217 LEU B O 1
ATOM 3774 N N . ALA B 1 218 ? -6.613 29.703 15.094 1 95.62 218 ALA B N 1
ATOM 3775 C CA . ALA B 1 218 ? -6.363 29.703 16.531 1 95.62 218 ALA B CA 1
ATOM 3776 C C . ALA B 1 218 ? -5.078 30.453 16.875 1 95.62 218 ALA B C 1
ATOM 3778 O O . ALA B 1 218 ? -5.047 31.25 17.812 1 95.62 218 ALA B O 1
ATOM 3779 N N . SER B 1 219 ? -4.117 30.188 16.062 1 95.81 219 SER B N 1
ATOM 3780 C CA . SER B 1 219 ? -2.83 30.828 16.297 1 95.81 219 SER B CA 1
ATOM 3781 C C . SER B 1 219 ? -2.904 32.312 16.031 1 95.81 219 SER B C 1
ATOM 3783 O O . SER B 1 219 ? -2.32 33.125 16.781 1 95.81 219 SER B O 1
ATOM 3785 N N . ALA B 1 220 ? -3.541 32.625 15.039 1 95.94 220 ALA B N 1
ATOM 3786 C CA . ALA B 1 220 ? -3.74 34.062 14.75 1 95.94 220 ALA B CA 1
ATOM 3787 C C . ALA B 1 220 ? -4.469 34.75 15.898 1 95.94 220 ALA B C 1
ATOM 3789 O O . ALA B 1 220 ? -4.109 35.875 16.297 1 95.94 220 ALA B O 1
ATOM 3790 N N . THR B 1 221 ? -5.461 34.156 16.406 1 95.81 221 THR B N 1
ATOM 3791 C CA . THR B 1 221 ? -6.238 34.688 17.531 1 95.81 221 THR B CA 1
ATOM 3792 C C . THR B 1 221 ? -5.379 34.781 18.781 1 95.81 221 THR B C 1
ATOM 3794 O O . THR B 1 221 ? -5.414 35.812 19.469 1 95.81 221 THR B O 1
ATOM 3797 N N . ILE B 1 222 ? -4.59 33.812 19.016 1 95.94 222 ILE B N 1
ATOM 3798 C CA . ILE B 1 222 ? -3.715 33.812 20.188 1 95.94 222 ILE B CA 1
ATOM 3799 C C . ILE B 1 222 ? -2.654 34.906 20.047 1 95.94 222 ILE B C 1
ATOM 3801 O O . ILE B 1 222 ? -2.398 35.656 20.984 1 95.94 222 ILE B O 1
ATOM 3805 N N . GLY B 1 223 ? -2.086 34.906 18.859 1 94.31 223 GLY B N 1
ATOM 3806 C CA . GLY B 1 223 ? -1.137 35.969 18.594 1 94.31 223 GLY B CA 1
ATOM 3807 C C . GLY B 1 223 ? -1.742 37.344 18.75 1 94.31 223 GLY B C 1
ATOM 3808 O O . GLY B 1 223 ? -1.143 38.219 19.359 1 94.31 223 GLY B O 1
ATOM 3809 N N . GLY B 1 224 ? -2.873 37.594 18.203 1 94.06 224 GLY B N 1
ATOM 3810 C CA . GLY B 1 224 ? -3.592 38.875 18.344 1 94.06 224 GLY B CA 1
ATOM 3811 C C . GLY B 1 224 ? -3.934 39.188 19.781 1 94.06 224 GLY B C 1
ATOM 3812 O O . GLY B 1 224 ? -3.754 40.344 20.219 1 94.06 224 GLY B O 1
ATOM 3813 N N . LEU B 1 225 ? -4.391 38.25 20.516 1 94.62 225 LEU B N 1
ATOM 3814 C CA . LEU B 1 225 ? -4.754 38.438 21.922 1 94.62 225 LEU B CA 1
ATOM 3815 C C . LEU B 1 225 ? -3.527 38.812 22.75 1 94.62 225 LEU B C 1
ATOM 3817 O O . LEU B 1 225 ? -3.6 39.656 23.641 1 94.62 225 LEU B O 1
ATOM 3821 N N . LEU B 1 226 ? -2.459 38.188 22.438 1 94.56 226 LEU B N 1
ATOM 3822 C CA . LEU B 1 226 ? -1.225 38.469 23.156 1 94.56 226 LEU B CA 1
ATOM 3823 C C . LEU B 1 226 ? -0.766 39.906 22.906 1 94.56 226 LEU B C 1
ATOM 3825 O O . LEU B 1 226 ? -0.389 40.625 23.844 1 94.56 226 LEU B O 1
ATOM 3829 N N . VAL B 1 227 ? -0.815 40.344 21.703 1 92.94 227 VAL B N 1
ATOM 3830 C CA . VAL B 1 227 ? -0.427 41.688 21.359 1 92.94 227 VAL B CA 1
ATOM 3831 C C . VAL B 1 227 ? -1.428 42.688 21.969 1 92.94 227 VAL B C 1
ATOM 3833 O O . VAL B 1 227 ? -1.04 43.75 22.469 1 92.94 227 VAL B O 1
ATOM 3836 N N . PHE B 1 228 ? -2.676 42.375 21.984 1 91.56 228 PHE B N 1
ATOM 3837 C CA . PHE B 1 228 ? -3.719 43.219 22.547 1 91.56 228 PHE B CA 1
ATOM 3838 C C . PHE B 1 228 ? -3.492 43.438 24.031 1 91.56 228 PHE B C 1
ATOM 3840 O O . PHE B 1 228 ? -3.521 44.562 24.516 1 91.56 228 PHE B O 1
ATOM 3847 N N . VAL B 1 229 ? -3.166 42.406 24.703 1 91.88 229 VAL B N 1
ATOM 3848 C CA . VAL B 1 229 ? -2.975 42.469 26.156 1 91.88 229 VAL B CA 1
ATOM 3849 C C . VAL B 1 229 ? -1.708 43.25 26.469 1 91.88 229 VAL B C 1
ATOM 3851 O O . VAL B 1 229 ? -1.702 44.094 27.375 1 91.88 229 VAL B O 1
ATOM 3854 N N . THR B 1 230 ? -0.719 43.062 25.672 1 90.31 230 THR B N 1
ATOM 3855 C CA . THR B 1 230 ? 0.544 43.75 25.922 1 90.31 230 THR B CA 1
ATOM 3856 C C . THR B 1 230 ? 0.404 45.25 25.641 1 90.31 230 THR B C 1
ATOM 3858 O O . THR B 1 230 ? 0.865 46.094 26.438 1 90.31 230 THR B O 1
ATOM 3861 N N . LEU B 1 231 ? -0.29 45.656 24.578 1 85.94 231 LEU B N 1
ATOM 3862 C CA . LEU B 1 231 ? -0.456 47.062 24.234 1 85.94 231 LEU B CA 1
ATOM 3863 C C . LEU B 1 231 ? -1.42 47.75 25.188 1 85.94 231 LEU B C 1
ATOM 3865 O O . LEU B 1 231 ? -1.198 48.875 25.578 1 85.94 231 LEU B O 1
ATOM 3869 N N . TYR B 1 232 ? -2.383 47.031 25.547 1 83.12 232 TYR B N 1
ATOM 3870 C CA . TYR B 1 232 ? -3.348 47.594 26.484 1 83.12 232 TYR B CA 1
ATOM 3871 C C . TYR B 1 232 ? -2.705 47.844 27.844 1 83.12 232 TYR B C 1
ATOM 3873 O O . TYR B 1 232 ? -2.93 48.875 28.453 1 83.12 232 TYR B O 1
ATOM 3881 N N . THR B 1 233 ? -1.836 47 28.281 1 83.12 233 THR B N 1
ATOM 3882 C CA . THR B 1 233 ? -1.142 47.156 29.547 1 83.12 233 THR B CA 1
ATOM 3883 C C . THR B 1 233 ? -0.106 48.281 29.469 1 83.12 233 THR B C 1
ATOM 3885 O O . THR B 1 233 ? 0.021 49.062 30.391 1 83.12 233 THR B O 1
ATOM 3888 N N . ARG B 1 234 ? 0.492 48.375 28.344 1 80.06 234 ARG B N 1
ATOM 3889 C CA . ARG B 1 234 ? 1.507 49.406 28.172 1 80.06 234 ARG B CA 1
ATOM 3890 C C . ARG B 1 234 ? 0.869 50.781 28.062 1 80.06 234 ARG B C 1
ATOM 3892 O O . ARG B 1 234 ? 1.376 51.75 28.625 1 80.06 234 ARG B O 1
ATOM 3899 N N . PHE B 1 235 ? -0.229 50.812 27.312 1 76.25 235 PHE B N 1
ATOM 3900 C CA . PHE B 1 235 ? -0.935 52.094 27.156 1 76.25 235 PHE B CA 1
ATOM 3901 C C . PHE B 1 235 ? -1.541 52.531 28.484 1 76.25 235 PHE B C 1
ATOM 3903 O O . PHE B 1 235 ? -1.477 53.719 28.828 1 76.25 235 PHE B O 1
ATOM 3910 N N . ASN B 1 236 ? -2.092 51.625 29.219 1 71.38 236 ASN B N 1
ATOM 3911 C CA . ASN B 1 236 ? -2.656 51.938 30.516 1 71.38 236 ASN B CA 1
ATOM 3912 C C . ASN B 1 236 ? -1.583 52.438 31.5 1 71.38 236 ASN B C 1
ATOM 3914 O O . ASN B 1 236 ? -1.796 53.406 32.219 1 71.38 236 ASN B O 1
ATOM 3918 N N . LYS B 1 237 ? -0.523 51.906 31.422 1 72.44 237 LYS B N 1
ATOM 3919 C CA . LYS B 1 237 ? 0.582 52.312 32.281 1 72.44 237 LYS B CA 1
ATOM 3920 C C . LYS B 1 237 ? 1.101 53.688 31.891 1 72.44 237 LYS B C 1
ATOM 3922 O O . LYS B 1 237 ? 1.401 54.531 32.75 1 72.44 237 LYS B O 1
ATOM 3927 N N . LYS B 1 238 ? 1.138 53.938 30.625 1 67.5 238 LYS B N 1
ATOM 3928 C CA . LYS B 1 238 ? 1.607 55.25 30.141 1 67.5 238 LYS B CA 1
ATOM 3929 C C . LYS B 1 238 ? 0.596 56.344 30.438 1 67.5 238 LYS B C 1
ATOM 3931 O O . LYS B 1 238 ? 0.974 57.469 30.812 1 67.5 238 LYS B O 1
ATOM 3936 N N . LEU B 1 239 ? -0.683 56.031 30.281 1 64.25 239 LEU B N 1
ATOM 3937 C CA . LEU B 1 239 ? -1.738 57 30.594 1 64.25 239 LEU B CA 1
ATOM 3938 C C . LEU B 1 239 ? -1.768 57.312 32.094 1 64.25 239 LEU B C 1
ATOM 3940 O O . LEU B 1 239 ? -1.93 58.469 32.469 1 64.25 239 LEU B O 1
ATOM 3944 N N . ILE B 1 240 ? -1.567 56.344 32.938 1 62.69 240 ILE B N 1
ATOM 3945 C CA . ILE B 1 240 ? -1.553 56.562 34.375 1 62.69 240 ILE B CA 1
ATOM 3946 C C . ILE B 1 240 ? -0.319 57.344 34.781 1 62.69 240 ILE B C 1
ATOM 3948 O O . ILE B 1 240 ? -0.411 58.281 35.594 1 62.69 240 ILE B O 1
ATOM 3952 N N . LYS B 1 241 ? 0.726 57.094 34.188 1 62.5 241 LYS B N 1
ATOM 3953 C CA . LYS B 1 241 ? 1.973 57.75 34.562 1 62.5 241 LYS B CA 1
ATOM 3954 C C . LYS B 1 241 ? 2.012 59.188 34.031 1 62.5 241 LYS B C 1
ATOM 3956 O O . LYS B 1 241 ? 2.402 60.094 34.75 1 62.5 241 LYS B O 1
ATOM 3961 N N . GLU B 1 242 ? 1.587 59.438 32.875 1 57.66 242 GLU B N 1
ATOM 3962 C CA . GLU B 1 242 ? 1.79 60.75 32.281 1 57.66 242 GLU B CA 1
ATOM 3963 C C . GLU B 1 242 ? 0.552 61.625 32.438 1 57.66 242 GLU B C 1
ATOM 3965 O O . GLU B 1 242 ? 0.662 62.844 32.562 1 57.66 242 GLU B O 1
ATOM 3970 N N . LEU B 1 243 ? -0.643 61.031 32.375 1 55.22 243 LEU B N 1
ATOM 3971 C CA . LEU B 1 243 ? -1.816 61.906 32.406 1 55.22 243 LEU B CA 1
ATOM 3972 C C . LEU B 1 243 ? -2.488 61.844 33.781 1 55.22 243 LEU B C 1
ATOM 3974 O O . LEU B 1 243 ? -3.412 62.594 34.062 1 55.22 243 LEU B O 1
ATOM 3978 N N . GLY B 1 244 ? -1.889 61.312 34.75 1 52.53 244 GLY B N 1
ATOM 3979 C CA . GLY B 1 244 ? -2.449 61.156 36.094 1 52.53 244 GLY B CA 1
ATOM 3980 C C . GLY B 1 244 ? -3.801 60.469 36.125 1 52.53 244 GLY B C 1
ATOM 3981 O O . GLY B 1 244 ? -4.605 60.688 37.031 1 52.53 244 GLY B O 1
ATOM 3982 N N . TYR B 1 245 ? -4.285 59.938 35 1 50.09 245 TYR B N 1
ATOM 3983 C CA . TYR B 1 245 ? -5.59 59.312 34.844 1 50.09 245 TYR B CA 1
ATOM 3984 C C . TYR B 1 245 ? -5.645 58 35.625 1 50.09 245 TYR B C 1
ATOM 3986 O O . TYR B 1 245 ? -4.762 57.156 35.469 1 50.09 245 TYR B O 1
ATOM 3994 N N . THR B 1 246 ? -6.246 58.062 36.844 1 48.5 246 THR B N 1
ATOM 3995 C CA . THR B 1 246 ? -6.562 56.844 37.562 1 48.5 246 THR B CA 1
ATOM 3996 C C . THR B 1 246 ? -7.738 56.094 36.906 1 48.5 246 THR B C 1
ATOM 3998 O O . THR B 1 246 ? -8.805 56.688 36.719 1 48.5 246 THR B O 1
ATOM 4001 N N . PRO B 1 247 ? -7.738 55 36.25 1 47.25 247 PRO B N 1
ATOM 4002 C CA . PRO B 1 247 ? -8.828 54.344 35.531 1 47.25 247 PRO B CA 1
ATOM 4003 C C . PRO B 1 247 ? -10.164 54.438 36.281 1 47.25 247 PRO B C 1
ATOM 4005 O O . PRO B 1 247 ? -11.227 54.438 35.625 1 47.25 247 PRO B O 1
ATOM 4008 N N . GLY B 1 248 ? -10.438 54.188 37.531 1 41.31 248 GLY B N 1
ATOM 4009 C CA . GLY B 1 248 ? -11.648 54.188 38.344 1 41.31 248 GLY B CA 1
ATOM 4010 C C . GLY B 1 248 ? -12.336 55.531 38.406 1 41.31 248 GLY B C 1
ATOM 4011 O O . GLY B 1 248 ? -13.461 55.625 38.906 1 41.31 248 GLY B O 1
ATOM 4012 N N . PHE B 1 249 ? -11.586 56.625 38.562 1 33.94 249 PHE B N 1
ATOM 4013 C CA . PHE B 1 249 ? -12.281 57.844 38.906 1 33.94 249 PHE B CA 1
ATOM 4014 C C . PHE B 1 249 ? -12.969 58.469 37.719 1 33.94 249 PHE B C 1
ATOM 4016 O O . PHE B 1 249 ? -12.312 59.031 36.844 1 33.94 249 PHE B O 1
ATOM 4023 N N . THR B 1 250 ? -13.875 57.844 37.031 1 35.81 250 THR B N 1
ATOM 4024 C CA . THR B 1 250 ? -14.938 58.594 36.344 1 35.81 250 THR B CA 1
ATOM 4025 C C . THR B 1 250 ? -15.367 59.812 37.156 1 35.81 250 THR B C 1
ATOM 4027 O O . THR B 1 250 ? -16.422 59.781 37.781 1 35.81 250 THR B O 1
ATOM 4030 N N . THR B 1 251 ? -14.656 60.312 38.125 1 31.39 251 THR B N 1
ATOM 4031 C CA . THR B 1 251 ? -15.305 61.438 38.781 1 31.39 251 THR B CA 1
ATOM 4032 C C . THR B 1 251 ? -15.703 62.5 37.75 1 31.39 251 THR B C 1
ATOM 4034 O O . THR B 1 251 ? -15.195 62.5 36.625 1 31.39 251 THR B O 1
ATOM 4037 N N . GLU B 1 252 ? -16.219 63.844 38.344 1 31.5 252 GLU B N 1
ATOM 4038 C CA . GLU B 1 252 ? -16.922 65.125 38.156 1 31.5 252 GLU B CA 1
ATOM 4039 C C . GLU B 1 252 ? -16.172 66 37.188 1 31.5 252 GLU B C 1
ATOM 4041 O O . GLU B 1 252 ? -15.164 66.625 37.562 1 31.5 252 GLU B O 1
ATOM 4046 N N . LEU B 1 253 ? -15.797 65.688 36 1 29.95 253 LEU B N 1
ATOM 4047 C CA . LEU B 1 253 ? -15.75 66.812 35.125 1 29.95 253 LEU B CA 1
ATOM 4048 C C . LEU B 1 253 ? -16.891 67.812 35.438 1 29.95 253 LEU B C 1
ATOM 4050 O O . LEU B 1 253 ? -18.031 67.375 35.562 1 29.95 253 LEU B O 1
ATOM 4054 N N . GLY B 1 254 ? -16.609 68.875 36.219 1 31.41 254 GLY B N 1
ATOM 4055 C CA . GLY B 1 254 ? -17.312 70.062 36.594 1 31.41 254 GLY B CA 1
ATOM 4056 C C . GLY B 1 254 ? -18.328 70.5 35.562 1 31.41 254 GLY B C 1
ATOM 4057 O O . GLY B 1 254 ? -18.203 71.562 34.938 1 31.41 254 GLY B O 1
ATOM 4058 N N . ILE B 1 255 ? -18.797 69.688 34.719 1 31.12 255 ILE B N 1
ATOM 4059 C CA . ILE B 1 255 ? -19.984 70.188 34.062 1 31.12 255 ILE B CA 1
ATOM 4060 C C . ILE B 1 255 ? -21.016 70.625 35.094 1 31.12 255 ILE B C 1
ATOM 4062 O O . ILE B 1 255 ? -21.562 69.75 35.812 1 31.12 255 ILE B O 1
ATOM 4066 N N . ALA B 1 256 ? -20.766 71.812 35.781 1 33.28 256 ALA B N 1
ATOM 4067 C CA . ALA B 1 256 ? -21.781 72.625 36.406 1 33.28 256 ALA B CA 1
ATOM 4068 C C . ALA B 1 256 ? -23.062 72.625 35.594 1 33.28 256 ALA B C 1
ATOM 4070 O O . ALA B 1 256 ? -23.047 72.938 34.406 1 33.28 256 ALA B O 1
ATOM 4071 N N . SER B 1 257 ? -23.844 71.688 35.844 1 32.66 257 SER B N 1
ATOM 4072 C CA . SER B 1 257 ? -25.234 71.875 35.438 1 32.66 257 SER B CA 1
ATOM 4073 C C . SER B 1 257 ? -25.672 73.312 35.781 1 32.66 257 SER B C 1
ATOM 4075 O O . SER B 1 257 ? -25.75 73.688 36.938 1 32.66 257 SER B O 1
ATOM 4077 N N . LYS B 1 258 ? -25.125 74.375 35.062 1 34.38 258 LYS B N 1
ATOM 4078 C CA . LYS B 1 258 ? -25.859 75.625 35.125 1 34.38 258 LYS B CA 1
ATOM 4079 C C . LYS B 1 258 ? -27.359 75.375 34.938 1 34.38 258 LYS B C 1
ATOM 4081 O O . LYS B 1 258 ? -27.797 75.062 33.844 1 34.38 258 LYS B O 1
ATOM 4086 N N . LYS B 1 259 ? -27.906 74.625 35.906 1 32.94 259 LYS B N 1
ATOM 4087 C CA . LYS B 1 259 ? -29.344 74.875 36.062 1 32.94 259 LYS B CA 1
ATOM 4088 C C . LYS B 1 259 ? -29.641 76.375 36.25 1 32.94 259 LYS B C 1
ATOM 4090 O O . LYS B 1 259 ? -29.406 76.938 37.312 1 32.94 259 LYS B O 1
ATOM 4095 N N . ASP B 1 260 ? -29.188 77.312 35.281 1 24.28 260 ASP B N 1
ATOM 4096 C CA . ASP B 1 260 ? -30.25 78.312 35.062 1 24.28 260 ASP B CA 1
ATOM 4097 C C . ASP B 1 260 ? -31.344 77.688 34.156 1 24.28 260 ASP B C 1
ATOM 4099 O O . ASP B 1 260 ? -31.047 76.875 33.25 1 24.28 260 ASP B O 1
#

Foldseek 3Di:
DPPPPPPPPPPPPPPDDDDPDFWPVRHRWDADADDFFDKWFKKWFDADLVQRHFDADPVGDGDIGGAAAFPVVRGGDIDTPPDWDKDKGKHAQAVSNQSNVVCLQVVSYWGKMWTQQHPPNRTDIAIETARWYFDDDPAWTWTQQEKEKEWEADPSRTTDDIYIYGDDPGTDIDHHGDIRMRIYGYDYAYFDADPPDNPHGDHDPDDDPVVVVVVVVVVVVVVVVVVVVVVVVVVVVVCCVPVVDDVPPPPPPPPPPPPD/DPPPPPPPPPPPPPPDDDDPDFWPVRHRWDADADDFFDKWFKKWFDADLVQRHFDADPVRDGDIGGAAAFPVVRGGDIDTPPDWDKDKGKHAQAVSNQSNVVCLQVVVYWGKMWTQQHPPNRTDIDIETARWYFDDDPAWTWTQQEKEKEWEADPSRTTDDIYIYGDDPGTDIDHHGDIRMRIYGYDYAYFDADPPDNPHGDHDPDDDPVVVVVVVVVVVVVVVVVVVVVVVVVVVVVCCVPVVDDPPPPDDPPPPPPPD

pLDDT: mean 86.59, std 19.4, range [23.89, 98.88]

Organism: Cyberlindnera jadinii (strain ATCC 18201 / CBS 1600 / BCRC 20928 / JCM 3617 / NBRC 0987 / NRRL Y-1542) (NCBI:txid983966)

Solvent-accessible surface area (backbone atoms only — not comparable to full-atom values): 27933 Å² total; per-residue (Å²): 136,86,77,78,78,76,76,74,72,73,77,67,74,72,70,56,71,40,74,44,61,46,20,90,84,70,37,77,56,84,86,36,54,47,50,83,59,37,79,40,54,39,32,22,63,38,56,39,62,89,77,44,43,74,35,61,46,96,87,67,42,77,37,68,37,71,35,69,48,14,66,82,78,72,39,51,49,60,47,41,37,79,55,59,47,73,50,69,39,33,30,70,22,42,70,65,49,41,38,43,49,50,33,31,45,71,54,52,16,52,48,42,24,30,33,44,26,27,63,48,70,83,51,24,53,38,65,32,39,46,44,57,41,58,45,86,50,95,83,38,34,30,38,25,41,30,30,38,30,46,30,35,39,40,94,74,30,32,50,63,31,39,41,30,36,36,29,34,44,38,22,36,60,42,48,76,72,34,77,46,60,33,39,38,41,38,41,60,37,68,73,36,54,45,90,96,33,90,48,35,55,40,87,70,73,32,49,49,69,67,54,49,48,50,45,28,53,50,25,14,51,51,26,19,51,54,41,46,54,52,49,51,52,51,50,51,51,50,41,33,69,72,65,66,48,54,91,81,65,78,68,77,71,77,71,66,74,71,77,118,136,85,74,80,79,77,75,74,72,73,78,69,76,73,71,55,70,40,71,44,63,45,19,91,84,68,36,77,57,83,86,38,56,46,52,82,60,37,80,39,57,38,32,24,63,36,54,40,60,89,78,44,44,74,35,60,47,97,87,68,42,78,36,68,38,71,35,67,49,14,65,81,75,70,40,50,50,60,47,40,37,77,54,58,48,73,52,69,40,33,29,72,22,42,70,64,49,41,39,41,48,50,33,32,45,71,53,52,16,54,49,43,25,29,32,45,27,27,64,48,70,84,50,25,54,37,63,30,39,47,44,56,41,57,46,86,49,94,82,36,35,32,39,26,44,30,30,38,30,47,32,35,39,40,94,75,30,31,50,63,30,39,42,30,35,37,29,32,45,38,22,35,60,41,47,74,72,36,76,46,60,34,38,39,41,38,41,59,39,68,74,37,54,45,89,96,33,92,47,35,55,39,85,70,71,30,50,46,69,68,55,49,48,50,44,28,52,52,26,14,50,51,25,18,50,52,41,46,52,52,50,50,52,50,49,51,50,48,40,35,69,73,66,67,49,57,89,83,65,78,67,81,73,78,71,68,74,70,81,118

Secondary structure (DSSP, 8-state):
----------------EEESS--TTSSPPPP-PPPTT-EEE-EEE-B-TTT-PBPB-TTSPBPEEEPPEETTTTEE-EEETT--EEEEEEEE--HHHHHHHHHHHTTSS-EEEEEESSS-TTS-EEEEEEE--EEE-SS-EEE--EEEEEEEEPTTS-EEEEEEE--BSEEEEE-TT-EEEEEEEEEEE---EETTEEEEE-----B-HHHHHHHHHHHHHHHHHHHHHHHHHHHHHHHHHHH---TT------------/----------------EEESS--TTSSPPPP-PPPTT-EEE-EEE-B-TTT-PBPB-TTSPBPEEEPPEETTTTEE-EEETT--EEEEEEEE--HHHHHHHHHHHTTSS-EEEEEESSS-TTT-EEEEEEE-EEEE-SS-EEEE-EEEEEEEEPTTS-EEEEEEE--BSEEEEE-TT-EEEEEEEEEEE---EETTEEEEE-----B-HHHHHHHHHHHHHHHHHHHHHHHHHHHHHHHHHHH---TT------------

Sequence (520 aa):
MRLPLLLLAGLVPLSLCEVFPLNKQLKPPTIAPYSIGDDVAVECIQRQIDTGEHKFDADGNIIYGQFPVCAETGKPLSLRYGISDDFNCTVALTDEQFHLFQLYIHEDSPFSCRVPYSSNPQDAAIPFTLNFRGHLETSHLDIDTTMNVMAHKHKDGTIMTMIGYASGSQTKRYIIGDQLTIQFSVNWVEESHRHNDDTFFTVRIGFGVKFLWIVALASATIGGLLVFVTLYTRFNKKLIKELGYTPGFTTELGIASKKDMRLPLLLLAGLVPLSLCEVFPLNKQLKPPTIAPYSIGDDVAVECIQRQIDTGEHKFDADGNIIYGQFPVCAETGKPLSLRYGISDDFNCTVALTDEQFHLFQLYIHEDSPFSCRVPYSSNPQDAAIPFTLNFRGHLETSHLDIDTTMNVMAHKHKDGTIMTMIGYASGSQTKRYIIGDQLTIQFSVNWVEESHRHNDDTFFTVRIGFGVKFLWIVALASATIGGLLVFVTLYTRFNKKLIKELGYTPGFTTELGIASKKD

Nearest PDB structures (foldseek):
  8j0o-assembly1_J  TM=4.995E-01  e=6.058E-03  Homo sapiens
  8fef-assembly1_C  TM=2.604E-01  e=2.182E+00  Mycolicibacterium smegmatis MC2 155
  4h40-assembly1_B  TM=1.590E-01  e=8.447E-02  Bacteroides fragilis NCTC 9343
  4h40-assembly1_A  TM=1.458E-01  e=9.449E-02  Bacteroides fragilis NCTC 9343
  8j0o-assembly1_J  TM=4.995E-01  e=4.628E-03  Homo sapiens

Radius of gyration: 32.99 Å; Cα contacts (8 Å, |Δi|>4): 1100; chains: 2; bounding box: 65×112×100 Å